Protein AF-0000000082428131 (afdb_homodimer)

Foldseek 3Di:
DDDCPPPPPPPPPPPPDPPPPVPPPPPDDPDDPDDPPPDDPPPDPPDPPDPPPPDPPPPPPPPPPPPPDDADAAALWDDLDVQEIEWADDDPSHLVVVLVQLFQEEEEAAPDDDDPVVVVSCVVSNYYYHYQHQDDDDPPPRDDDLVSLVVVLVLRQPCVRGNYYYYYHGRQQNVLLSSLLVVVLVVDDLVVSLVVSCVRCPPNDDPVSSVSSVPRDCPVPPDPPPPPPPPPPPPPPPDD/DPPPPPVPPPPPPPPPDPPPPVPPPPPDDPDDPDPPPPDDPPPDPPDPPDPDPDDPPPPPPPPPPPDPDDADAAALWDDLDVQEIEWADDDPSHLVVVLVQLFQEEEEAAPDDDDPVVVVSCVVSNYYYHYQHQDDDDPPPRDDDLVSLVVVLVLRQPCVRGNYYYYYHGRQQNVLLSSLLVVVLVVDDLVVSLVVSCVRCPPNDDPVSSVSSVPRDCPPPPDPPPPPPPPPPPPPPPDD

Radius of gyration: 33.45 Å; Cα contacts (8 Å, |Δi|>4): 527; chains: 2; bounding box: 126×112×69 Å

Sequence (480 aa):
MKLEHQKESAHGDYEMCRTIEVDPSPSPATPPPPAFDCRHLTLPEKPISAVPTAEEDGCDSGELVEGEGLFIPPLNFSMVDNGIFRSGFPDSANFSFLQTLGLRSIICLCPEPYPDINMEFLKSNGIRLFQFGIESNKEPFVNIPEDTIREALQVVLDVKNHPVLIHCKRGKHRTGCLVGCIRKLQRWCLSSVFDEYQRFAAAKARVSDQRFMELFDVSSLKHQPMSFSCSKKCNNNQCSMKLEHQKESAHGDYEMCRTIEVDPSPSPATPPPPAFDCRHLTLPEKPISAVPTAEEDGCDSGELVEGEGLFIPPLNFSMVDNGIFRSGFPDSANFSFLQTLGLRSIICLCPEPYPDINMEFLKSNGIRLFQFGIESNKEPFVNIPEDTIREALQVVLDVKNHPVLIHCKRGKHRTGCLVGCIRKLQRWCLSSVFDEYQRFAAAKARVSDQRFMELFDVSSLKHQPMSFSCSKKCNNNQCS

Secondary structure (DSSP, 8-state):
-------------------------------------------------------------------SPPB-PPTT-EEEETTEEEES---GGGHHHHHHHT-SEEEE--SSPPPHHHHHHHHHTTPEEEE-------TT-----HHHHHHHHHHHH-GGG-SEEEE-SSSSSHHHHHHHHHHHHTTB-HHHHHHHHHHHHGGG--HHHHHHHHH---TTS-------TTSGGGGG----/-------------------------------------------------------------------SPPB-PPTT-EEEETTEEEES---GGGHHHHHHHT-SEEEE--SSPPPHHHHHHHHHHTPEEEE-------TT-----HHHHHHHHHHHH-GGG-SEEEE-SSSSSHHHHHHHHHHHHTTB-HHHHHHHHHHHHGGG--HHHHHHHHH---TTS-------TTSGGGGG----

Nearest PDB structures (foldseek):
  7moj-assembly2_B  TM=9.992E-01  e=1.163E-28  Arabidopsis thaliana
  7mod-assembly1_A  TM=9.688E-01  e=3.431E-29  Arabidopsis thaliana
  7mom-assembly1_A  TM=9.693E-01  e=6.118E-29  Arabidopsis thaliana
  2q47-assembly1_B  TM=9.895E-01  e=1.440E-26  Arabidopsis thaliana
  6e3b-assembly20_T  TM=9.611E-01  e=4.020E-20  Saccharomyces cerevisiae

Solvent-accessible surface area (backbone atoms only — not comparable to full-atom values): 29537 Å² total; per-residue (Å²): 139,87,82,80,78,81,78,83,78,79,75,76,74,73,82,67,83,76,73,78,71,79,70,76,71,76,72,78,79,70,73,77,72,78,79,74,76,77,70,75,79,74,68,76,78,74,78,81,69,82,72,77,83,75,75,82,74,74,76,69,74,74,65,80,63,84,64,94,61,66,27,36,71,35,50,66,54,46,47,74,48,93,51,32,33,36,14,12,51,71,51,79,78,18,45,73,35,51,60,70,62,57,43,35,22,36,38,35,36,44,60,66,81,79,52,67,72,57,50,51,51,29,62,75,60,64,33,43,80,44,76,49,58,46,75,86,49,64,81,90,65,54,71,77,57,63,65,59,48,51,54,51,47,55,54,70,68,36,68,86,36,47,24,30,38,37,22,19,76,60,22,28,61,72,35,26,38,53,51,33,44,52,36,48,64,70,31,41,32,66,71,57,39,47,50,57,34,33,47,60,23,49,95,68,56,52,69,63,52,53,50,48,42,71,66,54,79,56,83,85,54,83,68,70,72,77,61,64,71,77,64,68,72,68,66,72,76,70,84,125,135,83,78,77,74,75,78,76,76,76,75,74,76,73,82,67,84,74,72,75,70,76,70,75,72,74,71,76,76,72,72,76,72,77,77,72,75,77,70,74,80,73,71,79,79,76,79,83,72,81,74,78,83,77,76,84,73,76,74,71,75,74,65,79,64,83,63,94,64,67,27,37,71,35,50,64,54,45,50,73,48,93,48,33,33,36,14,12,51,69,52,80,78,19,46,73,33,51,59,71,62,58,44,36,22,35,39,35,36,45,62,67,80,79,53,66,72,56,52,50,52,28,62,75,60,66,34,45,80,43,77,49,56,46,74,86,48,64,82,90,64,52,70,79,56,63,67,57,49,49,53,52,48,54,52,70,68,36,70,88,36,46,25,29,38,36,22,19,77,59,22,28,60,73,35,25,38,52,53,32,45,52,37,49,61,70,31,41,32,64,69,59,38,49,50,56,33,34,47,59,23,49,95,67,56,50,69,62,53,51,50,47,44,70,65,55,80,54,84,86,52,82,67,69,74,77,59,64,75,78,62,70,76,68,68,71,78,71,85,124

Structure (mmCIF, N/CA/C/O backbone):
data_AF-0000000082428131-model_v1
#
loop_
_entity.id
_entity.type
_entity.pdbx_description
1 polymer 'diphosphoinositol-polyphosphate diphosphatase'
#
loop_
_atom_site.group_PDB
_atom_site.id
_atom_site.type_symbol
_atom_site.label_atom_id
_atom_site.label_alt_id
_atom_site.label_comp_id
_atom_site.label_asym_id
_atom_site.label_entity_id
_atom_site.label_seq_id
_atom_site.pdbx_PDB_ins_code
_atom_site.Cartn_x
_atom_site.Cartn_y
_atom_site.Cartn_z
_atom_site.occupancy
_atom_site.B_iso_or_equiv
_atom_site.auth_seq_id
_atom_site.auth_comp_id
_atom_site.auth_asym_id
_atom_site.auth_atom_id
_atom_site.pdbx_PDB_model_num
ATOM 1 N N . MET A 1 1 ? 30.391 57.781 26.766 1 26.09 1 MET A N 1
ATOM 2 C CA . MET A 1 1 ? 29.109 57.469 27.375 1 26.09 1 MET A CA 1
ATOM 3 C C . MET A 1 1 ? 28.188 56.75 26.375 1 26.09 1 MET A C 1
ATOM 5 O O . MET A 1 1 ? 28.078 57.188 25.234 1 26.09 1 MET A O 1
ATOM 9 N N . LYS A 1 2 ? 27.75 55.344 26.766 1 27.31 2 LYS A N 1
ATOM 10 C CA . LYS A 1 2 ? 27.25 54.062 26.266 1 27.31 2 LYS A CA 1
ATOM 11 C C . LYS A 1 2 ? 25.812 54.219 25.781 1 27.31 2 LYS A C 1
ATOM 13 O O . LYS A 1 2 ? 24.906 54.562 26.547 1 27.31 2 LYS A O 1
ATOM 18 N N . LEU A 1 3 ? 25.578 54.531 24.531 1 27.83 3 LEU A N 1
ATOM 19 C CA . LEU A 1 3 ? 24.328 54.781 23.828 1 27.83 3 LEU A CA 1
ATOM 20 C C . LEU A 1 3 ? 23.406 53.562 23.938 1 27.83 3 LEU A C 1
ATOM 22 O O . LEU A 1 3 ? 23.75 52.469 23.5 1 27.83 3 LEU A O 1
ATOM 26 N N . GLU A 1 4 ? 22.453 53.406 24.922 1 23.98 4 GLU A N 1
ATOM 27 C CA . GLU A 1 4 ? 21.5 52.438 25.422 1 23.98 4 GLU A CA 1
ATOM 28 C C . GLU A 1 4 ? 20.453 52.094 24.359 1 23.98 4 GLU A C 1
ATOM 30 O O . GLU A 1 4 ? 19.594 52.938 24.062 1 23.98 4 GLU A O 1
ATOM 35 N N . HIS A 1 5 ? 20.797 51.625 23.203 1 25.48 5 HIS A N 1
ATOM 36 C CA . HIS A 1 5 ? 19.859 51.344 22.125 1 25.48 5 HIS A CA 1
ATOM 37 C C . HIS A 1 5 ? 18.766 50.375 22.562 1 25.48 5 HIS A C 1
ATOM 39 O O . HIS A 1 5 ? 19.047 49.25 22.953 1 25.48 5 HIS A O 1
ATOM 45 N N . GLN A 1 6 ? 17.609 50.781 23.125 1 23.16 6 GLN A N 1
ATOM 46 C CA . GLN A 1 6 ? 16.469 50.062 23.672 1 23.16 6 GLN A CA 1
ATOM 47 C C . GLN A 1 6 ? 15.742 49.281 22.578 1 23.16 6 GLN A C 1
ATOM 49 O O . GLN A 1 6 ? 15.141 49.875 21.688 1 23.16 6 GLN A O 1
ATOM 54 N N . LYS A 1 7 ? 16.281 48.219 21.969 1 24.84 7 LYS A N 1
ATOM 55 C CA . LYS A 1 7 ? 15.664 47.438 20.906 1 24.84 7 LYS A CA 1
ATOM 56 C C . LYS A 1 7 ? 14.359 46.812 21.375 1 24.84 7 LYS A C 1
ATOM 58 O O . LYS A 1 7 ? 14.359 46 22.297 1 24.84 7 LYS A O 1
ATOM 63 N N . GLU A 1 8 ? 13.164 47.438 21.328 1 25.42 8 GLU A N 1
ATOM 64 C CA . GLU A 1 8 ? 11.828 47 21.703 1 25.42 8 GLU A CA 1
ATOM 65 C C . GLU A 1 8 ? 11.398 45.781 20.875 1 25.42 8 GLU A C 1
ATOM 67 O O . GLU A 1 8 ? 11.312 45.875 19.656 1 25.42 8 GLU A O 1
ATOM 72 N N . SER A 1 9 ? 11.898 44.562 21.156 1 24.38 9 SER A N 1
ATOM 73 C CA . SER A 1 9 ? 11.633 43.281 20.516 1 24.38 9 SER A CA 1
ATOM 74 C C . SER A 1 9 ? 10.148 42.938 20.562 1 24.38 9 SER A C 1
ATOM 76 O O . SER A 1 9 ? 9.594 42.719 21.656 1 24.38 9 SER A O 1
ATOM 78 N N . ALA A 1 10 ? 9.258 43.5 19.766 1 25.2 10 ALA A N 1
ATOM 79 C CA . ALA A 1 10 ? 7.82 43.281 19.719 1 25.2 10 ALA A CA 1
ATOM 80 C C . ALA A 1 10 ? 7.508 41.812 19.391 1 25.2 10 ALA A C 1
ATOM 82 O O . ALA A 1 10 ? 7.805 41.344 18.281 1 25.2 10 ALA A O 1
ATOM 83 N N . HIS A 1 11 ? 7.785 40.875 20.266 1 25.38 11 HIS A N 1
ATOM 84 C CA . HIS A 1 11 ? 7.48 39.469 20.188 1 25.38 11 HIS A CA 1
ATOM 85 C C . HIS A 1 11 ? 6.012 39.219 19.859 1 25.38 11 HIS A C 1
ATOM 87 O O . HIS A 1 11 ? 5.133 39.594 20.641 1 25.38 11 HIS A O 1
ATOM 93 N N . GLY A 1 12 ? 5.566 39.406 18.625 1 22.86 12 GLY A N 1
ATOM 94 C CA . GLY A 1 12 ? 4.195 39.188 18.188 1 22.86 12 GLY A CA 1
ATOM 95 C C . GLY A 1 12 ? 3.656 37.844 18.594 1 22.86 12 GLY A C 1
ATOM 96 O O . GLY A 1 12 ? 4.238 36.812 18.25 1 22.86 12 GLY A O 1
ATOM 97 N N . ASP A 1 13 ? 3.172 37.594 19.75 1 25.31 13 ASP A N 1
ATOM 98 C CA . ASP A 1 13 ? 2.502 36.469 20.359 1 25.31 13 ASP A CA 1
ATOM 99 C C . ASP A 1 13 ? 1.444 35.875 19.438 1 25.31 13 ASP A C 1
ATOM 101 O O . ASP A 1 13 ? 0.44 36.531 19.141 1 25.31 13 ASP A O 1
ATOM 105 N N . TYR A 1 14 ? 1.898 35.25 18.344 1 24.27 14 TYR A N 1
ATOM 106 C CA . TYR A 1 14 ? 0.97 34.562 17.453 1 24.27 14 TYR A CA 1
ATOM 107 C C . TYR A 1 14 ? -0.011 33.719 18.25 1 24.27 14 TYR A C 1
ATOM 109 O O . TYR A 1 14 ? 0.397 32.906 19.094 1 24.27 14 TYR A O 1
ATOM 117 N N . GLU A 1 15 ? -1.154 34.219 18.5 1 25 15 GLU A N 1
ATOM 118 C CA . GLU A 1 15 ? -2.32 33.625 19.141 1 25 15 GLU A CA 1
ATOM 119 C C . GLU A 1 15 ? -2.607 32.219 18.578 1 25 15 GLU A C 1
ATOM 121 O O . GLU A 1 15 ? -2.893 32.094 17.391 1 25 15 GLU A O 1
ATOM 126 N N . MET A 1 16 ? -1.839 31.234 19 1 24.92 16 MET A N 1
ATOM 127 C CA . MET A 1 16 ? -1.901 29.797 18.781 1 24.92 16 MET A CA 1
ATOM 128 C C . MET A 1 16 ? -3.348 29.328 18.703 1 24.92 16 MET A C 1
ATOM 130 O O . MET A 1 16 ? -4.27 30.062 19.031 1 24.92 16 MET A O 1
ATOM 134 N N . CYS A 1 17 ? -3.514 28.031 19 1 27.7 17 CYS A N 1
ATOM 135 C CA . CYS A 1 17 ? -4.543 27.016 18.797 1 27.7 17 CYS A CA 1
ATOM 136 C C . CYS A 1 17 ? -5.809 27.359 19.562 1 27.7 17 CYS A C 1
ATOM 138 O O . CYS A 1 17 ? -5.777 27.469 20.797 1 27.7 17 CYS A O 1
ATOM 140 N N . ARG A 1 18 ? -6.617 28.188 19 1 24.61 18 ARG A N 1
ATOM 141 C CA . ARG A 1 18 ? -7.812 28.688 19.672 1 24.61 18 ARG A CA 1
ATOM 142 C C . ARG A 1 18 ? -8.688 27.531 20.156 1 24.61 18 ARG A C 1
ATOM 144 O O . ARG A 1 18 ? -9.102 26.688 19.375 1 24.61 18 ARG A O 1
ATOM 151 N N . THR A 1 19 ? -8.383 27.016 21.297 1 23.55 19 THR A N 1
ATOM 152 C CA . THR A 1 19 ? -9.352 26.156 21.969 1 23.55 19 THR A CA 1
ATOM 153 C C . THR A 1 19 ? -10.672 26.891 22.203 1 23.55 19 THR A C 1
ATOM 155 O O . THR A 1 19 ? -10.688 27.953 22.812 1 23.55 19 THR A O 1
ATOM 158 N N . ILE A 1 20 ? -11.578 27 21.25 1 25.2 20 ILE A N 1
ATOM 159 C CA . ILE A 1 20 ? -12.836 27.734 21.234 1 25.2 20 ILE A CA 1
ATOM 160 C C . ILE A 1 20 ? -13.617 27.469 22.516 1 25.2 20 ILE A C 1
ATOM 162 O O . ILE A 1 20 ? -14.039 26.344 22.766 1 25.2 20 ILE A O 1
ATOM 166 N N . GLU A 1 21 ? -13.18 28.062 23.625 1 22.5 21 GLU A N 1
ATOM 167 C CA . GLU A 1 21 ? -13.977 27.922 24.844 1 22.5 21 GLU A CA 1
ATOM 168 C C . GLU A 1 21 ? -15.344 28.594 24.688 1 22.5 21 GLU A C 1
ATOM 170 O O . GLU A 1 21 ? -15.43 29.781 24.359 1 22.5 21 GLU A O 1
ATOM 175 N N . VAL A 1 22 ? -16.375 27.812 24.234 1 25.03 22 VAL A N 1
ATOM 176 C CA . VAL A 1 22 ? -17.766 28.203 23.984 1 25.03 22 VAL A CA 1
ATOM 177 C C . VAL A 1 22 ? -18.328 28.938 25.188 1 25.03 22 VAL A C 1
ATOM 179 O O . VAL A 1 22 ? -18.328 28.406 26.297 1 25.03 22 VAL A O 1
ATOM 182 N N . ASP A 1 23 ? -17.953 30.141 25.297 1 23.25 23 ASP A N 1
ATOM 183 C CA . ASP A 1 23 ? -18.359 30.922 26.453 1 23.25 23 ASP A CA 1
ATOM 184 C C . ASP A 1 23 ? -19.875 30.953 26.578 1 23.25 23 ASP A C 1
ATOM 186 O O . ASP A 1 23 ? -20.578 31.312 25.625 1 23.25 23 ASP A O 1
ATOM 190 N N . PRO A 1 24 ? -20.438 30.391 27.5 1 27.03 24 PRO A N 1
ATOM 191 C CA . PRO A 1 24 ? -21.859 30.125 27.734 1 27.03 24 PRO A CA 1
ATOM 192 C C . PRO A 1 24 ? -22.688 31.391 27.906 1 27.03 24 PRO A C 1
ATOM 194 O O . PRO A 1 24 ? -23.844 31.328 28.328 1 27.03 24 PRO A O 1
ATOM 197 N N . SER A 1 25 ? -22.125 32.469 27.406 1 24.08 25 SER A N 1
ATOM 198 C CA . SER A 1 25 ? -22.75 33.594 28.094 1 24.08 25 SER A CA 1
ATOM 199 C C . SER A 1 25 ? -24.234 33.688 27.75 1 24.08 25 SER A C 1
ATOM 201 O O . SER A 1 25 ? -24.625 33.5 26.594 1 24.08 25 SER A O 1
ATOM 203 N N . PRO A 1 26 ? -25.016 33.75 28.703 1 26.89 26 PRO A N 1
ATOM 204 C CA . PRO A 1 26 ? -26.469 33.594 28.766 1 26.89 26 PRO A CA 1
ATOM 205 C C . PRO A 1 26 ? -27.234 34.719 28.094 1 26.89 26 PRO A C 1
ATOM 207 O O . PRO A 1 26 ? -27.109 35.875 28.5 1 26.89 26 PRO A O 1
ATOM 210 N N . SER A 1 27 ? -26.984 34.844 26.781 1 26.05 27 SER A N 1
ATOM 211 C CA . SER A 1 27 ? -27.562 36.094 26.25 1 26.05 27 SER A CA 1
ATOM 212 C C . SER A 1 27 ? -29.016 36.25 26.703 1 26.05 27 SER A C 1
ATOM 214 O O . SER A 1 27 ? -29.734 35.25 26.891 1 26.05 27 SER A O 1
ATOM 216 N N . PRO A 1 28 ? -29.328 37.438 26.891 1 25.94 28 PRO A N 1
ATOM 217 C CA . PRO A 1 28 ? -30.516 37.938 27.609 1 25.94 28 PRO A CA 1
ATOM 218 C C . PRO A 1 28 ? -31.812 37.594 26.906 1 25.94 28 PRO A C 1
ATOM 220 O O . PRO A 1 28 ? -31.828 37.406 25.672 1 25.94 28 PRO A O 1
ATOM 223 N N . ALA A 1 29 ? -32.75 37.125 27.625 1 25.47 29 ALA A N 1
ATOM 224 C CA . ALA A 1 29 ? -34.031 36.438 27.453 1 25.47 29 ALA A CA 1
ATOM 225 C C . ALA A 1 29 ? -35.031 37.344 26.719 1 25.47 29 ALA A C 1
ATOM 227 O O . ALA A 1 29 ? -35.375 38.406 27.203 1 25.47 29 ALA A O 1
ATOM 228 N N . THR A 1 30 ? -34.625 37.531 25.359 1 26.77 30 THR A N 1
ATOM 229 C CA . THR A 1 30 ? -35.531 38.469 24.703 1 26.77 30 THR A CA 1
ATOM 230 C C . THR A 1 30 ? -36.969 38.094 25.016 1 26.77 30 THR A C 1
ATOM 232 O O . THR A 1 30 ? -37.344 36.938 25.016 1 26.77 30 THR A O 1
ATOM 235 N N . PRO A 1 31 ? -37.688 39.094 25.312 1 27.98 31 PRO A N 1
ATOM 236 C CA . PRO A 1 31 ? -38.969 39 26 1 27.98 31 PRO A CA 1
ATOM 237 C C . PRO A 1 31 ? -40 38.219 25.172 1 27.98 31 PRO A C 1
ATOM 239 O O . PRO A 1 31 ? -39.906 38.188 23.938 1 27.98 31 PRO A O 1
ATOM 242 N N . PRO A 1 32 ? -40.562 37.25 25.781 1 28.44 32 PRO A N 1
ATOM 243 C CA . PRO A 1 32 ? -41.375 36.188 25.188 1 28.44 32 PRO A CA 1
ATOM 244 C C . PRO A 1 32 ? -42.562 36.719 24.375 1 28.44 32 PRO A C 1
ATOM 246 O O . PRO A 1 32 ? -43.188 37.719 24.781 1 28.44 32 PRO A O 1
ATOM 249 N N . PRO A 1 33 ? -42.312 36.781 23.047 1 27.25 33 PRO A N 1
ATOM 250 C CA . PRO A 1 33 ? -43.344 37.438 22.25 1 27.25 33 PRO A CA 1
ATOM 251 C C . PRO A 1 33 ? -44.75 37.062 22.703 1 27.25 33 PRO A C 1
ATOM 253 O O . PRO A 1 33 ? -44.969 36.031 23.359 1 27.25 33 PRO A O 1
ATOM 256 N N . PRO A 1 34 ? -45.656 37.969 22.359 1 23.72 34 PRO A N 1
ATOM 257 C CA . PRO A 1 34 ? -46.969 38.031 22.953 1 23.72 34 PRO A CA 1
ATOM 258 C C . PRO A 1 34 ? -47.812 36.75 22.719 1 23.72 34 PRO A C 1
ATOM 260 O O . PRO A 1 34 ? -47.531 36 21.797 1 23.72 34 PRO A O 1
ATOM 263 N N . ALA A 1 35 ? -48.531 36.375 23.656 1 22.66 35 ALA A N 1
ATOM 264 C CA . ALA A 1 35 ? -49.344 35.219 24.031 1 22.66 35 ALA A CA 1
ATOM 265 C C . ALA A 1 35 ? -50.469 35 23 1 22.66 35 ALA A C 1
ATOM 267 O O . ALA A 1 35 ? -51.375 35.812 22.875 1 22.66 35 ALA A O 1
ATOM 268 N N . PHE A 1 36 ? -49.969 34.719 21.734 1 21.25 36 PHE A N 1
ATOM 269 C CA . PHE A 1 36 ? -51.094 34.562 20.797 1 21.25 36 PHE A CA 1
ATOM 270 C C . PHE A 1 36 ? -52.156 33.688 21.375 1 21.25 36 PHE A C 1
ATOM 272 O O . PHE A 1 36 ? -51.875 32.688 22.047 1 21.25 36 PHE A O 1
ATOM 279 N N . ASP A 1 37 ? -53.281 34.188 21.531 1 20.3 37 ASP A N 1
ATOM 280 C CA . ASP A 1 37 ? -54.5 33.781 22.172 1 20.3 37 ASP A CA 1
ATOM 281 C C . ASP A 1 37 ? -55.094 32.531 21.5 1 20.3 37 ASP A C 1
ATOM 283 O O . ASP A 1 37 ? -55.5 32.594 20.344 1 20.3 37 ASP A O 1
ATOM 287 N N . CYS A 1 38 ? -54.438 31.422 21.766 1 20.38 38 CYS A N 1
ATOM 288 C CA . CYS A 1 38 ? -54.812 30.109 21.234 1 20.38 38 CYS A CA 1
ATOM 289 C C . CYS A 1 38 ? -56.312 29.844 21.484 1 20.38 38 CYS A C 1
ATOM 291 O O . CYS A 1 38 ? -56.719 29.609 22.625 1 20.38 38 CYS A O 1
ATOM 293 N N . ARG A 1 39 ? -57.094 30.641 20.75 1 20.41 39 ARG A N 1
ATOM 294 C CA . ARG A 1 39 ? -58.531 30.391 20.969 1 20.41 39 ARG A CA 1
ATOM 295 C C . ARG A 1 39 ? -58.844 28.906 21.062 1 20.41 39 ARG A C 1
ATOM 297 O O . ARG A 1 39 ? -58.031 28.078 20.609 1 20.41 39 ARG A O 1
ATOM 304 N N . HIS A 1 40 ? -60.125 28.469 21.281 1 20.41 40 HIS A N 1
ATOM 305 C CA . HIS A 1 40 ? -61 27.609 22.078 1 20.41 40 HIS A CA 1
ATOM 306 C C . HIS A 1 40 ? -61.156 26.234 21.438 1 20.41 40 HIS A C 1
ATOM 308 O O . HIS A 1 40 ? -62 25.453 21.844 1 20.41 40 HIS A O 1
ATOM 314 N N . LEU A 1 41 ? -60.312 25.984 20.344 1 20.47 41 LEU A N 1
ATOM 315 C CA . LEU A 1 41 ? -61.062 24.984 19.594 1 20.47 41 LEU A CA 1
ATOM 316 C C . LEU A 1 41 ? -61.312 23.734 20.453 1 20.47 41 LEU A C 1
ATOM 318 O O . LEU A 1 41 ? -60.375 23.25 21.109 1 20.47 41 LEU A O 1
ATOM 322 N N . THR A 1 42 ? -62.594 23.516 20.781 1 20.31 42 THR A N 1
ATOM 323 C CA . THR A 1 42 ? -63.25 22.578 21.688 1 20.31 42 THR A CA 1
ATOM 324 C C . THR A 1 42 ? -62.938 21.141 21.281 1 20.31 42 THR A C 1
ATOM 326 O O . THR A 1 42 ? -63.438 20.656 20.266 1 20.31 42 THR A O 1
ATOM 329 N N . LEU A 1 43 ? -61.688 20.844 21.188 1 21.56 43 LEU A N 1
ATOM 330 C CA . LEU A 1 43 ? -61.5 19.5 20.625 1 21.56 43 LEU A CA 1
ATOM 331 C C . LEU A 1 43 ? -62.219 18.453 21.484 1 21.56 43 LEU A C 1
ATOM 333 O O . LEU A 1 43 ? -62.094 18.453 22.703 1 21.56 43 LEU A O 1
ATOM 337 N N . PRO A 1 44 ? -63.219 17.922 20.891 1 22.84 44 PRO A N 1
ATOM 338 C CA . PRO A 1 44 ? -64 16.953 21.656 1 22.84 44 PRO A CA 1
ATOM 339 C C . PRO A 1 44 ? -63.156 15.859 22.281 1 22.84 44 PRO A C 1
ATOM 341 O O . PRO A 1 44 ? -62.062 15.555 21.797 1 22.84 44 PRO A O 1
ATOM 344 N N . GLU A 1 45 ? -63.312 15.633 23.578 1 22.36 45 GLU A N 1
ATOM 345 C CA . GLU A 1 45 ? -62.656 14.789 24.562 1 22.36 45 GLU A CA 1
ATOM 346 C C . GLU A 1 45 ? -62.75 13.312 24.172 1 22.36 45 GLU A C 1
ATOM 348 O O . GLU A 1 45 ? -63.656 12.602 24.609 1 22.36 45 GLU A O 1
ATOM 353 N N . LYS A 1 46 ? -62.625 12.992 22.906 1 22.78 46 LYS A N 1
ATOM 354 C CA . LYS A 1 46 ? -63.062 11.594 22.812 1 22.78 46 LYS A CA 1
ATOM 355 C C . LYS A 1 46 ? -62.281 10.727 23.812 1 22.78 46 LYS A C 1
ATOM 357 O O . LYS A 1 46 ? -61.094 10.898 24 1 22.78 46 LYS A O 1
ATOM 362 N N . PRO A 1 47 ? -62.938 9.836 24.562 1 21.75 47 PRO A N 1
ATOM 363 C CA . PRO A 1 47 ? -62.562 9.039 25.719 1 21.75 47 PRO A CA 1
ATOM 364 C C . PRO A 1 47 ? -61.312 8.18 25.469 1 21.75 47 PRO A C 1
ATOM 366 O O . PRO A 1 47 ? -61.031 7.832 24.312 1 21.75 47 PRO A O 1
ATOM 369 N N . ILE A 1 48 ? -60.312 8.141 26.344 1 23.11 48 ILE A N 1
ATOM 370 C CA . ILE A 1 48 ? -59 7.535 26.484 1 23.11 48 ILE A CA 1
ATOM 371 C C . ILE A 1 48 ? -59.125 6.012 26.422 1 23.11 48 ILE A C 1
ATOM 373 O O . ILE A 1 48 ? -59.625 5.387 27.359 1 23.11 48 ILE A O 1
ATOM 377 N N . SER A 1 49 ? -59.719 5.492 25.438 1 20.98 49 SER A N 1
ATOM 378 C CA . SER A 1 49 ? -59.844 4.059 25.672 1 20.98 49 SER A CA 1
ATOM 379 C C . SER A 1 49 ? -58.5 3.432 26 1 20.98 49 SER A C 1
ATOM 381 O O . SER A 1 49 ? -57.469 3.902 25.531 1 20.98 49 SER A O 1
ATOM 383 N N . ALA A 1 50 ? -58.438 2.361 26.969 1 22.44 50 ALA A N 1
ATOM 384 C CA . ALA A 1 50 ? -57.406 1.639 27.688 1 22.44 50 ALA A CA 1
ATOM 385 C C . ALA A 1 50 ? -56.375 1.029 26.734 1 22.44 50 ALA A C 1
ATOM 387 O O . ALA A 1 50 ? -56.719 0.236 25.859 1 22.44 50 ALA A O 1
ATOM 388 N N . VAL A 1 51 ? -55.344 1.809 26.344 1 24.19 51 VAL A N 1
ATOM 389 C CA . VAL A 1 51 ? -54.438 1.204 25.375 1 24.19 51 VAL A CA 1
ATOM 390 C C . VAL A 1 51 ? -53.875 -0.089 25.953 1 24.19 51 VAL A C 1
ATOM 392 O O . VAL A 1 51 ? -53.438 -0.122 27.109 1 24.19 51 VAL A O 1
ATOM 395 N N . PRO A 1 52 ? -54.25 -1.241 25.531 1 25 52 PRO A N 1
ATOM 396 C CA . PRO A 1 52 ? -53.656 -2.484 26.047 1 25 52 PRO A CA 1
ATOM 397 C C . PRO A 1 52 ? -52.125 -2.465 26.062 1 25 52 PRO A C 1
ATOM 399 O O . PRO A 1 52 ? -51.531 -1.776 25.25 1 25 52 PRO A O 1
ATOM 402 N N . THR A 1 53 ? -51.438 -2.689 27.234 1 21.53 53 THR A N 1
ATOM 403 C CA . THR A 1 53 ? -50.031 -2.793 27.594 1 21.53 53 THR A CA 1
ATOM 404 C C . THR A 1 53 ? -49.312 -3.764 26.672 1 21.53 53 THR A C 1
ATOM 406 O O . THR A 1 53 ? -49.531 -4.977 26.734 1 21.53 53 THR A O 1
ATOM 409 N N . ALA A 1 54 ? -49.25 -3.545 25.391 1 22.09 54 ALA A N 1
ATOM 410 C CA . ALA A 1 54 ? -48.531 -4.559 24.594 1 22.09 54 ALA A CA 1
ATOM 411 C C . ALA A 1 54 ? -47.188 -4.906 25.203 1 22.09 54 ALA A C 1
ATOM 413 O O . ALA A 1 54 ? -46.531 -4.043 25.797 1 22.09 54 ALA A O 1
ATOM 414 N N . GLU A 1 55 ? -46.875 -6.18 25.406 1 23.75 55 GLU A N 1
ATOM 415 C CA . GLU A 1 55 ? -45.719 -6.996 25.828 1 23.75 55 GLU A CA 1
ATOM 416 C C . GLU A 1 55 ? -44.438 -6.555 25.141 1 23.75 55 GLU A C 1
ATOM 418 O O . GLU A 1 55 ? -44.469 -6.113 23.984 1 23.75 55 GLU A O 1
ATOM 423 N N . GLU A 1 56 ? -43.406 -6.18 25.891 1 24.62 56 GLU A N 1
ATOM 424 C CA . GLU A 1 56 ? -42.031 -5.758 25.578 1 24.62 56 GLU A CA 1
ATOM 425 C C . GLU A 1 56 ? -41.406 -6.652 24.516 1 24.62 56 GLU A C 1
ATOM 427 O O . GLU A 1 56 ? -41.094 -7.82 24.781 1 24.62 56 GLU A O 1
ATOM 432 N N . ASP A 1 57 ? -41.938 -6.723 23.328 1 26.86 57 ASP A N 1
ATOM 433 C CA . ASP A 1 57 ? -41.156 -7.508 22.359 1 26.86 57 ASP A CA 1
ATOM 434 C C . ASP A 1 57 ? -39.688 -7.109 22.375 1 26.86 57 ASP A C 1
ATOM 436 O O . ASP A 1 57 ? -39.344 -5.922 22.297 1 26.86 57 ASP A O 1
ATOM 440 N N . GLY A 1 58 ? -38.844 -7.832 23.141 1 25.62 58 GLY A N 1
ATOM 441 C CA . GLY A 1 58 ? -37.406 -7.844 23.234 1 25.62 58 GLY A CA 1
ATOM 442 C C . GLY A 1 58 ? -36.719 -7.484 21.922 1 25.62 58 GLY A C 1
ATOM 443 O O . GLY A 1 58 ? -36.938 -8.141 20.906 1 25.62 58 GLY A O 1
ATOM 444 N N . CYS A 1 59 ? -36.562 -6.246 21.688 1 26.77 59 CYS A N 1
ATOM 445 C CA . CYS A 1 59 ? -35.75 -5.75 20.578 1 26.77 59 CYS A CA 1
ATOM 446 C C . CYS A 1 59 ? -34.5 -6.613 20.375 1 26.77 59 CYS A C 1
ATOM 448 O O . CYS A 1 59 ? -33.656 -6.727 21.281 1 26.77 59 CYS A O 1
ATOM 450 N N . ASP A 1 60 ? -34.625 -7.738 19.703 1 28.97 60 ASP A N 1
ATOM 451 C CA . ASP A 1 60 ? -33.531 -8.516 19.125 1 28.97 60 ASP A CA 1
ATOM 452 C C . ASP A 1 60 ? -32.375 -7.609 18.75 1 28.97 60 ASP A C 1
ATOM 454 O O . ASP A 1 60 ? -32.562 -6.602 18.062 1 28.97 60 ASP A O 1
ATOM 458 N N . SER A 1 61 ? -31.453 -7.34 19.672 1 30.91 61 SER A N 1
ATOM 459 C CA . SER A 1 61 ? -30.109 -6.887 19.328 1 30.91 61 SER A CA 1
ATOM 460 C C . SER A 1 61 ? -29.75 -7.238 17.891 1 30.91 61 SER A C 1
ATOM 462 O O . SER A 1 61 ? -29.766 -8.414 17.516 1 30.91 61 SER A O 1
ATOM 464 N N . GLY A 1 62 ? -30.109 -6.43 16.984 1 30.34 62 GLY A N 1
ATOM 465 C CA . GLY A 1 62 ? -29.625 -6.512 15.609 1 30.34 62 GLY A CA 1
ATOM 466 C C . GLY A 1 62 ? -28.188 -7.012 15.516 1 30.34 62 GLY A C 1
ATOM 467 O O . GLY A 1 62 ? -27.266 -6.363 16.016 1 30.34 62 GLY A O 1
ATOM 468 N N . GLU A 1 63 ? -27.875 -8.258 15.773 1 33.22 63 GLU A N 1
ATOM 469 C CA . GLU A 1 63 ? -26.625 -8.883 15.32 1 33.22 63 GLU A CA 1
ATOM 470 C C . GLU A 1 63 ? -26.047 -8.141 14.117 1 33.22 63 GLU A C 1
ATOM 472 O O . GLU A 1 63 ? -26.781 -7.812 13.172 1 33.22 63 GLU A O 1
ATOM 477 N N . LEU A 1 64 ? -25.188 -7.16 14.281 1 34.78 64 LEU A N 1
ATOM 478 C CA . LEU A 1 64 ? -24.328 -6.836 13.141 1 34.78 64 LEU A CA 1
ATOM 479 C C . LEU A 1 64 ? -24.281 -7.996 12.156 1 34.78 64 LEU A C 1
ATOM 481 O O . LEU A 1 64 ? -23.719 -9.055 12.461 1 34.78 64 LEU A O 1
ATOM 485 N N . VAL A 1 65 ? -25.297 -8.344 11.617 1 35.38 65 VAL A N 1
ATOM 486 C CA . VAL A 1 65 ? -25.266 -9.234 10.469 1 35.38 65 VAL A CA 1
ATOM 487 C C . VAL A 1 65 ? -23.953 -9.047 9.703 1 35.38 65 VAL A C 1
ATOM 489 O O . VAL A 1 65 ? -23.641 -7.941 9.266 1 35.38 65 VAL A O 1
ATOM 492 N N . GLU A 1 66 ? -22.688 -9.477 10.008 1 43.44 66 GLU A N 1
ATOM 493 C CA . GLU A 1 66 ? -21.625 -9.711 9.031 1 43.44 66 GLU A CA 1
ATOM 494 C C . GLU A 1 66 ? -22.156 -9.648 7.605 1 43.44 66 GLU A C 1
ATOM 496 O O . GLU A 1 66 ? -22.766 -10.602 7.121 1 43.44 66 GLU A O 1
ATOM 501 N N . GLY A 1 67 ? -22.906 -8.68 7.184 1 45.22 67 GLY A N 1
ATOM 502 C CA . GLY A 1 67 ? -23.578 -8.43 5.918 1 45.22 67 GLY A CA 1
ATOM 503 C C . GLY A 1 67 ? -22.812 -8.969 4.723 1 45.22 67 GLY A C 1
ATOM 504 O O . GLY A 1 67 ? -21.578 -9.008 4.734 1 45.22 67 GLY A O 1
ATOM 505 N N . GLU A 1 68 ? -23.266 -10 4.004 1 63.06 68 GLU A N 1
ATOM 506 C CA . GLU A 1 68 ? -23 -10.742 2.779 1 63.06 68 GLU A CA 1
ATOM 507 C C . GLU A 1 68 ? -22.516 -9.812 1.668 1 63.06 68 GLU A C 1
ATOM 509 O O . GLU A 1 68 ? -22.359 -10.234 0.521 1 63.06 68 GLU A O 1
ATOM 514 N N . GLY A 1 69 ? -22.266 -8.477 2.064 1 84.62 69 GLY A N 1
ATOM 515 C CA . GLY A 1 69 ? -22.047 -7.613 0.913 1 84.62 69 GLY A CA 1
ATOM 516 C C . GLY A 1 69 ? -20.578 -7.336 0.646 1 84.62 69 GLY A C 1
ATOM 517 O O . GLY A 1 69 ? -19.719 -7.781 1.397 1 84.62 69 GLY A O 1
ATOM 518 N N . LEU A 1 70 ? -20.312 -6.758 -0.436 1 93.88 70 LEU A N 1
ATOM 519 C CA . LEU A 1 70 ? -18.984 -6.352 -0.893 1 93.88 70 LEU A CA 1
ATOM 520 C C . LEU A 1 70 ? -18.562 -5.047 -0.23 1 93.88 70 LEU A C 1
ATOM 522 O O . LEU A 1 70 ? -19.406 -4.215 0.115 1 93.88 70 LEU A O 1
ATOM 526 N N . PHE A 1 71 ? -17.312 -4.934 0.084 1 97.12 71 PHE A N 1
ATOM 527 C CA . PHE A 1 71 ? -16.734 -3.73 0.676 1 97.12 71 PHE A CA 1
ATOM 528 C C . PHE A 1 71 ? -16.281 -2.76 -0.406 1 97.12 71 PHE A C 1
ATOM 530 O O . PHE A 1 71 ? -15.789 -3.18 -1.457 1 97.12 71 PHE A O 1
ATOM 537 N N . ILE A 1 72 ? -16.422 -1.461 -0.104 1 98.19 72 ILE A N 1
ATOM 538 C CA . ILE A 1 72 ? -15.961 -0.396 -0.99 1 98.19 72 ILE A CA 1
ATOM 539 C C . ILE A 1 72 ? -14.93 0.464 -0.268 1 98.19 72 ILE A C 1
ATOM 541 O O . ILE A 1 72 ? -15.281 1.38 0.477 1 98.19 72 ILE A O 1
ATOM 545 N N . PRO A 1 73 ? -13.656 0.189 -0.488 1 98.56 73 PRO A N 1
ATOM 546 C CA . PRO A 1 73 ? -12.656 1.102 0.08 1 98.56 73 PRO A CA 1
ATOM 547 C C . PRO A 1 73 ? -12.789 2.525 -0.453 1 98.56 73 PRO A C 1
ATOM 549 O O . PRO A 1 73 ? -13.312 2.732 -1.554 1 98.56 73 PRO A O 1
ATOM 552 N N . PRO A 1 74 ? -12.383 3.477 0.378 1 98.75 74 PRO A N 1
ATOM 553 C CA . PRO A 1 74 ? -12.375 4.836 -0.163 1 98.75 74 PRO A CA 1
ATOM 554 C C . PRO A 1 74 ? -11.398 5 -1.328 1 98.75 74 PRO A C 1
ATOM 556 O O . PRO A 1 74 ? -10.492 4.184 -1.501 1 98.75 74 PRO A O 1
ATOM 559 N N . LEU A 1 75 ? -11.578 6.043 -2.064 1 98.06 75 LEU A N 1
ATOM 560 C CA . LEU A 1 75 ? -10.742 6.348 -3.221 1 98.06 75 LEU A CA 1
ATOM 561 C C . LEU A 1 75 ? -9.266 6.367 -2.834 1 98.06 75 LEU A C 1
ATOM 563 O O . LEU A 1 75 ? -8.898 6.945 -1.812 1 98.06 75 LEU A O 1
ATOM 567 N N . ASN A 1 76 ? -8.398 5.688 -3.646 1 98.31 76 ASN A N 1
ATOM 568 C CA . ASN A 1 76 ? -6.953 5.695 -3.465 1 98.31 76 ASN A CA 1
ATOM 569 C C . ASN A 1 76 ? -6.555 5.117 -2.109 1 98.31 76 ASN A C 1
ATOM 571 O O . ASN A 1 76 ? -5.598 5.586 -1.487 1 98.31 76 ASN A O 1
ATOM 575 N N . PHE A 1 77 ? -7.332 4.148 -1.685 1 98.81 77 PHE A N 1
ATOM 576 C CA . PHE A 1 77 ? -7.004 3.467 -0.439 1 98.81 77 PHE A CA 1
ATOM 577 C C . PHE A 1 77 ? -5.75 2.611 -0.607 1 98.81 77 PHE A C 1
ATOM 579 O O . PHE A 1 77 ? -5.582 1.945 -1.631 1 98.81 77 PHE A O 1
ATOM 586 N N . SER A 1 78 ? -4.93 2.625 0.429 1 98.69 78 SER A N 1
ATOM 587 C CA . SER A 1 78 ? -3.762 1.753 0.464 1 98.69 78 SER A CA 1
ATOM 588 C C . SER A 1 78 ? -3.178 1.667 1.87 1 98.69 78 SER A C 1
ATOM 590 O O . SER A 1 78 ? -3.408 2.551 2.699 1 98.69 78 SER A O 1
ATOM 592 N N . MET A 1 79 ? -2.498 0.606 2.072 1 98.25 79 MET A N 1
ATOM 593 C CA . MET A 1 79 ? -1.695 0.496 3.287 1 98.25 79 MET A CA 1
ATOM 594 C C . MET A 1 79 ? -0.338 1.167 3.104 1 98.25 79 MET A C 1
ATOM 596 O O . MET A 1 79 ? 0.343 0.936 2.104 1 98.25 79 MET A O 1
ATOM 600 N N . VAL A 1 80 ? -0.052 2.002 4.051 1 98.38 80 VAL A N 1
ATOM 601 C CA . VAL A 1 80 ? 1.223 2.711 4.012 1 98.38 80 VAL A CA 1
ATOM 602 C C . VAL A 1 80 ? 2.27 1.942 4.816 1 98.38 80 VAL A C 1
ATOM 604 O O . VAL A 1 80 ? 3.404 1.771 4.363 1 98.38 80 VAL A O 1
ATOM 607 N N . ASP A 1 81 ? 1.92 1.557 5.918 1 96.88 81 ASP A N 1
ATOM 608 C CA . ASP A 1 81 ? 2.713 0.792 6.875 1 96.88 81 ASP A CA 1
ATOM 609 C C . ASP A 1 81 ? 1.816 0.046 7.859 1 96.88 81 ASP A C 1
ATOM 611 O O . ASP A 1 81 ? 0.594 0.203 7.836 1 96.88 81 ASP A O 1
ATOM 615 N N . ASN A 1 82 ? 2.434 -0.815 8.672 1 94.25 82 ASN A N 1
ATOM 616 C CA . ASN A 1 82 ? 1.624 -1.507 9.672 1 94.25 82 ASN A CA 1
ATOM 617 C C . ASN A 1 82 ? 0.825 -0.524 10.523 1 94.25 82 ASN A C 1
ATOM 619 O O . ASN A 1 82 ? 1.402 0.337 11.188 1 94.25 82 ASN A O 1
ATOM 623 N N .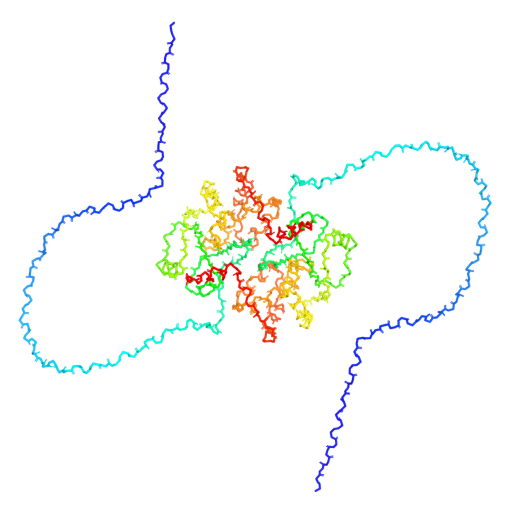 GLY A 1 83 ? -0.462 -0.569 10.328 1 95.62 83 GLY A N 1
ATOM 624 C CA . GLY A 1 83 ? -1.346 0.26 11.133 1 95.62 83 GLY A CA 1
ATOM 625 C C . GLY A 1 83 ? -1.556 1.646 10.555 1 95.62 83 GLY A C 1
ATOM 626 O O . GLY A 1 83 ? -2.234 2.48 11.156 1 95.62 83 GLY A O 1
ATOM 627 N N . ILE A 1 84 ? -0.978 1.929 9.453 1 98.44 84 ILE A N 1
ATOM 628 C CA . ILE A 1 84 ? -1.126 3.23 8.812 1 98.44 84 ILE A CA 1
ATOM 629 C C . ILE A 1 84 ? -1.741 3.059 7.426 1 98.44 84 ILE A C 1
ATOM 631 O O . ILE A 1 84 ? -1.209 2.324 6.59 1 98.44 84 ILE A O 1
ATOM 635 N N . PHE A 1 85 ? -2.869 3.762 7.207 1 98.81 85 PHE A N 1
ATOM 636 C CA . PHE A 1 85 ? -3.58 3.693 5.938 1 98.81 85 PHE A CA 1
ATOM 637 C C . PHE A 1 85 ? -3.713 5.078 5.316 1 98.81 85 PHE A C 1
ATOM 639 O O . PHE A 1 85 ? -3.611 6.09 6.012 1 98.81 85 PHE A O 1
ATOM 646 N N . ARG A 1 86 ? -3.926 5.094 4.004 1 98.94 86 ARG A N 1
ATOM 647 C CA . ARG A 1 86 ? -4.184 6.336 3.283 1 98.94 86 ARG A CA 1
ATOM 648 C C . ARG A 1 86 ? -5.398 6.203 2.375 1 98.94 86 ARG A C 1
ATOM 650 O O . ARG A 1 86 ? -5.727 5.102 1.926 1 98.94 86 ARG A O 1
ATOM 657 N N . SER A 1 87 ? -6.031 7.34 2.066 1 98.88 87 SER A N 1
ATOM 658 C CA . SER A 1 87 ? -7.121 7.32 1.097 1 98.88 87 SER A CA 1
ATOM 659 C C . SER A 1 87 ? -7.574 8.734 0.747 1 98.88 87 SER A C 1
ATOM 661 O O . SER A 1 87 ? -6.992 9.711 1.217 1 98.88 87 SER A O 1
ATOM 663 N N . GLY A 1 88 ? -8.602 8.789 -0.139 1 98.62 88 GLY A N 1
ATOM 664 C CA . GLY A 1 88 ? -9.422 9.977 -0.275 1 98.62 88 GLY A CA 1
ATOM 665 C C . GLY A 1 88 ? -10.484 10.094 0.804 1 98.62 88 GLY A C 1
ATOM 666 O O . GLY A 1 88 ? -10.531 9.273 1.727 1 98.62 88 GLY A O 1
ATOM 667 N N . PHE A 1 89 ? -11.273 11.062 0.663 1 98.81 89 PHE A N 1
ATOM 668 C CA . PHE A 1 89 ? -12.297 11.367 1.652 1 98.81 89 PHE A CA 1
ATOM 669 C C . PHE A 1 89 ? -13.359 10.273 1.691 1 98.81 89 PHE A C 1
ATOM 671 O O . PHE A 1 89 ? -14.023 10.016 0.688 1 98.81 89 PHE A O 1
ATOM 678 N N . PRO A 1 90 ? -13.547 9.633 2.848 1 98.62 90 PRO A N 1
ATOM 679 C CA . PRO A 1 90 ? -14.547 8.57 2.916 1 98.62 90 PRO A CA 1
ATOM 680 C C . PRO A 1 90 ? -15.977 9.109 2.893 1 98.62 90 PRO A C 1
ATOM 682 O O . PRO A 1 90 ? -16.25 10.164 3.463 1 98.62 90 PRO A O 1
ATOM 685 N N . ASP A 1 91 ? -16.797 8.422 2.262 1 97.06 91 ASP A N 1
ATOM 686 C CA . ASP A 1 91 ? -18.219 8.68 2.336 1 97.06 91 ASP A CA 1
ATOM 687 C C . ASP A 1 91 ? -18.969 7.488 2.934 1 97.06 91 ASP A C 1
ATOM 689 O O . ASP A 1 91 ? -18.344 6.504 3.342 1 97.06 91 ASP A O 1
ATOM 693 N N . SER A 1 92 ? -20.281 7.535 3.025 1 97.81 92 SER A N 1
ATOM 694 C CA . SER A 1 92 ? -21.078 6.539 3.744 1 97.81 92 SER A CA 1
ATOM 695 C C . SER A 1 92 ? -20.938 5.16 3.109 1 97.81 92 SER A C 1
ATOM 697 O O . SER A 1 92 ? -20.984 4.145 3.805 1 97.81 92 SER A O 1
ATOM 699 N N . ALA A 1 93 ? -20.734 5.113 1.805 1 97.56 93 ALA A N 1
ATOM 700 C CA . ALA A 1 93 ? -20.578 3.846 1.103 1 97.56 93 ALA A CA 1
ATOM 701 C C . ALA A 1 93 ? -19.297 3.133 1.556 1 97.56 93 ALA A C 1
ATOM 703 O O . ALA A 1 93 ? -19.156 1.925 1.356 1 97.56 93 ALA A O 1
ATOM 704 N N . ASN A 1 94 ? -18.391 3.889 2.188 1 98.56 94 ASN A N 1
ATOM 705 C CA . ASN A 1 94 ? -17.109 3.336 2.582 1 98.56 94 ASN A CA 1
ATOM 706 C C . ASN A 1 94 ? -17.125 2.854 4.031 1 98.56 94 ASN A C 1
ATOM 708 O O . ASN A 1 94 ? -16.156 2.246 4.496 1 98.56 94 ASN A O 1
ATOM 712 N N . PHE A 1 95 ? -18.125 3.102 4.785 1 98.38 95 PHE A N 1
ATOM 713 C CA . PHE A 1 95 ? -18.109 2.951 6.234 1 98.38 95 PHE A CA 1
ATOM 714 C C . PHE A 1 95 ? -17.969 1.485 6.625 1 98.38 95 PHE A C 1
ATOM 716 O O . PHE A 1 95 ? -17.25 1.15 7.566 1 98.38 95 PHE A O 1
ATOM 723 N N . SER A 1 96 ? -18.703 0.621 5.895 1 97.25 96 SER A N 1
ATOM 724 C CA . SER A 1 96 ? -18.594 -0.8 6.215 1 97.25 96 SER A CA 1
ATOM 725 C C . SER A 1 96 ? -17.172 -1.308 6.043 1 97.25 96 SER A C 1
ATOM 727 O O . SER A 1 96 ? -16.703 -2.133 6.832 1 97.25 96 SER A O 1
ATOM 729 N N . PHE A 1 97 ? -16.516 -0.818 5.039 1 98 97 PHE A N 1
ATOM 730 C CA . PHE A 1 97 ? -15.117 -1.156 4.832 1 98 97 PHE A CA 1
ATOM 731 C C . PHE A 1 97 ? -14.258 -0.603 5.961 1 98 97 PHE A C 1
ATOM 733 O O . PHE A 1 97 ? -13.422 -1.315 6.52 1 98 97 PHE A O 1
ATOM 740 N N . LEU A 1 98 ? -14.492 0.637 6.359 1 98.5 98 LEU A N 1
ATOM 741 C CA . LEU A 1 98 ? -13.688 1.282 7.391 1 98.5 98 LEU A CA 1
ATOM 742 C C . LEU A 1 98 ? -13.82 0.549 8.719 1 98.5 98 LEU A C 1
ATOM 744 O O . LEU A 1 98 ? -12.867 0.487 9.5 1 98.5 98 LEU A O 1
ATOM 748 N N . GLN A 1 99 ? -14.945 0.015 8.961 1 97.62 99 GLN A N 1
ATOM 749 C CA . GLN A 1 99 ? -15.156 -0.727 10.195 1 97.62 99 GLN A CA 1
ATOM 750 C C . GLN A 1 99 ? -14.242 -1.944 10.273 1 97.62 99 GLN A C 1
ATOM 752 O O . GLN A 1 99 ? -13.781 -2.311 11.359 1 97.62 99 GLN A O 1
ATOM 757 N N . THR A 1 100 ? -13.977 -2.518 9.117 1 95.94 100 THR A N 1
ATOM 758 C CA . THR A 1 100 ? -13.148 -3.719 9.109 1 95.94 100 THR A CA 1
ATOM 759 C C . THR A 1 100 ? -11.711 -3.391 9.516 1 95.94 100 THR A C 1
ATOM 761 O O . THR A 1 100 ? -10.953 -4.277 9.906 1 95.94 100 THR A O 1
ATOM 764 N N . LEU A 1 101 ? -11.305 -2.154 9.445 1 96.94 101 LEU A N 1
ATOM 765 C CA . LEU A 1 101 ? -9.93 -1.761 9.719 1 96.94 101 LEU A CA 1
ATOM 766 C C . LEU A 1 101 ? -9.688 -1.603 11.211 1 96.94 101 LEU A C 1
ATOM 768 O O . LEU A 1 101 ? -8.539 -1.568 11.664 1 96.94 101 LEU A O 1
ATOM 772 N N . GLY A 1 102 ? -10.781 -1.392 11.953 1 97.62 102 GLY A N 1
ATOM 773 C CA . GLY A 1 102 ? -10.625 -1.188 13.391 1 97.62 102 GLY A CA 1
ATOM 774 C C . GLY A 1 102 ? -9.836 0.058 13.734 1 97.62 102 GLY A C 1
ATOM 775 O O . GLY A 1 102 ? -8.992 0.035 14.641 1 97.62 102 GLY A O 1
ATOM 776 N N . LEU A 1 103 ? -10.133 1.132 13.109 1 98.5 103 LEU A N 1
ATOM 777 C CA . LEU A 1 103 ? -9.375 2.369 13.258 1 98.5 103 LEU A CA 1
ATOM 778 C C . LEU A 1 103 ? -9.5 2.916 14.672 1 98.5 103 LEU A C 1
ATOM 780 O O . LEU A 1 103 ? -10.594 2.922 15.25 1 98.5 103 LEU A O 1
ATOM 784 N N . ARG A 1 104 ? -8.367 3.354 15.117 1 98.69 104 ARG A N 1
ATOM 785 C CA . ARG A 1 104 ? -8.367 4.121 16.359 1 98.69 104 ARG A CA 1
ATOM 786 C C . ARG A 1 104 ? -8.469 5.617 16.078 1 98.69 104 ARG A C 1
ATOM 788 O O . ARG A 1 104 ? -9.07 6.355 16.859 1 98.69 104 ARG A O 1
ATOM 795 N N . SER A 1 105 ? -7.918 6.016 15 1 98.88 105 SER A N 1
ATOM 796 C CA . SER A 1 105 ? -7.918 7.445 14.695 1 98.88 105 SER A CA 1
ATOM 797 C C . SER A 1 105 ? -7.977 7.688 13.195 1 98.88 105 SER A C 1
ATOM 799 O O . SER A 1 105 ? -7.754 6.77 12.398 1 98.88 105 SER A O 1
ATOM 801 N N . ILE A 1 106 ? -8.352 8.914 12.852 1 98.88 106 ILE A N 1
ATOM 802 C CA . ILE A 1 106 ? -8.336 9.422 11.484 1 98.88 106 ILE A CA 1
ATOM 803 C C . ILE A 1 106 ? -7.648 10.781 11.445 1 98.88 106 ILE A C 1
ATOM 805 O O . ILE A 1 106 ? -7.887 11.625 12.305 1 98.88 106 ILE A O 1
ATOM 809 N N . ILE A 1 107 ? -6.758 10.961 10.531 1 98.88 107 ILE A N 1
ATOM 810 C CA . ILE A 1 107 ? -6.16 12.258 10.219 1 98.88 107 ILE A CA 1
ATOM 811 C C . ILE A 1 107 ? -6.777 12.82 8.938 1 98.88 107 ILE A C 1
ATOM 813 O O . ILE A 1 107 ? -6.66 12.219 7.871 1 98.88 107 ILE A O 1
ATOM 817 N N . CYS A 1 108 ? -7.426 13.938 9.062 1 98.81 108 CYS A N 1
ATOM 818 C CA . CYS A 1 108 ? -8.008 14.625 7.918 1 98.81 108 CYS A CA 1
ATOM 819 C C . CYS A 1 108 ? -7.191 15.859 7.547 1 98.81 108 CYS A C 1
ATOM 821 O O . CYS A 1 108 ? -6.953 16.734 8.391 1 98.81 108 CYS A O 1
ATOM 823 N N . LEU A 1 109 ? -6.852 16.016 6.273 1 97.81 109 LEU A N 1
ATOM 824 C CA . LEU A 1 109 ? -5.996 17.109 5.836 1 97.81 109 LEU A CA 1
ATOM 825 C C . LEU A 1 109 ? -6.801 18.156 5.082 1 97.81 109 LEU A C 1
ATOM 827 O O . LEU A 1 109 ? -6.23 19.078 4.504 1 97.81 109 LEU A O 1
ATOM 831 N N . CYS A 1 110 ? -8.078 17.969 5.066 1 96.5 110 CYS A N 1
ATOM 832 C CA . CYS A 1 110 ? -8.969 18.953 4.453 1 96.5 110 CYS A CA 1
ATOM 833 C C . CYS A 1 110 ? -9.32 20.062 5.441 1 96.5 110 CYS A C 1
ATOM 835 O O . CYS A 1 110 ? -9.539 19.797 6.625 1 96.5 110 CYS A O 1
ATOM 837 N N . PRO A 1 111 ? -9.438 21.266 4.918 1 94.88 111 PRO A N 1
ATOM 838 C CA . PRO A 1 111 ? -9.75 22.391 5.816 1 94.88 111 PRO A CA 1
ATOM 839 C C . PRO A 1 111 ? -11.234 22.469 6.164 1 94.88 111 PRO A C 1
ATOM 841 O O . PRO A 1 111 ? -11.602 23.078 7.172 1 94.88 111 PRO A O 1
ATOM 844 N N . GLU A 1 112 ? -12.117 21.875 5.359 1 95 112 GLU A N 1
ATOM 845 C CA . GLU A 1 112 ? -13.555 21.953 5.57 1 95 112 GLU A CA 1
ATOM 846 C C . GLU A 1 112 ? -13.984 21.156 6.801 1 95 112 GLU A C 1
ATOM 848 O O . GLU A 1 112 ? -13.383 20.141 7.129 1 95 112 GLU A O 1
ATOM 853 N N . PRO A 1 113 ? -15.039 21.594 7.438 1 96.38 113 PRO A N 1
ATOM 854 C CA . PRO A 1 113 ? -15.555 20.812 8.562 1 96.38 113 PRO A CA 1
ATOM 855 C C . PRO A 1 113 ? -15.945 19.391 8.164 1 96.38 113 PRO A C 1
ATOM 857 O O . PRO A 1 113 ? -16.469 19.188 7.07 1 96.38 113 PRO A O 1
ATOM 860 N N . TYR A 1 114 ? -15.719 18.516 9.078 1 96.94 114 TYR A N 1
ATOM 861 C CA . TYR A 1 114 ? -16.062 17.125 8.836 1 96.94 114 TYR A CA 1
ATOM 862 C C . TYR A 1 114 ? -17.578 16.938 8.789 1 96.94 114 TYR A C 1
ATOM 864 O O . TYR A 1 114 ? -18.297 17.391 9.68 1 96.94 114 TYR A O 1
ATOM 872 N N . PRO A 1 115 ? -18.109 16.328 7.75 1 97.75 115 PRO A N 1
ATOM 873 C CA . PRO A 1 115 ? -19.562 16.188 7.625 1 97.75 115 PRO A CA 1
ATOM 874 C C . PRO A 1 115 ? -20.203 15.461 8.812 1 97.75 115 PRO A C 1
ATOM 876 O O . PRO A 1 115 ? -19.562 14.586 9.414 1 97.75 115 PRO A O 1
ATOM 879 N N . ASP A 1 116 ? -21.453 15.711 9.094 1 98 116 ASP A N 1
ATOM 880 C CA . ASP A 1 116 ? -22.172 15.156 10.242 1 98 116 ASP A CA 1
ATOM 881 C C . ASP A 1 116 ? -22.203 13.633 10.18 1 98 116 ASP A C 1
ATOM 883 O O . ASP A 1 116 ? -21.984 12.961 11.195 1 98 116 ASP A O 1
ATOM 887 N N . ILE A 1 117 ? -22.469 13.148 9.031 1 98.25 117 ILE A N 1
ATOM 888 C CA . ILE A 1 117 ? -22.609 11.703 8.883 1 98.25 117 ILE A CA 1
ATOM 889 C C . ILE A 1 117 ? -21.281 11.023 9.219 1 98.25 117 ILE A C 1
ATOM 891 O O . ILE A 1 117 ? -21.266 9.938 9.805 1 98.25 117 ILE A O 1
ATOM 895 N N . ASN A 1 118 ? -20.188 11.656 8.828 1 98.62 118 ASN A N 1
ATOM 896 C CA . ASN A 1 118 ? -18.875 11.117 9.148 1 98.62 118 ASN A CA 1
ATOM 897 C C . ASN A 1 118 ? -18.562 11.227 10.641 1 98.62 118 ASN A C 1
ATOM 899 O O . ASN A 1 118 ? -18.016 10.297 11.227 1 98.62 118 ASN A O 1
ATOM 903 N N . MET A 1 119 ? -18.953 12.32 11.234 1 98.56 119 MET A N 1
ATOM 904 C CA . MET A 1 119 ? -18.75 12.492 12.664 1 98.56 119 MET A CA 1
ATOM 905 C C . MET A 1 119 ? -19.531 11.445 13.461 1 98.56 119 MET A C 1
ATOM 907 O O . MET A 1 119 ? -19.016 10.914 14.445 1 98.56 119 MET A O 1
ATOM 911 N N . GLU A 1 120 ? -20.719 11.172 13.031 1 98.44 120 GLU A N 1
ATOM 912 C CA . GLU A 1 120 ? -21.516 10.141 13.688 1 98.44 120 GLU A CA 1
ATOM 913 C C . GLU A 1 120 ? -20.844 8.773 13.578 1 98.44 120 GLU A C 1
ATOM 915 O O . GLU A 1 120 ? -20.812 8.016 14.547 1 98.44 120 GLU A O 1
ATOM 920 N N . PHE A 1 121 ? -20.375 8.516 12.414 1 98.56 121 PHE A N 1
ATOM 921 C CA . PHE A 1 121 ? -19.641 7.273 12.203 1 98.56 121 PHE A CA 1
ATOM 922 C C . PHE A 1 121 ? -18.469 7.164 13.172 1 98.56 121 PHE A C 1
ATOM 924 O O . PHE A 1 121 ? -18.266 6.121 13.797 1 98.56 121 PHE A O 1
ATOM 931 N N . LEU A 1 122 ? -17.641 8.234 13.281 1 98.75 122 LEU A N 1
ATOM 932 C CA . LEU A 1 122 ? -16.484 8.242 14.172 1 98.75 122 LEU A CA 1
ATOM 933 C C . LEU A 1 122 ? -16.922 7.996 15.617 1 98.75 122 LEU A C 1
ATOM 935 O O . LEU A 1 122 ? -16.312 7.18 16.312 1 98.75 122 LEU A O 1
ATOM 939 N N . LYS A 1 123 ? -17.922 8.664 16.062 1 98.31 123 LYS A N 1
ATOM 940 C CA . LYS A 1 123 ? -18.406 8.539 17.438 1 98.31 123 LYS A CA 1
ATOM 941 C C . LYS A 1 123 ? -18.891 7.117 17.719 1 98.31 123 LYS A C 1
ATOM 943 O O . LYS A 1 123 ? -18.531 6.527 18.734 1 98.31 123 LYS A O 1
ATOM 948 N N . SER A 1 124 ? -19.594 6.582 16.766 1 98.25 124 SER A N 1
ATOM 949 C CA . SER A 1 124 ? -20.188 5.262 16.938 1 98.25 124 SER A CA 1
ATOM 950 C C . SER A 1 124 ? -19.109 4.176 16.969 1 98.25 124 SER A C 1
ATOM 952 O O . SER A 1 124 ? -19.344 3.078 17.484 1 98.25 124 SER A O 1
ATOM 954 N N . ASN A 1 125 ? -17.969 4.465 16.469 1 98.19 125 ASN A N 1
ATOM 955 C CA . ASN A 1 125 ? -16.922 3.451 16.375 1 98.19 125 ASN A CA 1
ATOM 956 C C . ASN A 1 125 ? -15.727 3.805 17.25 1 98.19 125 ASN A C 1
ATOM 958 O O . ASN A 1 125 ? -14.688 3.145 17.188 1 98.19 125 ASN A O 1
ATOM 962 N N . GLY A 1 126 ? -15.828 4.848 18.031 1 98.44 126 GLY A N 1
ATOM 963 C CA . GLY A 1 126 ? -14.781 5.23 18.969 1 98.44 126 GLY A CA 1
ATOM 964 C C . GLY A 1 126 ? -13.508 5.688 18.281 1 98.44 126 GLY A C 1
ATOM 965 O O . GLY A 1 126 ? -12.406 5.402 18.75 1 98.44 126 GLY A O 1
ATOM 966 N N . ILE A 1 127 ? -13.656 6.379 17.156 1 98.81 127 ILE A N 1
ATOM 967 C CA . ILE A 1 127 ? -12.508 6.812 16.375 1 98.81 127 ILE A CA 1
ATOM 968 C C . ILE A 1 127 ? -12.195 8.273 16.688 1 98.81 127 ILE A C 1
ATOM 970 O O . ILE A 1 127 ? -13.078 9.125 16.656 1 98.81 127 ILE A O 1
ATOM 974 N N . ARG A 1 128 ? -10.945 8.594 16.953 1 98.81 128 ARG A N 1
ATOM 975 C CA . ARG A 1 128 ? -10.5 9.961 17.219 1 98.81 128 ARG A CA 1
ATOM 976 C C . ARG A 1 128 ? -10.133 10.672 15.922 1 98.81 128 ARG A C 1
ATOM 978 O O . ARG A 1 128 ? -9.414 10.125 15.086 1 98.81 128 ARG A O 1
ATOM 985 N N . LEU A 1 129 ? -10.633 11.914 15.812 1 98.81 129 LEU A N 1
ATOM 986 C CA . LEU A 1 129 ? -10.328 12.711 14.633 1 98.81 129 LEU A CA 1
ATOM 987 C C . LEU A 1 129 ? -9.234 13.727 14.93 1 98.81 129 LEU A C 1
ATOM 989 O O . LEU A 1 129 ? -9.312 14.469 15.914 1 98.81 129 LEU A O 1
ATOM 993 N N . PHE A 1 130 ? -8.195 13.75 14.109 1 98.75 130 PHE A N 1
ATOM 994 C CA . PHE A 1 130 ? -7.207 14.82 14.039 1 98.75 130 PHE A CA 1
ATOM 995 C C . PHE A 1 130 ? -7.328 15.586 12.727 1 98.75 130 PHE A C 1
ATOM 997 O O . PHE A 1 130 ? -7.047 15.047 11.656 1 98.75 130 PHE A O 1
ATOM 1004 N N . GLN A 1 131 ? -7.742 16.812 12.812 1 97.94 131 GLN A N 1
ATOM 1005 C CA . GLN A 1 131 ? -7.902 17.578 11.578 1 97.94 131 GLN A CA 1
ATOM 1006 C C . GLN A 1 131 ? -6.801 18.625 11.438 1 97.94 131 GLN A C 1
ATOM 1008 O O . GLN A 1 131 ? -6.625 19.469 12.312 1 97.94 131 GLN A O 1
ATOM 1013 N N . PHE A 1 132 ? -6.055 18.531 10.375 1 96.56 132 PHE A N 1
ATOM 1014 C CA . PHE A 1 132 ? -5.02 19.469 9.969 1 96.56 132 PHE A CA 1
ATOM 1015 C C . PHE A 1 132 ? -5.348 20.094 8.625 1 96.56 132 PHE A C 1
ATOM 1017 O O . PHE A 1 132 ? -4.852 19.641 7.586 1 96.56 132 PHE A O 1
ATOM 1024 N N . GLY A 1 133 ? -6.102 21.125 8.672 1 93.75 133 GLY A N 1
ATOM 1025 C CA . GLY A 1 133 ? -6.602 21.719 7.445 1 93.75 133 GLY A CA 1
ATOM 1026 C C . GLY A 1 133 ? -5.512 22.391 6.625 1 93.75 133 GLY A C 1
ATOM 1027 O O . GLY A 1 133 ? -4.816 23.281 7.113 1 93.75 133 GLY A O 1
ATOM 1028 N N . ILE A 1 134 ? -5.363 21.844 5.398 1 92.5 134 ILE A N 1
ATOM 1029 C CA . ILE A 1 134 ? -4.461 22.453 4.426 1 92.5 134 ILE A CA 1
ATOM 1030 C C . ILE A 1 134 ? -5.258 22.938 3.215 1 92.5 134 ILE A C 1
ATOM 1032 O O . ILE A 1 134 ? -5.988 22.156 2.596 1 92.5 134 ILE A O 1
ATOM 1036 N N . GLU A 1 135 ? -5.137 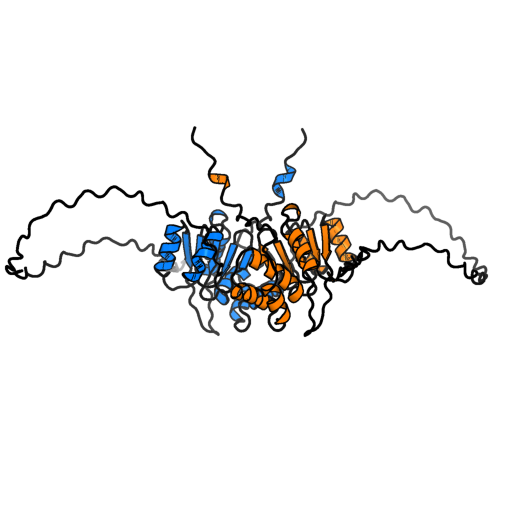24.203 2.916 1 87.94 135 GLU A N 1
ATOM 1037 C CA . GLU A 1 135 ? -5.887 24.766 1.798 1 87.94 135 GLU A CA 1
ATOM 1038 C C . GLU A 1 135 ? -5.375 24.234 0.464 1 87.94 135 GLU A C 1
ATOM 1040 O O . GLU A 1 135 ? -4.176 23.984 0.301 1 87.94 135 GLU A O 1
ATOM 1045 N N . SER A 1 136 ? -6.363 23.875 -0.388 1 77.19 136 SER A N 1
ATOM 1046 C CA . SER A 1 136 ? -6.012 23.406 -1.722 1 77.19 136 SER A CA 1
ATOM 1047 C C . SER A 1 136 ? -5.531 24.547 -2.611 1 77.19 136 SER A C 1
ATOM 1049 O O . SER A 1 136 ? -6.207 25.562 -2.736 1 77.19 136 SER A O 1
ATOM 1051 N N . ASN A 1 137 ? -4.297 24.859 -2.617 1 65.12 137 ASN A N 1
ATOM 1052 C CA . ASN A 1 137 ? -3.871 25.922 -3.521 1 65.12 137 ASN A CA 1
ATOM 1053 C C . ASN A 1 137 ? -3.535 25.391 -4.906 1 65.12 137 ASN A C 1
ATOM 1055 O O . ASN A 1 137 ? -3.109 24.234 -5.043 1 65.12 137 ASN A O 1
ATOM 1059 N N . LYS A 1 138 ? -4.184 26.062 -5.887 1 61.38 138 LYS A N 1
ATOM 1060 C CA . LYS A 1 138 ? -3.861 25.703 -7.27 1 61.38 138 LYS A CA 1
ATOM 1061 C C . LYS A 1 138 ? -2.43 26.109 -7.613 1 61.38 138 LYS A C 1
ATOM 1063 O O . LYS A 1 138 ? -1.897 27.078 -7.059 1 61.38 138 LYS A O 1
ATOM 1068 N N . GLU A 1 139 ? -1.63 25.203 -8.32 1 60.81 139 GLU A N 1
ATOM 1069 C CA . GLU A 1 139 ? -0.336 25.609 -8.852 1 60.81 139 GLU A CA 1
ATOM 1070 C C . GLU A 1 139 ? -0.423 26.984 -9.508 1 60.81 139 GLU A C 1
ATOM 1072 O O . GLU A 1 139 ? -1.462 27.344 -10.062 1 60.81 139 GLU A O 1
ATOM 1077 N N . PRO A 1 140 ? 0.624 27.75 -9.391 1 57.16 140 PRO A N 1
ATOM 1078 C CA . PRO A 1 140 ? 2.002 27.484 -8.977 1 57.16 140 PRO A CA 1
ATOM 1079 C C . PRO A 1 140 ? 2.229 27.719 -7.48 1 57.16 140 PRO A C 1
ATOM 1081 O O . PRO A 1 140 ? 3.318 27.453 -6.969 1 57.16 140 PRO A O 1
ATOM 1084 N N . PHE A 1 141 ? 1.24 28.25 -6.777 1 52.28 141 PHE A N 1
ATOM 1085 C CA . PHE A 1 141 ? 1.447 28.734 -5.422 1 52.28 141 PHE A CA 1
ATOM 1086 C C . PHE A 1 141 ? 1.028 27.688 -4.395 1 52.28 141 PHE A C 1
ATOM 1088 O O . PHE A 1 141 ? 0.296 28 -3.451 1 52.28 141 PHE A O 1
ATOM 1095 N N . VAL A 1 142 ? 1.363 26.422 -4.586 1 60.66 142 VAL A N 1
ATOM 1096 C CA . VAL A 1 142 ? 0.959 25.406 -3.615 1 60.66 142 VAL A CA 1
ATOM 1097 C C . VAL A 1 142 ? 1.859 25.484 -2.385 1 60.66 142 VAL A C 1
ATOM 1099 O O . VAL A 1 142 ? 3.084 25.406 -2.496 1 60.66 142 VAL A O 1
ATOM 1102 N N . ASN A 1 143 ? 1.397 26.281 -1.317 1 70.56 143 ASN A N 1
ATOM 1103 C CA . ASN A 1 143 ? 2.152 26.312 -0.069 1 70.56 143 ASN A CA 1
ATOM 1104 C C . ASN A 1 143 ? 1.643 25.281 0.929 1 70.56 143 ASN A C 1
ATOM 1106 O O . ASN A 1 143 ? 0.581 25.453 1.526 1 70.56 143 ASN A O 1
ATOM 1110 N N . ILE A 1 144 ? 2.242 24.078 0.777 1 77.62 144 ILE A N 1
ATOM 1111 C CA . ILE A 1 144 ? 1.974 23.125 1.838 1 77.62 144 ILE A CA 1
ATOM 1112 C C . ILE A 1 144 ? 2.67 23.562 3.123 1 77.62 144 ILE A C 1
ATOM 1114 O O . ILE A 1 144 ? 3.895 23.688 3.162 1 77.62 144 ILE A O 1
ATOM 1118 N N . PRO A 1 145 ? 1.911 23.922 4.113 1 89.06 145 PRO A N 1
ATOM 1119 C CA . PRO A 1 145 ? 2.543 24.375 5.355 1 89.06 145 PRO A CA 1
ATOM 1120 C C . PRO A 1 145 ? 3.373 23.281 6.027 1 89.06 145 PRO A C 1
ATOM 1122 O O . PRO A 1 145 ? 2.822 22.281 6.5 1 89.06 145 PRO A O 1
ATOM 1125 N N . GLU A 1 146 ? 4.605 23.531 6.137 1 90.88 146 GLU A N 1
ATOM 1126 C CA . GLU A 1 146 ? 5.535 22.547 6.691 1 90.88 146 GLU A CA 1
ATOM 1127 C C . GLU A 1 146 ? 5.18 22.219 8.133 1 90.88 146 GLU A C 1
ATOM 1129 O O . GLU A 1 146 ? 5.242 21.047 8.539 1 90.88 146 GLU A O 1
ATOM 1134 N N . ASP A 1 147 ? 4.773 23.219 8.875 1 92.31 147 ASP A N 1
ATOM 1135 C CA . ASP A 1 147 ? 4.469 23 10.289 1 92.31 147 ASP A CA 1
ATOM 1136 C C . ASP A 1 147 ? 3.246 22.109 10.453 1 92.31 147 ASP A C 1
ATOM 1138 O O . ASP A 1 147 ? 3.215 21.25 11.344 1 92.31 147 ASP A O 1
ATOM 1142 N N . THR A 1 148 ? 2.281 22.328 9.617 1 94.44 148 THR A N 1
ATOM 1143 C CA . THR A 1 148 ? 1.075 21.516 9.672 1 94.44 148 THR A CA 1
ATOM 1144 C C . THR A 1 148 ? 1.396 20.047 9.367 1 94.44 148 THR A C 1
ATOM 1146 O O . THR A 1 148 ? 0.924 19.141 10.062 1 94.44 148 THR A O 1
ATOM 1149 N N . ILE A 1 149 ? 2.207 19.828 8.406 1 95.5 149 ILE A N 1
ATOM 1150 C CA . ILE A 1 149 ? 2.609 18.469 8.023 1 95.5 149 ILE A CA 1
ATOM 1151 C C . ILE A 1 149 ? 3.438 17.844 9.148 1 95.5 149 ILE A C 1
ATOM 1153 O O . ILE A 1 149 ? 3.291 16.656 9.445 1 95.5 149 ILE A O 1
ATOM 1157 N N . ARG A 1 150 ? 4.234 18.641 9.758 1 94.75 150 ARG A N 1
ATOM 1158 C CA . ARG A 1 150 ? 5.051 18.156 10.859 1 94.75 150 ARG A CA 1
ATOM 1159 C C . ARG A 1 150 ? 4.176 17.688 12.023 1 94.75 150 ARG A C 1
ATOM 1161 O O . ARG A 1 150 ? 4.418 16.641 12.609 1 94.75 150 ARG A O 1
ATOM 1168 N N . GLU A 1 151 ? 3.211 18.438 12.305 1 95.56 151 GLU A N 1
ATOM 1169 C CA . GLU A 1 151 ? 2.285 18.078 13.375 1 95.56 151 GLU A CA 1
ATOM 1170 C C . GLU A 1 151 ? 1.522 16.797 13.023 1 95.56 151 GLU A C 1
ATOM 1172 O O . GLU A 1 151 ? 1.362 15.914 13.867 1 95.56 151 GLU A O 1
ATOM 1177 N N . ALA A 1 152 ? 1.059 16.719 11.828 1 97.62 152 ALA A N 1
ATOM 1178 C CA . ALA A 1 152 ? 0.358 15.516 11.383 1 97.62 152 ALA A CA 1
ATOM 1179 C C . ALA A 1 152 ? 1.264 14.289 11.461 1 97.62 152 ALA A C 1
ATOM 1181 O O . ALA A 1 152 ? 0.828 13.211 11.867 1 97.62 152 ALA A O 1
ATOM 1182 N N . LEU A 1 153 ? 2.48 14.516 11.07 1 96.88 153 LEU A N 1
ATOM 1183 C CA . LEU A 1 153 ? 3.459 13.43 11.094 1 96.88 153 LEU A CA 1
ATOM 1184 C C . LEU A 1 153 ? 3.672 12.922 12.523 1 96.88 153 LEU A C 1
ATOM 1186 O O . LEU A 1 153 ? 3.779 11.719 12.742 1 96.88 153 LEU A O 1
ATOM 1190 N N . GLN A 1 154 ? 3.688 13.789 13.461 1 95.62 154 GLN A N 1
ATOM 1191 C CA . GLN A 1 154 ? 3.844 13.391 14.859 1 95.62 154 GLN A CA 1
ATOM 1192 C C . GLN A 1 154 ? 2.678 12.523 15.32 1 95.62 154 GLN A C 1
ATOM 1194 O O . GLN A 1 154 ? 2.873 11.555 16.062 1 95.62 154 GLN A O 1
ATOM 1199 N N . VAL A 1 155 ? 1.523 12.844 14.883 1 97.31 155 VAL A N 1
ATOM 1200 C CA . VAL A 1 155 ? 0.344 12.055 15.234 1 97.31 155 VAL A CA 1
ATOM 1201 C C . VAL A 1 155 ? 0.433 10.672 14.594 1 97.31 155 VAL A C 1
ATOM 1203 O O . VAL A 1 155 ? 0.156 9.664 15.242 1 97.31 155 VAL A O 1
ATOM 1206 N N . VAL A 1 156 ? 0.85 10.586 13.336 1 97.5 156 VAL A N 1
ATOM 1207 C CA . VAL A 1 156 ? 0.938 9.336 12.594 1 97.5 156 VAL A CA 1
ATOM 1208 C C . VAL A 1 156 ? 1.97 8.414 13.242 1 97.5 156 VAL A C 1
ATOM 1210 O O . VAL A 1 156 ? 1.776 7.203 13.312 1 97.5 156 VAL A O 1
ATOM 1213 N N . LEU A 1 157 ? 2.998 9.016 13.742 1 94.69 157 LEU A N 1
ATOM 1214 C CA . LEU A 1 157 ? 4.129 8.227 14.227 1 94.69 157 LEU A CA 1
ATOM 1215 C C . LEU A 1 157 ? 3.867 7.715 15.641 1 94.69 157 LEU A C 1
ATOM 1217 O O . LEU A 1 157 ? 4.566 6.82 16.109 1 94.69 157 LEU A O 1
ATOM 1221 N N . ASP A 1 158 ? 2.938 8.289 16.328 1 96 158 ASP A N 1
ATOM 1222 C CA . ASP A 1 158 ? 2.564 7.824 17.672 1 96 158 ASP A CA 1
ATOM 1223 C C . ASP A 1 158 ? 1.707 6.562 17.578 1 96 158 ASP A C 1
ATOM 1225 O O . ASP A 1 158 ? 0.532 6.629 17.219 1 96 158 ASP A O 1
ATOM 1229 N N . VAL A 1 159 ? 2.223 5.449 18.016 1 95.31 159 VAL A N 1
ATOM 1230 C CA . VAL A 1 159 ? 1.601 4.141 17.859 1 95.31 159 VAL A CA 1
ATOM 1231 C C . VAL A 1 159 ? 0.302 4.086 18.656 1 95.31 159 VAL A C 1
ATOM 1233 O O . VAL A 1 159 ? -0.567 3.254 18.391 1 95.31 159 VAL A O 1
ATOM 1236 N N . LYS A 1 160 ? 0.131 4.934 19.562 1 96.75 160 LYS A N 1
ATOM 1237 C CA . LYS A 1 160 ? -1.097 4.988 20.344 1 96.75 160 LYS A CA 1
ATOM 1238 C C . LYS A 1 160 ? -2.291 5.371 19.484 1 96.75 160 LYS A C 1
ATOM 1240 O O . LYS A 1 160 ? -3.441 5.137 19.859 1 96.75 160 LYS A O 1
ATOM 1245 N N . ASN A 1 161 ? -1.974 5.902 18.344 1 98.19 161 ASN A N 1
ATOM 1246 C CA . ASN A 1 161 ? -3.035 6.34 17.438 1 98.19 161 ASN A CA 1
ATOM 1247 C C . ASN A 1 161 ? -3.348 5.277 16.391 1 98.19 161 ASN A C 1
ATOM 1249 O O . ASN A 1 161 ? -4.254 5.457 15.57 1 98.19 161 ASN A O 1
ATOM 1253 N N . HIS A 1 162 ? -2.623 4.195 16.422 1 97.75 162 HIS A N 1
ATOM 1254 C CA . HIS A 1 162 ? -2.801 3.154 15.414 1 97.75 162 HIS A CA 1
ATOM 1255 C C . HIS A 1 162 ? -3.893 2.172 15.82 1 97.75 162 HIS A C 1
ATOM 1257 O O . HIS A 1 162 ? -4.074 1.895 17 1 97.75 162 HIS A O 1
ATOM 1263 N N . PRO A 1 163 ? -4.586 1.709 14.844 1 98.31 163 PRO A N 1
ATOM 1264 C CA . PRO A 1 163 ? -4.52 1.977 13.406 1 98.31 163 PRO A CA 1
ATOM 1265 C C . PRO A 1 163 ? -5.051 3.359 13.039 1 98.31 163 PRO A C 1
ATOM 1267 O O . PRO A 1 163 ? -6.016 3.834 13.641 1 98.31 163 PRO A O 1
ATOM 1270 N N . VAL A 1 164 ? -4.395 4.008 12.07 1 98.81 164 VAL A N 1
ATOM 1271 C CA . VAL A 1 164 ? -4.734 5.379 11.703 1 98.81 164 VAL A CA 1
ATOM 1272 C C . VAL A 1 164 ? -4.938 5.477 10.195 1 98.81 164 VAL A C 1
ATOM 1274 O O . VAL A 1 164 ? -4.188 4.879 9.422 1 98.81 164 VAL A O 1
ATOM 1277 N N . LEU A 1 165 ? -5.977 6.199 9.75 1 98.94 165 LEU A N 1
ATOM 1278 C CA . LEU A 1 165 ? -6.223 6.52 8.352 1 98.94 165 LEU A CA 1
ATOM 1279 C C . LEU A 1 165 ? -5.91 7.984 8.062 1 98.94 165 LEU A C 1
ATOM 1281 O O . LEU A 1 165 ? -6.441 8.875 8.727 1 98.94 165 LEU A O 1
ATOM 1285 N N . ILE A 1 166 ? -5.023 8.188 7.133 1 98.94 166 ILE A N 1
ATOM 1286 C CA . ILE A 1 166 ? -4.73 9.523 6.617 1 98.94 166 ILE A CA 1
ATOM 1287 C C . ILE A 1 166 ? -5.566 9.789 5.367 1 98.94 166 ILE A C 1
ATOM 1289 O O . ILE A 1 166 ? -5.582 8.977 4.441 1 98.94 166 ILE A O 1
ATOM 1293 N N . HIS A 1 167 ? -6.301 10.953 5.375 1 98.81 167 HIS A N 1
ATOM 1294 C CA . HIS A 1 167 ? -7.008 11.195 4.121 1 98.81 167 HIS A CA 1
ATOM 1295 C C . HIS A 1 167 ? -7.113 12.688 3.832 1 98.81 167 HIS A C 1
ATOM 1297 O O . HIS A 1 167 ? -6.941 13.516 4.73 1 98.81 167 HIS A O 1
ATOM 1303 N N . CYS A 1 168 ? -7.273 13.062 2.596 1 98 168 CYS A N 1
ATOM 1304 C CA . CYS A 1 168 ? -7.699 14.375 2.119 1 98 168 CYS A CA 1
ATOM 1305 C C . CYS A 1 168 ? -8.875 14.25 1.16 1 98 168 CYS A C 1
ATOM 1307 O O . CYS A 1 168 ? -9.766 13.43 1.366 1 98 168 CYS A O 1
ATOM 1309 N N . LYS A 1 169 ? -8.922 15.086 0.155 1 96.94 169 LYS A N 1
ATOM 1310 C CA . LYS A 1 169 ? -10.094 15.047 -0.72 1 96.94 169 LYS A CA 1
ATOM 1311 C C . LYS A 1 169 ? -10.055 13.82 -1.63 1 96.94 169 LYS A C 1
ATOM 1313 O O . LYS A 1 169 ? -11.016 13.047 -1.681 1 96.94 169 LYS A O 1
ATOM 1318 N N . ARG A 1 170 ? -8.938 13.602 -2.24 1 97.5 170 ARG A N 1
ATOM 1319 C CA . ARG A 1 170 ? -8.844 12.508 -3.209 1 97.5 170 ARG A CA 1
ATOM 1320 C C . ARG A 1 170 ? -7.715 11.555 -2.848 1 97.5 170 ARG A C 1
ATOM 1322 O O . ARG A 1 170 ? -7.508 10.547 -3.529 1 97.5 170 ARG A O 1
ATOM 1329 N N . GLY A 1 171 ? -6.926 11.859 -1.85 1 97.94 171 GLY A N 1
ATOM 1330 C CA . GLY A 1 171 ? -5.805 11.016 -1.465 1 97.94 171 GLY A CA 1
ATOM 1331 C C . GLY A 1 171 ? -4.613 11.148 -2.395 1 97.94 171 GLY A C 1
ATOM 1332 O O . GLY A 1 171 ? -3.785 10.234 -2.48 1 97.94 171 GLY A O 1
ATOM 1333 N N . LYS A 1 172 ? -4.48 12.297 -3.086 1 97.31 172 LYS A N 1
ATOM 1334 C CA . LYS A 1 172 ? -3.453 12.43 -4.117 1 97.31 172 LYS A CA 1
ATOM 1335 C C . LYS A 1 172 ? -2.334 13.359 -3.662 1 97.31 172 LYS A C 1
ATOM 1337 O O . LYS A 1 172 ? -1.168 12.961 -3.619 1 97.31 172 LYS A O 1
ATOM 1342 N N . HIS A 1 173 ? -2.67 14.594 -3.242 1 95.31 173 HIS A N 1
ATOM 1343 C CA . HIS A 1 173 ? -1.66 15.633 -3.072 1 95.31 173 HIS A CA 1
ATOM 1344 C C . HIS A 1 173 ? -1.265 15.781 -1.607 1 95.31 173 HIS A C 1
ATOM 1346 O O . HIS A 1 173 ? -0.174 15.367 -1.209 1 95.31 173 HIS A O 1
ATOM 1352 N N . ARG A 1 174 ? -2.266 16.281 -0.766 1 96.62 174 ARG A N 1
ATOM 1353 C CA . ARG A 1 174 ? -1.947 16.484 0.643 1 96.62 174 ARG A CA 1
ATOM 1354 C C . ARG A 1 174 ? -1.562 15.18 1.319 1 96.62 174 ARG A C 1
ATOM 1356 O O . ARG A 1 174 ? -0.549 15.109 2.016 1 96.62 174 ARG A O 1
ATOM 1363 N N . THR A 1 175 ? -2.406 14.133 1.041 1 97.81 175 THR A N 1
ATOM 1364 C CA . THR A 1 175 ? -2.098 12.812 1.564 1 97.81 175 THR A CA 1
ATOM 1365 C C . THR A 1 175 ? -0.756 12.312 1.03 1 97.81 175 THR A C 1
ATOM 1367 O O . THR A 1 175 ? 0.062 11.789 1.786 1 97.81 175 THR A O 1
ATOM 1370 N N . GLY A 1 176 ? -0.524 12.523 -0.265 1 97.88 176 GLY A N 1
ATOM 1371 C CA . GLY A 1 176 ? 0.73 12.117 -0.883 1 97.88 176 GLY A CA 1
ATOM 1372 C C . GLY A 1 176 ? 1.942 12.781 -0.257 1 97.88 176 GLY A C 1
ATOM 1373 O O . GLY A 1 176 ? 2.979 12.141 -0.067 1 97.88 176 GLY A O 1
ATOM 1374 N N . CYS A 1 177 ? 1.807 14.016 0.087 1 96.88 177 CYS A N 1
ATOM 1375 C CA . CYS A 1 177 ? 2.91 14.75 0.698 1 96.88 177 CYS A CA 1
ATOM 1376 C C . CYS A 1 177 ? 3.227 14.203 2.084 1 96.88 177 CYS A C 1
ATOM 1378 O O . CYS A 1 177 ? 4.395 13.992 2.422 1 96.88 177 CYS A O 1
ATOM 1380 N N . LEU A 1 178 ? 2.195 13.977 2.877 1 98 178 LEU A N 1
ATOM 1381 C CA . LEU A 1 178 ? 2.422 13.438 4.215 1 98 178 LEU A CA 1
ATOM 1382 C C . LEU A 1 178 ? 3.053 12.047 4.141 1 98 178 LEU A C 1
ATOM 1384 O O . LEU A 1 178 ? 4.016 11.766 4.855 1 98 178 LEU A O 1
ATOM 1388 N N . VAL A 1 179 ? 2.559 11.188 3.268 1 98.56 179 VAL A N 1
ATOM 1389 C CA . VAL A 1 179 ? 3.1 9.844 3.086 1 98.56 179 VAL A CA 1
ATOM 1390 C C . VAL A 1 179 ? 4.531 9.93 2.564 1 98.56 179 VAL A C 1
ATOM 1392 O O . VAL A 1 179 ? 5.398 9.156 2.979 1 98.56 179 VAL A O 1
ATOM 1395 N N . GLY A 1 180 ? 4.758 10.867 1.618 1 98.31 180 GLY A N 1
ATOM 1396 C CA . GLY A 1 180 ? 6.117 11.078 1.145 1 98.31 180 GLY A CA 1
ATOM 1397 C C . GLY A 1 180 ? 7.09 11.43 2.256 1 98.31 180 GLY A C 1
ATOM 1398 O O . GLY A 1 180 ? 8.227 10.953 2.26 1 98.31 180 GLY A O 1
ATOM 1399 N N . CYS A 1 181 ? 6.66 12.195 3.203 1 97.25 181 CYS A N 1
ATOM 1400 C CA . CYS A 1 181 ? 7.5 12.547 4.344 1 97.25 181 CYS A CA 1
ATOM 1401 C C . CYS A 1 181 ? 7.75 11.336 5.234 1 97.25 181 CYS A C 1
ATOM 1403 O O . CYS A 1 181 ? 8.828 11.195 5.812 1 97.25 181 CYS A O 1
ATOM 1405 N N . ILE A 1 182 ? 6.77 10.461 5.363 1 97.62 182 ILE A N 1
ATOM 1406 C CA . ILE A 1 182 ? 6.961 9.211 6.086 1 97.62 182 ILE A CA 1
ATOM 1407 C C . ILE A 1 182 ? 8.055 8.391 5.41 1 97.62 182 ILE A C 1
ATOM 1409 O O . ILE A 1 182 ? 8.945 7.859 6.082 1 97.62 182 ILE A O 1
ATOM 1413 N N . ARG A 1 183 ? 8.031 8.328 4.051 1 98 183 ARG A N 1
ATOM 1414 C CA . ARG A 1 183 ? 9.023 7.559 3.307 1 98 183 ARG A CA 1
ATOM 1415 C C . ARG A 1 183 ? 10.422 8.148 3.486 1 98 183 ARG A C 1
ATOM 1417 O O . ARG A 1 183 ? 11.406 7.41 3.588 1 98 183 ARG A O 1
ATOM 1424 N N . LYS A 1 184 ? 10.469 9.477 3.52 1 95.75 184 LYS A N 1
ATOM 1425 C CA . LYS A 1 184 ? 11.75 10.117 3.783 1 95.75 184 LYS A CA 1
ATOM 1426 C C . LYS A 1 184 ? 12.289 9.727 5.156 1 95.75 184 LYS A C 1
ATOM 1428 O O . LYS A 1 184 ? 13.484 9.445 5.301 1 95.75 184 LYS A O 1
ATOM 1433 N N . LEU A 1 185 ? 11.453 9.766 6.066 1 94.75 185 LEU A N 1
ATOM 1434 C CA . LEU A 1 185 ? 11.844 9.352 7.41 1 94.75 185 LEU A CA 1
ATOM 1435 C C . LEU A 1 185 ? 12.336 7.91 7.418 1 94.75 185 LEU A C 1
ATOM 1437 O O . LEU A 1 185 ? 13.227 7.559 8.195 1 94.75 185 LEU A O 1
ATOM 1441 N N . GLN A 1 186 ? 11.773 7.098 6.555 1 94.94 186 GLN A N 1
ATOM 1442 C CA . GLN A 1 186 ? 12.141 5.691 6.422 1 94.94 186 GLN A CA 1
ATOM 1443 C C . GLN A 1 186 ? 13.383 5.527 5.551 1 94.94 186 GLN A C 1
ATOM 1445 O O . GLN A 1 186 ? 13.758 4.406 5.203 1 94.94 186 GLN A O 1
ATOM 1450 N N . ARG A 1 187 ? 13.906 6.621 5.008 1 95.69 187 ARG A N 1
ATOM 1451 C CA . ARG A 1 187 ? 15.172 6.711 4.285 1 95.69 187 ARG A CA 1
ATOM 1452 C C . ARG A 1 187 ? 15.047 6.117 2.885 1 95.69 187 ARG A C 1
ATOM 1454 O O . ARG A 1 187 ? 16 5.523 2.371 1 95.69 187 ARG A O 1
ATOM 1461 N N . TRP A 1 188 ? 13.859 6.223 2.293 1 97.19 188 TRP A N 1
ATOM 1462 C CA . TRP A 1 188 ? 13.742 5.914 0.872 1 97.19 188 TRP A CA 1
ATOM 1463 C C . TRP A 1 188 ? 14.516 6.926 0.031 1 97.19 188 TRP A C 1
ATOM 1465 O O . TRP A 1 188 ? 14.578 8.109 0.373 1 97.19 188 TRP A O 1
ATOM 1475 N N . CYS A 1 189 ? 15.055 6.488 -1.013 1 96.62 189 CYS A N 1
ATOM 1476 C CA . CYS A 1 189 ? 15.617 7.469 -1.938 1 96.62 189 CYS A CA 1
ATOM 1477 C C . CYS A 1 189 ? 14.516 8.32 -2.561 1 96.62 189 CYS A C 1
ATOM 1479 O O . CYS A 1 189 ? 13.375 7.871 -2.686 1 96.62 189 CYS A O 1
ATOM 1481 N N . LEU A 1 190 ? 14.844 9.516 -2.998 1 97.5 190 LEU A N 1
ATOM 1482 C CA . LEU A 1 190 ? 13.852 10.492 -3.447 1 97.5 190 LEU A CA 1
ATOM 1483 C C . LEU A 1 190 ? 13.117 9.992 -4.688 1 97.5 190 LEU A C 1
ATOM 1485 O O . LEU A 1 190 ? 11.914 10.211 -4.832 1 97.5 190 LEU A O 1
ATOM 1489 N N . SER A 1 191 ? 13.828 9.344 -5.574 1 97.94 191 SER A N 1
ATOM 1490 C CA . SER A 1 191 ? 13.18 8.852 -6.785 1 97.94 191 SER A CA 1
ATOM 1491 C C . SER A 1 191 ? 12.062 7.871 -6.457 1 97.94 191 SER A C 1
ATOM 1493 O O . SER A 1 191 ? 11.008 7.891 -7.098 1 97.94 191 SER A O 1
ATOM 1495 N N . SER A 1 192 ? 12.273 7.008 -5.426 1 98.19 192 SER A N 1
ATOM 1496 C CA . SER A 1 192 ? 11.25 6.055 -5.008 1 98.19 192 SER A CA 1
ATOM 1497 C C . SER A 1 192 ? 10.102 6.758 -4.301 1 98.19 192 SER A C 1
ATOM 1499 O O . SER A 1 192 ? 8.938 6.371 -4.457 1 98.19 192 SER A O 1
ATOM 1501 N N . VAL A 1 193 ? 10.406 7.785 -3.543 1 98.38 193 VAL A N 1
ATOM 1502 C CA . VAL A 1 193 ? 9.375 8.578 -2.883 1 98.38 193 VAL A CA 1
ATOM 1503 C C . VAL A 1 193 ? 8.461 9.211 -3.93 1 98.38 193 VAL A C 1
ATOM 1505 O O . VAL A 1 193 ? 7.234 9.125 -3.824 1 98.38 193 VAL A O 1
ATOM 1508 N N . PHE A 1 194 ? 9.062 9.742 -4.934 1 98.5 194 PHE A N 1
ATOM 1509 C CA . PHE A 1 194 ? 8.312 10.406 -5.996 1 98.5 194 PHE A CA 1
ATOM 1510 C C . PHE A 1 194 ? 7.5 9.398 -6.797 1 98.5 194 PHE A C 1
ATOM 1512 O O . PHE A 1 194 ? 6.371 9.68 -7.203 1 98.5 194 PHE A O 1
ATOM 1519 N N . ASP A 1 195 ? 8.094 8.273 -6.977 1 98.06 195 ASP A N 1
ATOM 1520 C CA . ASP A 1 195 ? 7.398 7.234 -7.73 1 98.06 195 ASP A CA 1
ATOM 1521 C C . ASP A 1 195 ? 6.113 6.812 -7.023 1 98.06 195 ASP A C 1
ATOM 1523 O O . ASP A 1 195 ? 5.066 6.676 -7.664 1 98.06 195 ASP A O 1
ATOM 1527 N N . GLU A 1 196 ? 6.199 6.602 -5.773 1 98.5 196 GLU A N 1
ATOM 1528 C CA . GLU A 1 196 ? 4.996 6.246 -5.023 1 98.5 196 GLU A CA 1
ATOM 1529 C C . GLU A 1 196 ? 3.967 7.375 -5.066 1 98.5 196 GLU A C 1
ATOM 1531 O O . GLU A 1 196 ? 2.775 7.125 -5.266 1 98.5 196 GLU A O 1
ATOM 1536 N N . TYR A 1 197 ? 4.41 8.609 -4.883 1 98.38 197 TYR A N 1
ATOM 1537 C CA . TYR A 1 197 ? 3.516 9.758 -4.973 1 98.38 197 TYR A CA 1
ATOM 1538 C C . TYR A 1 197 ? 2.793 9.789 -6.312 1 98.38 197 TYR A C 1
ATOM 1540 O O . TYR A 1 197 ? 1.572 9.953 -6.367 1 98.38 197 TYR A O 1
ATOM 1548 N N . GLN A 1 198 ? 3.523 9.562 -7.332 1 98.06 198 GLN A N 1
ATOM 1549 C CA . GLN A 1 198 ? 2.988 9.656 -8.688 1 98.06 198 GLN A CA 1
ATOM 1550 C C . GLN A 1 198 ? 2.012 8.516 -8.969 1 98.06 198 GLN A C 1
ATOM 1552 O O . GLN A 1 198 ? 1.07 8.68 -9.75 1 98.06 198 GLN A O 1
ATOM 1557 N N . ARG A 1 199 ? 2.184 7.402 -8.305 1 97.62 199 ARG A N 1
ATOM 1558 C CA . ARG A 1 199 ? 1.262 6.285 -8.484 1 97.62 199 ARG A CA 1
ATOM 1559 C C . ARG A 1 199 ? -0.149 6.664 -8.047 1 97.62 199 ARG A C 1
ATOM 1561 O O . ARG A 1 199 ? -1.131 6.238 -8.656 1 97.62 199 ARG A O 1
ATOM 1568 N N . PHE A 1 200 ? -0.246 7.508 -7.109 1 98.19 200 PHE A N 1
ATOM 1569 C CA . PHE A 1 200 ? -1.556 7.906 -6.609 1 98.19 200 PHE A CA 1
ATOM 1570 C C . PHE A 1 200 ? -2.033 9.18 -7.297 1 98.19 200 PHE A C 1
ATOM 1572 O O . PHE A 1 200 ? -3.217 9.305 -7.621 1 98.19 200 PHE A O 1
ATOM 1579 N N . ALA A 1 201 ? -1.093 10.102 -7.488 1 96.81 201 ALA A N 1
ATOM 1580 C CA . ALA A 1 201 ? -1.459 11.375 -8.109 1 96.81 201 ALA A CA 1
ATOM 1581 C C . ALA A 1 201 ? -1.68 11.203 -9.609 1 96.81 201 ALA A C 1
ATOM 1583 O O . ALA A 1 201 ? -2.479 11.93 -10.211 1 96.81 201 ALA A O 1
ATOM 1584 N N . ALA A 1 202 ? -0.922 10.25 -10.211 1 94.94 202 ALA A N 1
ATOM 1585 C CA . ALA A 1 202 ? -1.022 9.922 -11.633 1 94.94 202 ALA A CA 1
ATOM 1586 C C . ALA A 1 202 ? -0.909 11.18 -12.492 1 94.94 202 ALA A C 1
ATOM 1588 O O . ALA A 1 202 ? 0.074 11.922 -12.398 1 94.94 202 ALA A O 1
ATOM 1589 N N . ALA A 1 203 ? -1.937 11.5 -13.305 1 92.12 203 ALA A N 1
ATOM 1590 C CA . ALA A 1 203 ? -1.897 12.602 -14.258 1 92.12 203 ALA A CA 1
ATOM 1591 C C . ALA A 1 203 ? -1.948 13.953 -13.547 1 92.12 203 ALA A C 1
ATOM 1593 O O . ALA A 1 203 ? -1.668 14.992 -14.141 1 92.12 203 ALA A O 1
ATOM 1594 N N . LYS A 1 204 ? -2.18 13.992 -12.273 1 92.75 204 LYS A N 1
ATOM 1595 C CA . LYS A 1 204 ? -2.33 15.242 -11.531 1 92.75 204 LYS A CA 1
ATOM 1596 C C . LYS A 1 204 ? -1.117 15.5 -10.648 1 92.75 204 LYS A C 1
ATOM 1598 O O . LYS A 1 204 ? -1.171 16.344 -9.742 1 92.75 204 LYS A O 1
ATOM 1603 N N . ALA A 1 205 ? -0.075 14.805 -10.859 1 94.94 205 ALA A N 1
ATOM 1604 C CA . ALA A 1 205 ? 1.144 14.992 -10.078 1 94.94 205 ALA A CA 1
ATOM 1605 C C . ALA A 1 205 ? 1.658 16.422 -10.211 1 94.94 205 ALA A C 1
ATOM 1607 O O . ALA A 1 205 ? 1.641 17 -11.297 1 94.94 205 ALA A O 1
ATOM 1608 N N . ARG A 1 206 ? 2.117 16.953 -9.086 1 93.88 206 ARG A N 1
ATOM 1609 C CA . ARG A 1 206 ? 2.594 18.328 -9.047 1 93.88 206 ARG A CA 1
ATOM 1610 C C . ARG A 1 206 ? 4.078 18.391 -8.703 1 93.88 206 ARG A C 1
ATOM 1612 O O . ARG A 1 206 ? 4.527 17.734 -7.758 1 93.88 206 ARG A O 1
ATOM 1619 N N . VAL A 1 207 ? 4.785 19.219 -9.406 1 93.56 207 VAL A N 1
ATOM 1620 C CA . VAL A 1 207 ? 6.203 19.422 -9.141 1 93.56 207 VAL A CA 1
ATOM 1621 C C . VAL A 1 207 ? 6.375 20.062 -7.762 1 93.56 207 VAL A C 1
ATOM 1623 O O . VAL A 1 207 ? 7.32 19.75 -7.035 1 93.56 207 VAL A O 1
ATOM 1626 N N . SER A 1 208 ? 5.445 20.938 -7.402 1 93.25 208 SER A N 1
ATOM 1627 C CA . SER A 1 208 ? 5.52 21.641 -6.125 1 93.25 208 SER A CA 1
ATOM 1628 C C . SER A 1 208 ? 5.422 20.656 -4.957 1 93.25 208 SER A C 1
ATOM 1630 O O . SER A 1 208 ? 6.105 20.828 -3.945 1 93.25 208 SER A O 1
ATOM 1632 N N . ASP A 1 209 ? 4.57 19.641 -5.031 1 94.69 209 ASP A N 1
ATOM 1633 C CA . ASP A 1 209 ? 4.477 18.625 -3.996 1 94.69 209 ASP A CA 1
ATOM 1634 C C . ASP A 1 209 ? 5.793 17.859 -3.855 1 94.69 209 ASP A C 1
ATOM 1636 O O . ASP A 1 209 ? 6.25 17.594 -2.74 1 94.69 209 ASP A O 1
ATOM 1640 N N . GLN A 1 210 ? 6.371 17.516 -4.984 1 95.69 210 GLN A N 1
ATOM 1641 C CA . GLN A 1 210 ? 7.629 16.766 -4.984 1 95.69 210 GLN A CA 1
ATOM 1642 C C . GLN A 1 210 ? 8.758 17.609 -4.391 1 95.69 210 GLN A C 1
ATOM 1644 O O . GLN A 1 210 ? 9.562 17.094 -3.6 1 95.69 210 GLN A O 1
ATOM 1649 N N . ARG A 1 211 ? 8.766 18.859 -4.727 1 94.56 211 ARG A N 1
ATOM 1650 C CA . ARG A 1 211 ? 9.75 19.766 -4.141 1 94.56 211 ARG A CA 1
ATOM 1651 C C . ARG A 1 211 ? 9.562 19.891 -2.633 1 94.56 211 ARG A C 1
ATOM 1653 O O . ARG A 1 211 ? 10.539 19.938 -1.882 1 94.56 211 ARG A O 1
ATOM 1660 N N . PHE A 1 212 ? 8.32 19.969 -2.209 1 94.62 212 PHE A N 1
ATOM 1661 C CA . PHE A 1 212 ? 8.031 20.031 -0.781 1 94.62 212 PHE A CA 1
ATOM 1662 C C . PHE A 1 212 ? 8.609 18.828 -0.056 1 94.62 212 PHE A C 1
ATOM 1664 O O . PHE A 1 212 ? 9.305 18.969 0.952 1 94.62 212 PHE A O 1
ATOM 1671 N N . MET A 1 213 ? 8.352 17.625 -0.57 1 96.19 213 MET A N 1
ATOM 1672 C CA . MET A 1 213 ? 8.859 16.406 0.046 1 96.19 213 MET A CA 1
ATOM 1673 C C . MET A 1 213 ? 10.383 16.391 0.071 1 96.19 213 MET A C 1
ATOM 1675 O O . MET A 1 213 ? 10.992 16 1.069 1 96.19 213 MET A O 1
ATOM 1679 N N . GLU A 1 214 ? 10.938 16.828 -0.998 1 96.12 214 GLU A N 1
ATOM 1680 C CA . GLU A 1 214 ? 12.398 16.875 -1.115 1 96.12 214 GLU A CA 1
ATOM 1681 C C . GLU A 1 214 ? 13.008 17.766 -0.031 1 96.12 214 GLU A C 1
ATOM 1683 O O . GLU A 1 214 ? 14.008 17.391 0.589 1 96.12 214 GLU A O 1
ATOM 1688 N N . LEU A 1 215 ? 12.352 18.844 0.263 1 94.44 215 LEU A N 1
ATOM 1689 C CA . LEU A 1 215 ? 12.945 19.859 1.116 1 94.44 215 LEU A CA 1
ATOM 1690 C C . LEU A 1 215 ? 12.547 19.656 2.572 1 94.44 215 LEU A C 1
ATOM 1692 O O . LEU A 1 215 ? 13.148 20.25 3.477 1 94.44 215 LEU A O 1
ATOM 1696 N N . PHE A 1 216 ? 11.523 18.891 2.805 1 94.62 216 PHE A N 1
ATOM 1697 C CA . PHE A 1 216 ? 11.039 18.688 4.164 1 94.62 216 PHE A CA 1
ATOM 1698 C C . PHE A 1 216 ? 12.148 18.109 5.043 1 94.62 216 PHE A C 1
ATOM 1700 O O . PHE A 1 216 ? 12.734 17.078 4.723 1 94.62 216 PHE A O 1
ATOM 1707 N N . ASP A 1 217 ? 12.375 18.734 6.137 1 91.94 217 ASP A N 1
ATOM 1708 C CA . ASP A 1 217 ? 13.453 18.328 7.035 1 91.94 217 ASP A CA 1
ATOM 1709 C C . ASP A 1 217 ? 12.961 17.297 8.055 1 91.94 217 ASP A C 1
ATOM 1711 O O . ASP A 1 217 ? 12.156 17.625 8.93 1 91.94 217 ASP A O 1
ATOM 1715 N N . VAL A 1 218 ? 13.516 16.125 7.953 1 90.06 218 VAL A N 1
ATOM 1716 C CA . VAL A 1 218 ? 13.07 15.055 8.844 1 90.06 218 VAL A CA 1
ATOM 1717 C C . VAL A 1 218 ? 14.086 14.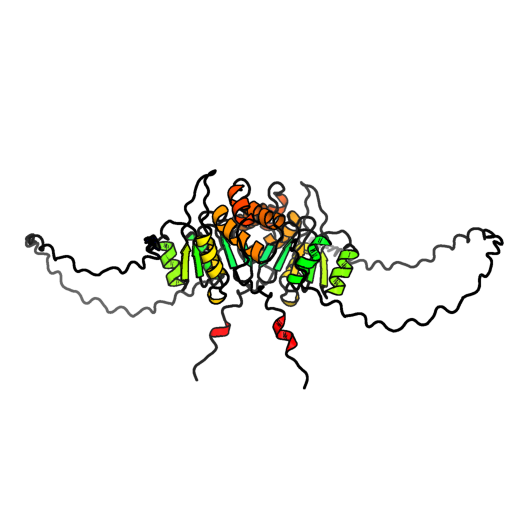867 9.969 1 90.06 218 VAL A C 1
ATOM 1719 O O . VAL A 1 218 ? 13.945 13.961 10.797 1 90.06 218 VAL A O 1
ATOM 1722 N N . SER A 1 219 ? 15.102 15.602 10.094 1 85.5 219 SER A N 1
ATOM 1723 C CA . SER A 1 219 ? 16.203 15.398 11.031 1 85.5 219 SER A CA 1
ATOM 1724 C C . SER A 1 219 ? 15.742 15.539 12.477 1 85.5 219 SER A C 1
ATOM 1726 O O . SER A 1 219 ? 16.312 14.914 13.375 1 85.5 219 SER A O 1
ATOM 1728 N N . SER A 1 220 ? 14.758 16.312 12.719 1 80.56 220 SER A N 1
ATOM 1729 C CA . SER A 1 220 ? 14.297 16.562 14.078 1 80.56 220 SER A CA 1
ATOM 1730 C C . SER A 1 220 ? 13.297 15.5 14.523 1 80.56 220 SER A C 1
ATOM 1732 O O . SER A 1 220 ? 12.898 15.469 15.695 1 80.56 220 SER A O 1
ATOM 1734 N N . LEU A 1 221 ? 12.906 14.656 13.672 1 80.44 221 LEU A N 1
ATOM 1735 C CA . LEU A 1 221 ? 11.883 13.664 13.984 1 80.44 221 LEU A CA 1
ATOM 1736 C C . LEU A 1 221 ? 12.523 12.32 14.328 1 80.44 221 LEU A C 1
ATOM 1738 O O . LEU A 1 221 ? 13.523 11.93 13.727 1 80.44 221 LEU A O 1
ATOM 1742 N N . LYS A 1 222 ? 12.43 11.867 15.57 1 63.09 222 LYS A N 1
ATOM 1743 C CA . LYS A 1 222 ? 12.961 10.578 16 1 63.09 222 LYS A CA 1
ATOM 1744 C C . LYS A 1 222 ? 12.258 9.43 15.281 1 63.09 222 LYS A C 1
ATOM 1746 O O . LYS A 1 222 ? 11.023 9.383 15.234 1 63.09 222 LYS A O 1
ATOM 1751 N N . HIS A 1 223 ? 12.883 9.016 14.219 1 56.44 223 HIS A N 1
ATOM 1752 C CA . HIS A 1 223 ? 12.281 7.855 13.578 1 56.44 223 HIS A CA 1
ATOM 1753 C C . HIS A 1 223 ? 12.508 6.59 14.398 1 56.44 223 HIS A C 1
ATOM 1755 O O . HIS A 1 223 ? 13.633 6.312 14.812 1 56.44 223 HIS A O 1
ATOM 1761 N N . GLN A 1 224 ? 11.68 6.164 15.266 1 48.44 224 GLN A N 1
ATOM 1762 C CA . GLN A 1 224 ? 11.828 4.762 15.641 1 48.44 224 GLN A CA 1
ATOM 1763 C C . GLN A 1 224 ? 11.484 3.844 14.469 1 48.44 224 GLN A C 1
ATOM 1765 O O . GLN A 1 224 ? 10.391 3.924 13.906 1 48.44 224 GLN A O 1
ATOM 1770 N N . PRO A 1 225 ? 12.5 3.385 13.766 1 45.69 225 PRO A N 1
ATOM 1771 C CA . PRO A 1 225 ? 12.18 2.441 12.695 1 45.69 225 PRO A CA 1
ATOM 1772 C C . PRO A 1 225 ? 11.031 1.5 13.062 1 45.69 225 PRO A C 1
ATOM 1774 O O . PRO A 1 225 ? 10.953 1.038 14.203 1 45.69 225 PRO A O 1
ATOM 1777 N N . MET A 1 226 ? 9.961 1.709 12.695 1 42.12 226 MET A N 1
ATOM 1778 C CA . MET A 1 226 ? 8.922 0.712 12.938 1 42.12 226 MET A CA 1
ATOM 1779 C C . MET A 1 226 ? 9.445 -0.696 12.68 1 42.12 226 MET A C 1
ATOM 1781 O O . MET A 1 226 ? 9.875 -1.011 11.57 1 42.12 226 MET A O 1
ATOM 1785 N N . SER A 1 227 ? 10.352 -1.148 13.547 1 41.44 227 SER A N 1
ATOM 1786 C CA . SER A 1 227 ? 10.719 -2.557 13.43 1 41.44 227 SER A CA 1
ATOM 1787 C C . SER A 1 227 ? 9.508 -3.41 13.062 1 41.44 227 SER A C 1
ATOM 1789 O O . SER A 1 227 ? 8.391 -3.145 13.516 1 41.44 227 SER A O 1
ATOM 1791 N N . PHE A 1 228 ? 9.461 -3.807 11.914 1 40.16 228 PHE A N 1
ATOM 1792 C CA . PHE A 1 228 ? 8.492 -4.883 11.742 1 40.16 228 PHE A CA 1
ATOM 1793 C C . PHE A 1 228 ? 8.477 -5.801 12.961 1 40.16 228 PHE A C 1
ATOM 1795 O O . PHE A 1 228 ? 9.516 -6.344 13.344 1 40.16 228 PHE A O 1
ATOM 1802 N N . SER A 1 229 ? 7.875 -5.434 13.945 1 37.22 229 SER A N 1
ATOM 1803 C CA . SER A 1 229 ? 7.734 -6.078 15.25 1 37.22 229 SER A CA 1
ATOM 1804 C C . SER A 1 229 ? 7.766 -7.598 15.117 1 37.22 229 SER A C 1
ATOM 1806 O O . SER A 1 229 ? 7.598 -8.312 16.109 1 37.22 229 SER A O 1
ATOM 1808 N N . CYS A 1 230 ? 7.891 -8.25 13.984 1 35.09 230 CYS A N 1
ATOM 1809 C CA . CYS A 1 230 ? 7.902 -9.688 14.211 1 35.09 230 CYS A CA 1
ATOM 1810 C C . CYS A 1 230 ? 9.195 -10.117 14.891 1 35.09 230 CYS A C 1
ATOM 1812 O O . CYS A 1 230 ? 9.336 -11.273 15.289 1 35.09 230 CYS A O 1
ATOM 1814 N N . SER A 1 231 ? 10.328 -9.422 14.789 1 30.53 231 SER A N 1
ATOM 1815 C CA . SER A 1 231 ? 11.586 -10.07 15.141 1 30.53 231 SER A CA 1
ATOM 1816 C C . SER A 1 231 ? 11.781 -10.117 16.656 1 30.53 231 SER A C 1
ATOM 1818 O O . SER A 1 231 ? 12.695 -10.773 17.141 1 30.53 231 SER A O 1
ATOM 1820 N N . LYS A 1 232 ? 11.359 -9.203 17.391 1 35 232 LYS A N 1
ATOM 1821 C CA . LYS A 1 232 ? 12.031 -9.18 18.688 1 35 232 LYS A CA 1
ATOM 1822 C C . LYS A 1 232 ? 11.609 -10.367 19.531 1 35 232 LYS A C 1
ATOM 1824 O O . LYS A 1 232 ? 12.141 -10.578 20.625 1 35 232 LYS A O 1
ATOM 1829 N N . LYS A 1 233 ? 10.453 -10.844 19.312 1 32.22 233 LYS A N 1
ATOM 1830 C CA . LYS A 1 233 ? 10.148 -11.656 20.484 1 32.22 233 LYS A CA 1
ATOM 1831 C C . LYS A 1 233 ? 11.016 -12.906 20.531 1 32.22 233 LYS A C 1
ATOM 1833 O O . LYS A 1 233 ? 10.914 -13.711 21.469 1 32.22 233 LYS A O 1
ATOM 1838 N N . CYS A 1 234 ? 11.68 -13.305 19.438 1 30.64 234 CYS A N 1
ATOM 1839 C CA . CYS A 1 234 ? 12.164 -14.664 19.672 1 30.64 234 CYS A CA 1
ATOM 1840 C C . CYS A 1 234 ? 13.422 -14.656 20.516 1 30.64 234 CYS A C 1
ATOM 1842 O O . CYS A 1 234 ? 13.953 -15.711 20.859 1 30.64 234 CYS A O 1
ATOM 1844 N N . ASN A 1 235 ? 14.148 -13.609 20.719 1 29.31 235 ASN A N 1
ATOM 1845 C CA . ASN A 1 235 ? 15.453 -13.953 21.281 1 29.31 235 ASN A CA 1
ATOM 1846 C C . ASN A 1 235 ? 15.375 -14.172 22.781 1 29.31 235 ASN A C 1
ATOM 1848 O O . ASN A 1 235 ? 16.406 -14.273 23.453 1 29.31 235 ASN A O 1
ATOM 1852 N N . ASN A 1 236 ? 14.305 -13.859 23.469 1 29.89 236 ASN A N 1
ATOM 1853 C CA . ASN A 1 236 ? 14.594 -13.953 24.891 1 29.89 236 ASN A CA 1
ATOM 1854 C C . ASN A 1 236 ? 14.766 -15.406 25.344 1 29.89 236 ASN A C 1
ATOM 1856 O O . ASN A 1 236 ? 14.711 -15.703 26.531 1 29.89 236 ASN A O 1
ATOM 1860 N N . ASN A 1 237 ? 14.625 -16.5 24.578 1 28.95 237 ASN A N 1
ATOM 1861 C CA . ASN A 1 237 ? 14.852 -17.75 25.312 1 28.95 237 ASN A CA 1
ATOM 1862 C C . ASN A 1 237 ? 16.328 -17.922 25.688 1 28.95 237 ASN A C 1
ATOM 1864 O O . ASN A 1 237 ? 17.156 -18.25 24.828 1 28.95 237 ASN A O 1
ATOM 1868 N N . GLN A 1 238 ? 17.047 -17.031 26.406 1 25.02 238 GLN A N 1
ATOM 1869 C CA . GLN A 1 238 ? 18.25 -17.391 27.156 1 25.02 238 GLN A CA 1
ATOM 1870 C C . GLN A 1 238 ? 18.016 -18.672 27.984 1 25.02 238 GLN A C 1
ATOM 1872 O O . GLN A 1 238 ? 17.141 -18.703 28.844 1 25.02 238 GLN A O 1
ATOM 1877 N N . CYS A 1 239 ? 18.406 -19.859 27.516 1 26.02 239 CYS A N 1
ATOM 1878 C CA . CYS A 1 239 ? 18.75 -21.125 28.156 1 26.02 239 CYS A CA 1
ATOM 1879 C C . CYS A 1 239 ? 19.625 -20.891 29.375 1 26.02 239 CYS A C 1
ATOM 1881 O O . CYS A 1 239 ? 20.719 -20.344 29.266 1 26.02 239 CYS A O 1
ATOM 1883 N N . SER A 1 240 ? 19.047 -20.516 30.516 1 22.89 240 SER A N 1
ATOM 1884 C CA . SER A 1 240 ? 19.672 -20.922 31.766 1 22.89 240 SER A CA 1
ATOM 1885 C C . SER A 1 240 ? 19.766 -22.438 31.875 1 22.89 240 SER A C 1
ATOM 1887 O O . SER A 1 240 ? 18.844 -23.141 31.453 1 22.89 240 SER A O 1
ATOM 1889 N N . MET B 1 1 ? -36.531 -54.031 -27.578 1 20.97 1 MET B N 1
ATOM 1890 C CA . MET B 1 1 ? -35.156 -54.312 -27.922 1 20.97 1 MET B CA 1
ATOM 1891 C C . MET B 1 1 ? -34.188 -53.281 -27.344 1 20.97 1 MET B C 1
ATOM 1893 O O . MET B 1 1 ? -34.156 -52.156 -27.812 1 20.97 1 MET B O 1
ATOM 1897 N N . LYS B 1 2 ? -34.062 -53.312 -25.953 1 25.14 2 LYS B N 1
ATOM 1898 C CA . LYS B 1 2 ? -33.531 -52.5 -24.875 1 25.14 2 LYS B CA 1
ATOM 1899 C C . LYS B 1 2 ? -32.031 -52.281 -25.062 1 25.14 2 LYS B C 1
ATOM 1901 O O . LYS B 1 2 ? -31.234 -53.219 -25 1 25.14 2 LYS B O 1
ATOM 1906 N N . LEU B 1 3 ? -31.656 -51.25 -25.984 1 22.05 3 LEU B N 1
ATOM 1907 C CA . LEU B 1 3 ? -30.344 -50.969 -26.547 1 22.05 3 LEU B CA 1
ATOM 1908 C C . LEU B 1 3 ? -29.328 -50.656 -25.453 1 22.05 3 LEU B C 1
ATOM 1910 O O . LEU B 1 3 ? -29.531 -49.75 -24.656 1 22.05 3 LEU B O 1
ATOM 1914 N N . GLU B 1 4 ? -28.609 -51.625 -24.938 1 24.84 4 GLU B N 1
ATOM 1915 C CA . GLU B 1 4 ? -27.594 -51.75 -23.906 1 24.84 4 GLU B CA 1
ATOM 1916 C C . GLU B 1 4 ? -26.406 -50.844 -24.188 1 24.84 4 GLU B C 1
ATOM 1918 O O . GLU B 1 4 ? -25.609 -51.125 -25.109 1 24.84 4 GLU B O 1
ATOM 1923 N N . HIS B 1 5 ? -26.656 -49.531 -24.406 1 23.55 5 HIS B N 1
ATOM 1924 C CA . HIS B 1 5 ? -25.594 -48.656 -24.828 1 23.55 5 HIS B CA 1
ATOM 1925 C C . HIS B 1 5 ? -24.406 -48.688 -23.859 1 23.55 5 HIS B C 1
ATOM 1927 O O . HIS B 1 5 ? -24.562 -48.438 -22.672 1 23.55 5 HIS B O 1
ATOM 1933 N N . GLN B 1 6 ? -23.5 -49.562 -24.031 1 20.84 6 GLN B N 1
ATOM 1934 C CA . GLN B 1 6 ? -22.281 -49.875 -23.297 1 20.84 6 GLN B CA 1
ATOM 1935 C C . GLN B 1 6 ? -21.375 -48.656 -23.234 1 20.84 6 GLN B C 1
ATOM 1937 O O . GLN B 1 6 ? -20.828 -48.219 -24.25 1 20.84 6 GLN B O 1
ATOM 1942 N N . LYS B 1 7 ? -21.812 -47.531 -22.609 1 24.91 7 LYS B N 1
ATOM 1943 C CA . LYS B 1 7 ? -21.062 -46.281 -22.594 1 24.91 7 LYS B CA 1
ATOM 1944 C C . LYS B 1 7 ? -19.656 -46.469 -22.078 1 24.91 7 LYS B C 1
ATOM 1946 O O . LYS B 1 7 ? -19.453 -46.906 -20.922 1 24.91 7 LYS B O 1
ATOM 1951 N N . GLU B 1 8 ? -18.641 -46.938 -22.891 1 23.17 8 GLU B N 1
ATOM 1952 C CA . GLU B 1 8 ? -17.234 -47.219 -22.641 1 23.17 8 GLU B CA 1
ATOM 1953 C C . GLU B 1 8 ? -16.516 -46 -22.078 1 23.17 8 GLU B C 1
ATOM 1955 O O . GLU B 1 8 ? -16.484 -44.938 -22.703 1 23.17 8 GLU B O 1
ATOM 1960 N N . SER B 1 9 ? -16.703 -45.688 -20.781 1 24.94 9 SER B N 1
ATOM 1961 C CA . SER B 1 9 ? -16.188 -44.562 -20 1 24.94 9 SER B CA 1
ATOM 1962 C C . SER B 1 9 ? -14.656 -44.531 -20.047 1 24.94 9 SER B C 1
ATOM 1964 O O . SER B 1 9 ? -14 -45.438 -19.531 1 24.94 9 SER B O 1
ATOM 1966 N N . ALA B 1 10 ? -14.117 -44.156 -21.172 1 26.61 10 ALA B N 1
ATOM 1967 C CA . ALA B 1 10 ? -12.672 -44.125 -21.391 1 26.61 10 ALA B CA 1
ATOM 1968 C C . ALA B 1 10 ? -11.992 -43.188 -20.406 1 26.61 10 ALA B C 1
ATOM 1970 O O . ALA B 1 10 ? -12.234 -41.969 -20.422 1 26.61 10 ALA B O 1
ATOM 1971 N N . HIS B 1 11 ? -11.891 -43.562 -19.156 1 25.59 11 HIS B N 1
ATOM 1972 C CA . HIS B 1 11 ? -11.211 -42.906 -18.062 1 25.59 11 HIS B CA 1
ATOM 1973 C C . HIS B 1 11 ? -9.773 -42.562 -18.438 1 25.59 11 HIS B C 1
ATOM 1975 O O . HIS B 1 11 ? -8.93 -43.438 -18.547 1 25.59 11 HIS B O 1
ATOM 1981 N N . GLY B 1 12 ? -9.562 -41.656 -19.391 1 22.31 12 GLY B N 1
ATOM 1982 C CA . GLY B 1 12 ? -8.25 -41.281 -19.891 1 22.31 12 GLY B CA 1
ATOM 1983 C C . GLY B 1 12 ? -7.281 -40.906 -18.781 1 22.31 12 GLY B C 1
ATOM 1984 O O . GLY B 1 12 ? -7.582 -40.031 -17.953 1 22.31 12 GLY B O 1
ATOM 1985 N N . ASP B 1 13 ? -6.605 -41.781 -18.156 1 24.48 13 ASP B N 1
ATOM 1986 C CA . ASP B 1 13 ? -5.543 -41.75 -17.156 1 24.48 13 ASP B CA 1
ATOM 1987 C C . ASP B 1 13 ? -4.5 -40.688 -17.5 1 24.48 13 ASP B C 1
ATOM 1989 O O . ASP B 1 13 ? -3.805 -40.812 -18.516 1 24.48 13 ASP B O 1
ATOM 1993 N N . TYR B 1 14 ? -4.906 -39.438 -17.438 1 23.23 14 TYR B N 1
ATOM 1994 C CA . TYR B 1 14 ? -4 -38.344 -17.703 1 23.23 14 TYR B CA 1
ATOM 1995 C C . TYR B 1 14 ? -2.666 -38.531 -17 1 23.23 14 TYR B C 1
ATOM 1997 O O . TYR B 1 14 ? -2.625 -38.75 -15.781 1 23.23 14 TYR B O 1
ATOM 2005 N N . GLU B 1 15 ? -1.743 -39.094 -17.641 1 23.83 15 GLU B N 1
ATOM 2006 C CA . GLU B 1 15 ? -0.345 -39.344 -17.297 1 23.83 15 GLU B CA 1
ATOM 2007 C C . GLU B 1 15 ? 0.291 -38.094 -16.641 1 23.83 15 GLU B C 1
ATOM 2009 O O . GLU B 1 15 ? 0.338 -37.031 -17.234 1 23.83 15 GLU B O 1
ATOM 2014 N N . MET B 1 16 ? 0.097 -37.969 -15.32 1 22.62 16 MET B N 1
ATOM 2015 C CA . MET B 1 16 ? 0.62 -37.031 -14.305 1 22.62 16 MET B CA 1
ATOM 2016 C C . MET B 1 16 ? 2.064 -36.656 -14.617 1 22.62 16 MET B C 1
ATOM 2018 O O . MET B 1 16 ? 2.719 -37.312 -15.438 1 22.62 16 MET B O 1
ATOM 2022 N N . CYS B 1 17 ? 2.715 -36.062 -13.578 1 24.73 17 CYS B N 1
ATOM 2023 C CA . CYS B 1 17 ? 3.918 -35.281 -13.344 1 24.73 17 CYS B CA 1
ATOM 2024 C C . CYS B 1 17 ? 5.168 -36.062 -13.703 1 24.73 17 CYS B C 1
ATOM 2026 O O . CYS B 1 17 ? 5.449 -37.094 -13.094 1 24.73 17 CYS B O 1
ATOM 2028 N N . ARG B 1 18 ? 5.414 -36.125 -14.961 1 22.7 18 ARG B N 1
ATOM 2029 C CA . ARG B 1 18 ? 6.477 -36.969 -15.492 1 22.7 18 ARG B CA 1
ATOM 2030 C C . ARG B 1 18 ? 7.805 -36.688 -14.797 1 22.7 18 ARG B C 1
ATOM 2032 O O . ARG B 1 18 ? 8.25 -35.531 -14.766 1 22.7 18 ARG B O 1
ATOM 2039 N N . THR B 1 19 ? 8.016 -37.344 -13.664 1 21.66 19 THR B N 1
ATOM 2040 C CA . THR B 1 19 ? 9.336 -37.375 -13.047 1 21.66 19 THR B CA 1
ATOM 2041 C C . THR B 1 19 ? 10.398 -37.781 -14.055 1 21.66 19 THR B C 1
ATOM 2043 O O . THR B 1 19 ? 10.297 -38.844 -14.664 1 21.66 19 THR B O 1
ATOM 2046 N N . ILE B 1 20 ? 10.906 -36.812 -14.797 1 23.27 20 ILE B N 1
ATOM 2047 C CA . ILE B 1 20 ? 11.82 -36.969 -15.922 1 23.27 20 ILE B CA 1
ATOM 2048 C C . ILE B 1 20 ? 12.984 -37.875 -15.531 1 23.27 20 ILE B C 1
ATOM 2050 O O . ILE B 1 20 ? 13.773 -37.531 -14.648 1 23.27 20 ILE B O 1
ATOM 2054 N N . GLU B 1 21 ? 12.648 -39.188 -15.336 1 21.58 21 GLU B N 1
ATOM 2055 C CA . GLU B 1 21 ? 13.766 -40.062 -15.031 1 21.58 21 GLU B CA 1
ATOM 2056 C C . GLU B 1 21 ? 14.828 -40.031 -16.125 1 21.58 21 GLU B C 1
ATOM 2058 O O . GLU B 1 21 ? 14.539 -40.312 -17.281 1 21.58 21 GLU B O 1
ATOM 2063 N N . VAL B 1 22 ? 15.711 -39 -15.984 1 24.55 22 VAL B N 1
ATOM 2064 C CA . VAL B 1 22 ? 16.812 -38.719 -16.891 1 24.55 22 VAL B CA 1
ATOM 2065 C C . VAL B 1 22 ? 17.594 -40 -17.188 1 24.55 22 VAL B C 1
ATOM 2067 O O . VAL B 1 22 ? 18.078 -40.656 -16.266 1 24.55 22 VAL B O 1
ATOM 2070 N N . ASP B 1 23 ? 16.953 -40.75 -17.984 1 22.98 23 ASP B N 1
ATOM 2071 C CA . ASP B 1 23 ? 17.547 -42.062 -18.281 1 22.98 23 ASP B CA 1
ATOM 2072 C C . ASP B 1 23 ? 19 -41.906 -18.703 1 22.98 23 ASP B C 1
ATOM 2074 O O . ASP B 1 23 ? 19.328 -41.125 -19.609 1 22.98 23 ASP B O 1
ATOM 2078 N N . PRO B 1 24 ? 19.859 -42.375 -18.016 1 26.95 24 PRO B N 1
ATOM 2079 C CA . PRO B 1 24 ? 21.328 -42.219 -18.031 1 26.95 24 PRO B CA 1
ATOM 2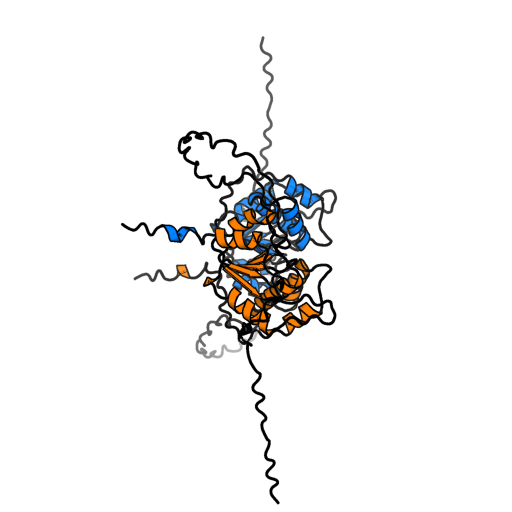080 C C . PRO B 1 24 ? 21.953 -42.75 -19.312 1 26.95 24 PRO B C 1
ATOM 2082 O O . PRO B 1 24 ? 23.188 -42.875 -19.375 1 26.95 24 PRO B O 1
ATOM 2085 N N . SER B 1 25 ? 21.047 -42.906 -20.328 1 23.89 25 SER B N 1
ATOM 2086 C CA . SER B 1 25 ? 21.672 -43.906 -21.188 1 23.89 25 SER B CA 1
ATOM 2087 C C . SER B 1 25 ? 23.016 -43.438 -21.703 1 23.89 25 SER B C 1
ATOM 2089 O O . SER B 1 25 ? 23.203 -42.25 -22 1 23.89 25 SER B O 1
ATOM 2091 N N . PRO B 1 26 ? 23.922 -44.25 -21.703 1 26.67 26 PRO B N 1
ATOM 2092 C CA . PRO B 1 26 ? 25.375 -44.156 -21.734 1 26.67 26 PRO B CA 1
ATOM 2093 C C . PRO B 1 26 ? 25.922 -43.719 -23.094 1 26.67 26 PRO B C 1
ATOM 2095 O O . PRO B 1 26 ? 25.781 -44.469 -24.078 1 26.67 26 PRO B O 1
ATOM 2098 N N . SER B 1 27 ? 25.234 -42.656 -23.688 1 25.72 27 SER B N 1
ATOM 2099 C CA . SER B 1 27 ? 25.609 -42.656 -25.109 1 25.72 27 SER B CA 1
ATOM 2100 C C . SER B 1 27 ? 27.109 -42.781 -25.281 1 25.72 27 SER B C 1
ATOM 2102 O O . SER B 1 27 ? 27.891 -42.312 -24.438 1 25.72 27 SER B O 1
ATOM 2104 N N . PRO B 1 28 ? 27.438 -43.375 -26.344 1 25.45 28 PRO B N 1
ATOM 2105 C CA . PRO B 1 28 ? 28.719 -44 -26.672 1 25.45 28 PRO B CA 1
ATOM 2106 C C . PRO B 1 28 ? 29.844 -42.969 -26.781 1 25.45 28 PRO B C 1
ATOM 2108 O O . PRO B 1 28 ? 29.609 -41.812 -27.078 1 25.45 28 PRO B O 1
ATOM 2111 N N . ALA B 1 29 ? 30.875 -43.25 -26.156 1 25.05 29 ALA B N 1
ATOM 2112 C CA . ALA B 1 29 ? 32.125 -42.625 -25.75 1 25.05 29 ALA B CA 1
ATOM 2113 C C . ALA B 1 29 ? 32.906 -42.125 -26.953 1 25.05 29 ALA B C 1
ATOM 2115 O O . ALA B 1 29 ? 33.344 -42.906 -27.812 1 25.05 29 ALA B O 1
ATOM 2116 N N . THR B 1 30 ? 32.156 -41.031 -27.625 1 26.17 30 THR B N 1
ATOM 2117 C CA . THR B 1 30 ? 32.906 -40.688 -28.828 1 26.17 30 THR B CA 1
ATOM 2118 C C . THR B 1 30 ? 34.375 -40.562 -28.516 1 26.17 30 THR B C 1
ATOM 2120 O O . THR B 1 30 ? 34.781 -40 -27.5 1 26.17 30 THR B O 1
ATOM 2123 N N . PRO B 1 31 ? 35.125 -41.188 -29.312 1 27.17 31 PRO B N 1
ATOM 2124 C CA . PRO B 1 31 ? 36.5 -41.531 -29.047 1 27.17 31 PRO B CA 1
ATOM 2125 C C . PRO B 1 31 ? 37.375 -40.312 -28.781 1 27.17 31 PRO B C 1
ATOM 2127 O O . PRO B 1 31 ? 37.094 -39.219 -29.25 1 27.17 31 PRO B O 1
ATOM 2130 N N . PRO B 1 32 ? 38.062 -40.344 -27.734 1 27.89 32 PRO B N 1
ATOM 2131 C CA . PRO B 1 32 ? 38.812 -39.281 -27.062 1 27.89 32 PRO B CA 1
ATOM 2132 C C . PRO B 1 32 ? 39.781 -38.594 -28 1 27.89 32 PRO B C 1
ATOM 2134 O O . PRO B 1 32 ? 40.438 -39.219 -28.828 1 27.89 32 PRO B O 1
ATOM 2137 N N . PRO B 1 33 ? 39.281 -37.438 -28.484 1 26.08 33 PRO B N 1
ATOM 2138 C CA . PRO B 1 33 ? 40.125 -36.812 -29.516 1 26.08 33 PRO B CA 1
ATOM 2139 C C . PRO B 1 33 ? 41.594 -36.906 -29.172 1 26.08 33 PRO B C 1
ATOM 2141 O O . PRO B 1 33 ? 41.969 -37.062 -28 1 26.08 33 PRO B O 1
ATOM 2144 N N . PRO B 1 34 ? 42.312 -36.812 -30.188 1 23.23 34 PRO B N 1
ATOM 2145 C CA . PRO B 1 34 ? 43.719 -37.219 -30.188 1 23.23 34 PRO B CA 1
ATOM 2146 C C . PRO B 1 34 ? 44.594 -36.406 -29.219 1 23.23 34 PRO B C 1
ATOM 2148 O O . PRO B 1 34 ? 44.219 -35.312 -28.859 1 23.23 34 PRO B O 1
ATOM 2151 N N . ALA B 1 35 ? 45.312 -37 -28.516 1 22.67 35 ALA B N 1
ATOM 2152 C CA . ALA B 1 35 ? 46.25 -36.75 -27.406 1 22.67 35 ALA B CA 1
ATOM 2153 C C . ALA B 1 35 ? 47.25 -35.656 -27.766 1 22.67 35 ALA B C 1
ATOM 2155 O O . ALA B 1 35 ? 48.125 -35.875 -28.594 1 22.67 35 ALA B O 1
ATOM 2156 N N . PHE B 1 36 ? 46.531 -34.438 -28.047 1 20.67 36 PHE B N 1
ATOM 2157 C CA . PHE B 1 36 ? 47.531 -33.5 -28.562 1 20.67 36 PHE B CA 1
ATOM 2158 C C . PHE B 1 36 ? 48.75 -33.438 -27.625 1 20.67 36 PHE B C 1
ATOM 2160 O O . PHE B 1 36 ? 48.562 -33.469 -26.406 1 20.67 36 PHE B O 1
ATOM 2167 N N . ASP B 1 37 ? 49.781 -33.844 -28.094 1 20.44 37 ASP B N 1
ATOM 2168 C CA . ASP B 1 37 ? 51.094 -34.094 -27.531 1 20.44 37 ASP B CA 1
ATOM 2169 C C . ASP B 1 37 ? 51.719 -32.812 -26.953 1 20.44 37 ASP B C 1
ATOM 2171 O O . ASP B 1 37 ? 52.156 -31.938 -27.703 1 20.44 37 ASP B O 1
ATOM 2175 N N . CYS B 1 38 ? 50.875 -32.281 -25.984 1 19.27 38 CYS B N 1
ATOM 2176 C CA . CYS B 1 38 ? 51.344 -31 -25.438 1 19.27 38 CYS B CA 1
ATOM 2177 C C . CYS B 1 38 ? 52.812 -31.078 -25.031 1 19.27 38 CYS B C 1
ATOM 2179 O O . CYS B 1 38 ? 53.156 -31.844 -24.141 1 19.27 38 CYS B O 1
ATOM 2181 N N . ARG B 1 39 ? 53.531 -30.766 -26 1 19.91 39 ARG B N 1
ATOM 2182 C CA . ARG B 1 39 ? 55 -30.734 -25.891 1 19.91 39 ARG B CA 1
ATOM 2183 C C . ARG B 1 39 ? 55.406 -30.016 -24.609 1 19.91 39 ARG B C 1
ATOM 2185 O O . ARG B 1 39 ? 54.656 -29.266 -24.031 1 19.91 39 ARG B O 1
ATOM 2192 N N . HIS B 1 40 ? 56.688 -29.828 -24.359 1 19.86 40 HIS B N 1
ATOM 2193 C CA . HIS B 1 40 ? 57.781 -30 -23.406 1 19.86 40 HIS B CA 1
ATOM 2194 C C . HIS B 1 40 ? 57.969 -28.766 -22.547 1 19.86 40 HIS B C 1
ATOM 2196 O O . HIS B 1 40 ? 59 -28.641 -21.844 1 19.86 40 HIS B O 1
ATOM 2202 N N . LEU B 1 41 ? 56.906 -27.781 -22.641 1 19.98 41 LEU B N 1
ATOM 2203 C CA . LEU B 1 41 ? 57.656 -26.562 -22.312 1 19.98 41 LEU B CA 1
ATOM 2204 C C . LEU B 1 41 ? 58.125 -26.594 -20.859 1 19.98 41 LEU B C 1
ATOM 2206 O O . LEU B 1 41 ? 57.344 -26.875 -19.953 1 19.98 41 LEU B O 1
ATOM 2210 N N . THR B 1 42 ? 59.438 -26.703 -20.703 1 19.88 42 THR B N 1
ATOM 2211 C CA . THR B 1 42 ? 60.281 -26.953 -19.547 1 19.88 42 THR B CA 1
ATOM 2212 C C . THR B 1 42 ? 60.188 -25.797 -18.562 1 19.88 42 THR B C 1
ATOM 2214 O O . THR B 1 42 ? 60.75 -24.719 -18.781 1 19.88 42 THR B O 1
ATOM 2217 N N . LEU B 1 43 ? 58.938 -25.406 -18.234 1 20.89 43 LEU B N 1
ATOM 2218 C CA . LEU B 1 43 ? 59.031 -24.156 -17.484 1 20.89 43 LEU B CA 1
ATOM 2219 C C . LEU B 1 43 ? 59.875 -24.344 -16.234 1 20.89 43 LEU B C 1
ATOM 2221 O O . LEU B 1 43 ? 59.781 -25.359 -15.555 1 20.89 43 LEU B O 1
ATOM 2225 N N . PRO B 1 44 ? 60.875 -23.516 -16.125 1 21.81 44 PRO B N 1
ATOM 2226 C CA . PRO B 1 44 ? 61.875 -23.594 -15.062 1 21.81 44 PRO B CA 1
ATOM 2227 C C . PRO B 1 44 ? 61.281 -23.438 -13.664 1 21.81 44 PRO B C 1
ATOM 2229 O O . PRO B 1 44 ? 60.219 -22.844 -13.508 1 21.81 44 PRO B O 1
ATOM 2232 N N . GLU B 1 45 ? 61.656 -24.312 -12.703 1 21.44 45 GLU B N 1
ATOM 2233 C CA . GLU B 1 45 ? 61.281 -24.656 -11.328 1 21.44 45 GLU B CA 1
ATOM 2234 C C . GLU B 1 45 ? 61.562 -23.484 -10.391 1 21.44 45 GLU B C 1
ATOM 2236 O O . GLU B 1 45 ? 62.562 -23.438 -9.703 1 21.44 45 GLU B O 1
ATOM 2241 N N . LYS B 1 46 ? 61.219 -22.25 -10.742 1 22.95 46 LYS B N 1
ATOM 2242 C CA . LYS B 1 46 ? 61.812 -21.344 -9.766 1 22.95 46 LYS B CA 1
ATOM 2243 C C . LYS B 1 46 ? 61.375 -21.672 -8.352 1 22.95 46 LYS B C 1
ATOM 2245 O O . LYS B 1 46 ? 60.188 -21.906 -8.117 1 22.95 46 LYS B O 1
ATOM 2250 N N . PRO B 1 47 ? 62.25 -21.75 -7.324 1 21.19 47 PRO B N 1
ATOM 2251 C CA . PRO B 1 47 ? 62.188 -22.266 -5.953 1 21.19 47 PRO B CA 1
ATOM 2252 C C . PRO B 1 47 ? 61.188 -21.516 -5.094 1 21.19 47 PRO B C 1
ATOM 2254 O O . PRO B 1 47 ? 60.875 -20.344 -5.367 1 21.19 47 PRO B O 1
ATOM 2257 N N . ILE B 1 48 ? 60.312 -22.188 -4.273 1 23 48 ILE B N 1
ATOM 2258 C CA . ILE B 1 48 ? 59.156 -21.969 -3.377 1 23 48 ILE B CA 1
ATOM 2259 C C . ILE B 1 48 ? 59.625 -21.109 -2.193 1 23 48 ILE B C 1
ATOM 2261 O O . ILE B 1 48 ? 60.375 -21.578 -1.329 1 23 48 ILE B O 1
ATOM 2265 N N . SER B 1 49 ? 60.188 -19.969 -2.469 1 20.83 49 SER B N 1
ATOM 2266 C CA . SER B 1 49 ? 60.688 -19.375 -1.231 1 20.83 49 SER B CA 1
ATOM 2267 C C . SER B 1 49 ? 59.562 -19.25 -0.193 1 20.83 49 SER B C 1
ATOM 2269 O O . SER B 1 49 ? 58.406 -19.109 -0.544 1 20.83 49 SER B O 1
ATOM 2271 N N . ALA B 1 50 ? 59.906 -19.484 1.19 1 21.98 50 ALA B N 1
ATOM 2272 C CA . ALA B 1 50 ? 59.219 -19.703 2.467 1 21.98 50 ALA B CA 1
ATOM 2273 C C . ALA B 1 50 ? 58.312 -18.531 2.828 1 21.98 50 ALA B C 1
ATOM 2275 O O . ALA B 1 50 ? 58.812 -17.422 3.043 1 21.98 50 ALA B O 1
ATOM 2276 N N . VAL B 1 51 ? 57.188 -18.359 2.078 1 23.88 51 VAL B N 1
ATOM 2277 C CA . VAL B 1 51 ? 56.5 -17.125 2.43 1 23.88 51 VAL B CA 1
ATOM 2278 C C . VAL B 1 51 ? 56.188 -17.109 3.926 1 23.88 51 VAL B C 1
ATOM 2280 O O . VAL B 1 51 ? 55.812 -18.141 4.496 1 23.88 51 VAL B O 1
ATOM 2283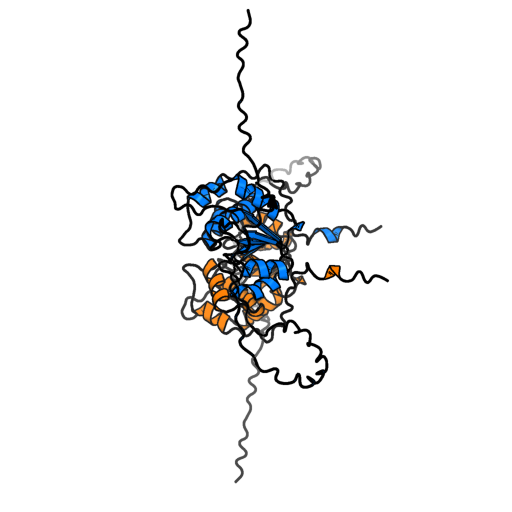 N N . PRO B 1 52 ? 56.719 -16.219 4.703 1 24.78 52 PRO B N 1
ATOM 2284 C CA . PRO B 1 52 ? 56.562 -16.047 6.145 1 24.78 52 PRO B CA 1
ATOM 2285 C C . PRO B 1 52 ? 55.094 -16.031 6.566 1 24.78 52 PRO B C 1
ATOM 2287 O O . PRO B 1 52 ? 54.219 -15.672 5.766 1 24.78 52 PRO B O 1
ATOM 2290 N N . THR B 1 53 ? 54.688 -16.844 7.633 1 21.17 53 THR B N 1
ATOM 2291 C CA . THR B 1 53 ? 53.438 -17.156 8.336 1 21.17 53 THR B CA 1
ATOM 2292 C C . THR B 1 53 ? 52.781 -15.883 8.852 1 21.17 53 THR B C 1
ATOM 2294 O O . THR B 1 53 ? 53.25 -15.266 9.805 1 21.17 53 THR B O 1
ATOM 2297 N N . ALA B 1 54 ? 52.5 -14.906 8.039 1 22.11 54 ALA B N 1
ATOM 2298 C CA . ALA B 1 54 ? 51.938 -13.695 8.641 1 22.11 54 ALA B CA 1
ATOM 2299 C C . ALA B 1 54 ? 50.812 -14.039 9.602 1 22.11 54 ALA B C 1
ATOM 2301 O O . ALA B 1 54 ? 50.062 -15.016 9.391 1 22.11 54 ALA B O 1
ATOM 2302 N N . GLU B 1 55 ? 50.75 -13.43 10.812 1 23.22 55 GLU B N 1
ATOM 2303 C CA . GLU B 1 55 ? 49.969 -13.32 12.039 1 23.22 55 GLU B CA 1
ATOM 2304 C C . GLU B 1 55 ? 48.5 -13.078 11.734 1 23.22 55 GLU B C 1
ATOM 2306 O O . GLU B 1 55 ? 48.156 -12.5 10.695 1 23.22 55 GLU B O 1
ATOM 2311 N N . GLU B 1 56 ? 47.531 -13.797 12.406 1 24.5 56 GLU B N 1
ATOM 2312 C CA . GLU B 1 56 ? 46.094 -13.93 12.445 1 24.5 56 GLU B CA 1
ATOM 2313 C C . GLU B 1 56 ? 45.406 -12.57 12.57 1 24.5 56 GLU B C 1
ATOM 2315 O O . GLU B 1 56 ? 45.406 -11.969 13.648 1 24.5 56 GLU B O 1
ATOM 2320 N N . ASP B 1 57 ? 45.719 -11.57 11.766 1 26.83 57 ASP B N 1
ATOM 2321 C CA . ASP B 1 57 ? 44.969 -10.344 12.008 1 26.83 57 ASP B CA 1
ATOM 2322 C C . ASP B 1 57 ? 43.469 -10.617 12.094 1 26.83 57 ASP B C 1
ATOM 2324 O O . ASP B 1 57 ? 42.906 -11.305 11.234 1 26.83 57 ASP B O 1
ATOM 2328 N N . GLY B 1 58 ? 42.906 -10.719 13.344 1 25.83 58 GLY B N 1
ATOM 2329 C CA . GLY B 1 58 ? 41.531 -10.812 13.82 1 25.83 58 GLY B CA 1
ATOM 2330 C C . GLY B 1 58 ? 40.562 -10.039 12.953 1 25.83 58 GLY B C 1
ATOM 2331 O O . GLY B 1 58 ? 40.656 -8.82 12.82 1 25.83 58 GLY B O 1
ATOM 2332 N N . CYS B 1 59 ? 40.156 -10.586 11.914 1 26.5 59 CYS B N 1
ATOM 2333 C CA . CYS B 1 59 ? 39.094 -10.047 11.047 1 26.5 59 CYS B CA 1
ATOM 2334 C C . CYS B 1 59 ? 37.938 -9.484 11.867 1 26.5 59 CYS B C 1
ATOM 2336 O O . CYS B 1 59 ? 37.312 -10.211 12.641 1 26.5 59 CYS B O 1
ATOM 2338 N N . ASP B 1 60 ? 38.062 -8.242 12.352 1 29.42 60 ASP B N 1
ATOM 2339 C CA . ASP B 1 60 ? 37 -7.391 12.852 1 29.42 60 ASP B CA 1
ATOM 2340 C C . ASP B 1 60 ? 35.656 -7.723 12.172 1 29.42 60 ASP B C 1
ATOM 2342 O O . ASP B 1 60 ? 35.594 -7.84 10.945 1 29.42 60 ASP B O 1
ATOM 2346 N N . SER B 1 61 ? 34.875 -8.586 12.758 1 30.86 61 SER B N 1
ATOM 2347 C CA . SER B 1 61 ? 33.438 -8.734 12.492 1 30.86 61 SER B CA 1
ATOM 2348 C C . SER B 1 61 ? 32.844 -7.461 11.898 1 30.86 61 SER B C 1
ATOM 2350 O O . SER B 1 61 ? 32.938 -6.391 12.5 1 30.86 61 SER B O 1
ATOM 2352 N N . GLY B 1 62 ? 32.906 -7.305 10.641 1 30.59 62 GLY B N 1
ATOM 2353 C CA . GLY B 1 62 ? 32.188 -6.285 9.898 1 30.59 62 GLY B CA 1
ATOM 2354 C C . GLY B 1 62 ? 30.828 -5.961 10.484 1 30.59 62 GLY B C 1
ATOM 2355 O O . GLY B 1 62 ? 29.922 -6.809 10.492 1 30.59 62 GLY B O 1
ATOM 2356 N N . GLU B 1 63 ? 30.688 -5.363 11.656 1 33.56 63 GLU B N 1
ATOM 2357 C CA . GLU B 1 63 ? 29.469 -4.684 12.094 1 33.56 63 GLU B CA 1
ATOM 2358 C C . GLU B 1 63 ? 28.609 -4.266 10.898 1 33.56 63 GLU B C 1
ATOM 2360 O O . GLU B 1 63 ? 29.125 -3.715 9.922 1 33.56 63 GLU B O 1
ATOM 2365 N N . LEU B 1 64 ? 27.656 -5.047 10.445 1 34.94 64 LEU B N 1
ATOM 2366 C CA . LEU B 1 64 ? 26.578 -4.453 9.656 1 34.94 64 LEU B CA 1
ATOM 2367 C C . LEU B 1 64 ? 26.5 -2.951 9.906 1 34.94 64 LEU B C 1
ATOM 2369 O O . LEU B 1 64 ? 26.109 -2.523 11 1 34.94 64 LEU B O 1
ATOM 2373 N N . VAL B 1 65 ? 27.438 -2.258 9.617 1 35.53 65 VAL B N 1
ATOM 2374 C CA . VAL B 1 65 ? 27.312 -0.805 9.57 1 35.53 65 VAL B CA 1
ATOM 2375 C C . VAL B 1 65 ? 25.875 -0.429 9.195 1 35.53 65 VAL B C 1
ATOM 2377 O O . VAL B 1 65 ? 25.375 -0.822 8.141 1 35.53 65 VAL B O 1
ATOM 2380 N N . GLU B 1 66 ? 24.719 -0.493 9.938 1 43.47 66 GLU B N 1
ATOM 2381 C CA . GLU B 1 66 ? 23.547 0.335 9.695 1 43.47 66 GLU B CA 1
ATOM 2382 C C . GLU B 1 66 ? 23.844 1.444 8.695 1 43.47 66 GLU B C 1
ATOM 2384 O O . GLU B 1 66 ? 24.438 2.465 9.047 1 43.47 66 GLU B O 1
ATOM 2389 N N . GLY B 1 67 ? 24.422 1.217 7.562 1 45.19 67 GLY B N 1
ATOM 2390 C CA . GLY B 1 67 ? 24.875 2.084 6.488 1 45.19 67 GLY B CA 1
ATOM 2391 C C . GLY B 1 67 ? 24 3.299 6.285 1 45.19 67 GLY B C 1
ATOM 2392 O O . GLY B 1 67 ? 22.781 3.236 6.512 1 45.19 67 GLY B O 1
ATOM 2393 N N . GLU B 1 68 ? 24.422 4.523 6.566 1 63.19 68 GLU B N 1
ATOM 2394 C CA . GLU B 1 68 ? 24.031 5.922 6.414 1 63.19 68 GLU B CA 1
ATOM 2395 C C . GLU B 1 68 ? 23.328 6.156 5.082 1 63.19 68 GLU B C 1
ATOM 2397 O O . GLU B 1 68 ? 23.016 7.297 4.734 1 63.19 68 GLU B O 1
ATOM 2402 N N . GLY B 1 69 ? 23.047 4.977 4.332 1 84.75 69 GLY B N 1
ATOM 2403 C CA . GLY B 1 69 ? 22.594 5.293 2.984 1 84.75 69 GLY B CA 1
ATOM 2404 C C . GLY B 1 69 ? 21.094 5.219 2.824 1 84.75 69 GLY B C 1
ATOM 2405 O O . GLY B 1 69 ? 20.375 4.844 3.758 1 84.75 69 GLY B O 1
ATOM 2406 N N . LEU B 1 70 ? 20.609 5.66 1.765 1 94 70 LEU B N 1
ATOM 2407 C CA . LEU B 1 70 ? 19.219 5.66 1.365 1 94 70 LEU B CA 1
ATOM 2408 C C . LEU B 1 70 ? 18.797 4.293 0.836 1 94 70 LEU B C 1
ATOM 2410 O O . LEU B 1 70 ? 19.625 3.557 0.289 1 94 70 LEU B O 1
ATOM 2414 N N . PHE B 1 71 ? 17.609 3.893 1.127 1 97.19 71 PHE B N 1
ATOM 2415 C CA . PHE B 1 71 ? 17.047 2.635 0.654 1 97.19 71 PHE B CA 1
ATOM 2416 C C . PHE B 1 71 ? 16.359 2.82 -0.698 1 97.19 71 PHE B C 1
ATOM 2418 O O . PHE B 1 71 ? 15.75 3.861 -0.954 1 97.19 71 PHE B O 1
ATOM 2425 N N . ILE B 1 72 ? 16.453 1.777 -1.53 1 98.19 72 ILE B N 1
ATOM 2426 C CA . ILE B 1 72 ? 15.805 1.752 -2.832 1 98.19 72 ILE B CA 1
ATOM 2427 C C . ILE B 1 72 ? 14.828 0.577 -2.895 1 98.19 72 ILE B C 1
ATOM 2429 O O . ILE B 1 72 ? 15.227 -0.551 -3.195 1 98.19 72 ILE B O 1
ATOM 2433 N N . PRO B 1 73 ? 13.562 0.831 -2.633 1 98.56 73 PRO B N 1
ATOM 2434 C CA . PRO B 1 73 ? 12.602 -0.257 -2.834 1 98.56 73 PRO B CA 1
ATOM 2435 C C . PRO B 1 73 ? 12.555 -0.742 -4.281 1 98.56 73 PRO B C 1
ATOM 2437 O O . PRO B 1 73 ? 12.891 0.009 -5.199 1 98.56 73 PRO B O 1
ATOM 2440 N N . PRO B 1 74 ? 12.211 -2.016 -4.43 1 98.75 74 PRO B N 1
ATOM 2441 C CA . PRO B 1 74 ? 12.031 -2.463 -5.812 1 98.75 74 PRO B CA 1
ATOM 2442 C C . PRO B 1 74 ? 10.883 -1.739 -6.52 1 98.75 74 PRO B C 1
ATOM 2444 O O . PRO B 1 74 ? 10.023 -1.151 -5.863 1 98.75 74 PRO B O 1
ATOM 2447 N N . LEU B 1 75 ? 10.883 -1.82 -7.809 1 98.06 75 LEU B N 1
ATOM 2448 C CA . LEU B 1 75 ? 9.867 -1.18 -8.633 1 98.06 75 LEU B CA 1
ATOM 2449 C C . LEU B 1 75 ? 8.469 -1.594 -8.195 1 98.06 75 LEU B C 1
ATOM 2451 O O . LEU B 1 75 ? 8.211 -2.777 -7.965 1 98.06 75 LEU B O 1
ATOM 2455 N N . ASN B 1 76 ? 7.535 -0.587 -8.047 1 98.31 76 ASN B N 1
ATOM 2456 C CA . ASN B 1 76 ? 6.133 -0.832 -7.73 1 98.31 76 ASN B CA 1
ATOM 2457 C C . ASN B 1 76 ? 5.977 -1.541 -6.391 1 98.31 76 ASN B C 1
ATOM 2459 O O . ASN B 1 76 ? 5.094 -2.387 -6.23 1 98.31 76 ASN B O 1
ATOM 2463 N N . PHE B 1 77 ? 6.871 -1.205 -5.488 1 98.81 77 PHE B N 1
ATOM 2464 C CA . PHE B 1 77 ? 6.773 -1.754 -4.141 1 98.81 77 PHE B CA 1
ATOM 2465 C C . PHE B 1 77 ? 5.574 -1.168 -3.404 1 98.81 77 PHE B C 1
ATOM 2467 O O . PHE B 1 77 ? 5.305 0.03 -3.502 1 98.81 77 PHE B O 1
ATOM 2474 N N . SER B 1 78 ? 4.914 -2.035 -2.656 1 98.69 78 SER B N 1
ATOM 2475 C CA . SER B 1 78 ? 3.822 -1.592 -1.793 1 98.69 78 SER B CA 1
ATOM 2476 C C . SER B 1 78 ? 3.457 -2.66 -0.769 1 98.69 78 SER B C 1
ATOM 2478 O O . SER B 1 78 ? 3.746 -3.842 -0.967 1 98.69 78 SER B O 1
ATOM 2480 N N . MET B 1 79 ? 2.904 -2.182 0.276 1 98.25 79 MET B N 1
ATOM 2481 C CA . MET B 1 79 ? 2.293 -3.104 1.229 1 98.25 79 MET B CA 1
ATOM 2482 C C . MET B 1 79 ? 0.881 -3.482 0.793 1 98.25 79 MET B C 1
ATOM 2484 O O . MET B 1 79 ? 0.083 -2.613 0.438 1 98.25 79 MET B O 1
ATOM 2488 N N . VAL B 1 80 ? 0.674 -4.766 0.784 1 98.38 80 VAL B N 1
ATOM 2489 C CA . VAL B 1 80 ? -0.638 -5.273 0.395 1 98.38 80 VAL B CA 1
ATOM 2490 C C . VAL B 1 80 ? -1.502 -5.477 1.637 1 98.38 80 VAL B C 1
ATOM 2492 O O . VAL B 1 80 ? -2.676 -5.102 1.653 1 98.38 80 VAL B O 1
ATOM 2495 N N . ASP B 1 81 ? -0.967 -6.066 2.568 1 96.81 81 ASP B N 1
ATOM 2496 C CA . ASP B 1 81 ? -1.559 -6.375 3.867 1 96.81 81 ASP B CA 1
ATOM 2497 C C . ASP B 1 81 ? -0.479 -6.602 4.922 1 96.81 81 ASP B C 1
ATOM 2499 O O . ASP B 1 81 ? 0.713 -6.602 4.609 1 96.81 81 ASP B O 1
ATOM 2503 N N . ASN B 1 82 ? -0.918 -6.703 6.184 1 94.31 82 ASN B N 1
ATOM 2504 C CA . ASN B 1 82 ? 0.072 -6.98 7.219 1 94.31 82 ASN B CA 1
ATOM 2505 C C . ASN B 1 82 ? 0.917 -8.203 6.875 1 94.31 82 ASN B C 1
ATOM 2507 O O . ASN B 1 82 ? 0.387 -9.305 6.707 1 94.31 82 ASN B O 1
ATOM 2511 N N . GLY B 1 83 ? 2.168 -7.949 6.59 1 95.69 83 GLY B N 1
ATOM 2512 C CA . GLY B 1 83 ? 3.1 -9.031 6.32 1 95.69 83 GLY B CA 1
ATOM 2513 C C . GLY B 1 83 ? 3.127 -9.445 4.859 1 95.69 83 GLY B C 1
ATOM 2514 O O . GLY B 1 83 ? 3.832 -10.383 4.488 1 95.69 83 GLY B O 1
ATOM 2515 N N . ILE B 1 84 ? 2.383 -8.812 4.051 1 98.44 84 ILE B N 1
ATOM 2516 C CA . ILE B 1 84 ? 2.348 -9.133 2.627 1 98.44 84 ILE B CA 1
ATOM 2517 C C . ILE B 1 84 ? 2.764 -7.914 1.812 1 98.44 84 ILE B C 1
ATOM 2519 O O . ILE B 1 84 ? 2.164 -6.844 1.938 1 98.44 84 ILE B O 1
ATOM 2523 N N . PHE B 1 85 ? 3.795 -8.117 0.967 1 98.81 85 PHE B N 1
ATOM 2524 C CA . PHE B 1 85 ? 4.316 -7.043 0.128 1 98.81 85 PHE B CA 1
ATOM 2525 C C . PHE B 1 85 ? 4.262 -7.434 -1.345 1 98.81 85 PHE B C 1
ATOM 2527 O O . PHE B 1 85 ? 4.191 -8.617 -1.677 1 98.81 85 PHE B O 1
ATOM 2534 N N . ARG B 1 86 ? 4.277 -6.418 -2.201 1 98.94 86 ARG B N 1
ATOM 2535 C CA . ARG B 1 86 ? 4.344 -6.633 -3.645 1 98.94 86 ARG B CA 1
ATOM 2536 C C . ARG B 1 86 ? 5.422 -5.762 -4.277 1 98.94 86 ARG B C 1
ATOM 2538 O O . ARG B 1 86 ? 5.754 -4.699 -3.756 1 98.94 86 ARG B O 1
ATOM 2545 N N . SER B 1 87 ? 5.934 -6.211 -5.438 1 98.88 87 SER B N 1
ATOM 2546 C CA . SER B 1 87 ? 6.871 -5.371 -6.184 1 98.88 87 SER B CA 1
ATOM 2547 C C . SER B 1 87 ? 7.168 -5.965 -7.555 1 98.88 87 SER B C 1
ATOM 2549 O O . SER B 1 87 ? 6.598 -6.988 -7.934 1 98.88 87 SER B O 1
ATOM 2551 N N . GLY B 1 88 ? 8.031 -5.242 -8.297 1 98.62 88 GLY B N 1
ATOM 2552 C CA . GLY B 1 88 ? 8.75 -5.832 -9.414 1 98.62 88 GLY B CA 1
ATOM 2553 C C . GLY B 1 88 ? 9.945 -6.664 -8.992 1 98.62 88 GLY B C 1
ATOM 2554 O O . GLY B 1 88 ? 10.172 -6.863 -7.793 1 98.62 88 GLY B O 1
ATOM 2555 N N . PHE B 1 89 ? 10.633 -7.113 -9.938 1 98.81 89 PHE B N 1
ATOM 2556 C CA . PHE B 1 89 ? 11.773 -8 -9.703 1 98.81 89 PHE B CA 1
ATOM 2557 C C . PHE B 1 89 ? 12.898 -7.262 -8.992 1 98.81 89 PHE B C 1
ATOM 2559 O O . PHE B 1 89 ? 13.438 -6.281 -9.516 1 98.81 89 PHE B O 1
ATOM 2566 N N . PRO B 1 90 ? 13.281 -7.727 -7.805 1 98.62 90 PRO B N 1
ATOM 2567 C CA . PRO B 1 90 ? 14.359 -7.035 -7.094 1 98.62 90 PRO B CA 1
ATOM 2568 C C . PRO B 1 90 ? 15.734 -7.262 -7.73 1 98.62 90 PRO B C 1
ATOM 2570 O O . PRO B 1 90 ? 16.016 -8.359 -8.227 1 98.62 90 PRO B O 1
ATOM 2573 N N . ASP B 1 91 ? 16.484 -6.277 -7.727 1 97.12 91 ASP B N 1
ATOM 2574 C CA . ASP B 1 91 ? 17.891 -6.402 -8.086 1 97.12 91 ASP B CA 1
ATOM 2575 C C . ASP B 1 91 ? 18.797 -6.059 -6.91 1 97.12 91 ASP B C 1
ATOM 2577 O O . ASP B 1 91 ? 18.328 -5.797 -5.805 1 97.12 91 ASP B O 1
ATOM 2581 N N . SER B 1 92 ? 20.125 -6.074 -7.082 1 97.81 92 SER B N 1
ATOM 2582 C CA . SER B 1 92 ? 21.078 -5.945 -5.984 1 97.81 92 SER B CA 1
ATOM 2583 C C . SER B 1 92 ? 20.938 -4.59 -5.293 1 97.81 92 SER B C 1
ATOM 2585 O O . SER B 1 92 ? 21.156 -4.48 -4.086 1 97.81 92 SER B O 1
ATOM 2587 N N . ALA B 1 93 ? 20.547 -3.566 -6.035 1 97.56 93 ALA B N 1
ATOM 2588 C CA . ALA B 1 93 ? 20.375 -2.234 -5.469 1 97.56 93 ALA B CA 1
ATOM 2589 C C . ALA B 1 93 ? 19.234 -2.221 -4.453 1 97.56 93 ALA B C 1
ATOM 2591 O O . ALA B 1 93 ? 19.141 -1.311 -3.625 1 97.56 93 ALA B O 1
ATOM 2592 N N . ASN B 1 94 ? 18.375 -3.248 -4.508 1 98.56 94 ASN B N 1
ATOM 2593 C CA . ASN B 1 94 ? 17.203 -3.293 -3.652 1 98.56 94 ASN B CA 1
ATOM 2594 C C . ASN B 1 94 ? 17.453 -4.102 -2.385 1 98.56 94 ASN B C 1
ATOM 2596 O O . ASN B 1 94 ? 16.609 -4.145 -1.487 1 98.56 94 ASN B O 1
ATOM 2600 N N . PHE B 1 95 ? 18.547 -4.773 -2.256 1 98.44 95 PHE B N 1
ATOM 2601 C CA . PHE B 1 95 ? 18.75 -5.797 -1.236 1 98.44 95 PHE B CA 1
ATOM 2602 C C . PHE B 1 95 ? 18.781 -5.176 0.155 1 98.44 95 PHE B C 1
ATOM 2604 O O . PHE B 1 95 ? 18.219 -5.738 1.103 1 98.44 95 PHE B O 1
ATOM 2611 N N . SER B 1 96 ? 19.438 -4.012 0.259 1 97.31 96 SER B N 1
ATOM 2612 C CA . SER B 1 96 ? 19.5 -3.365 1.565 1 97.31 96 SER B CA 1
ATOM 2613 C C . SER B 1 96 ? 18.094 -3.008 2.059 1 97.31 96 SER B C 1
ATOM 2615 O O . SER B 1 96 ? 17.797 -3.125 3.25 1 97.31 96 SER B O 1
ATOM 2617 N N . PHE B 1 97 ? 17.25 -2.59 1.152 1 98 97 PHE B N 1
ATOM 2618 C CA . PHE B 1 97 ? 15.867 -2.314 1.491 1 98 97 PHE B CA 1
ATOM 2619 C C . PHE B 1 97 ? 15.141 -3.594 1.893 1 98 97 PHE B C 1
ATOM 2621 O O . PHE B 1 97 ? 14.445 -3.627 2.91 1 98 97 PHE B O 1
ATOM 2628 N N . LEU B 1 98 ? 15.352 -4.684 1.154 1 98.5 98 LEU B N 1
ATOM 2629 C CA . LEU B 1 98 ? 14.672 -5.945 1.419 1 98.5 98 LEU B CA 1
ATOM 2630 C C . LEU B 1 98 ? 15.047 -6.488 2.793 1 98.5 98 LEU B C 1
ATOM 2632 O O . LEU B 1 98 ? 14.227 -7.113 3.465 1 98.5 98 LEU B O 1
ATOM 2636 N N . GLN B 1 99 ? 16.219 -6.25 3.189 1 97.69 99 GLN B N 1
ATOM 2637 C CA . GLN B 1 99 ? 16.672 -6.715 4.496 1 97.69 99 GLN B CA 1
ATOM 2638 C C . GLN B 1 99 ? 15.859 -6.062 5.617 1 97.69 99 GLN B C 1
ATOM 2640 O O . GLN B 1 99 ? 15.594 -6.695 6.645 1 97.69 99 GLN B O 1
ATOM 2645 N N . THR B 1 100 ? 15.461 -4.828 5.375 1 96.06 100 THR B N 1
ATOM 2646 C CA . THR B 1 100 ? 14.727 -4.117 6.414 1 96.06 100 THR B CA 1
ATOM 2647 C C . THR B 1 100 ? 13.344 -4.738 6.621 1 96.06 100 THR B C 1
ATOM 2649 O O . THR B 1 100 ? 12.711 -4.523 7.656 1 96.06 100 THR B O 1
ATOM 2652 N N . LEU B 1 101 ? 12.852 -5.496 5.691 1 96.94 101 LEU B N 1
ATOM 2653 C CA . LEU B 1 101 ? 11.508 -6.047 5.754 1 96.94 101 LEU B CA 1
ATOM 2654 C C . LEU B 1 101 ? 11.477 -7.316 6.598 1 96.94 101 LEU B C 1
ATOM 2656 O O . LEU B 1 101 ? 10.406 -7.766 7.016 1 96.94 101 LEU B O 1
ATOM 2660 N N . GLY B 1 102 ? 12.633 -7.945 6.73 1 97.62 102 GLY B N 1
ATOM 2661 C CA . GLY B 1 102 ? 12.68 -9.188 7.484 1 97.62 102 GLY B CA 1
ATOM 2662 C C . GLY B 1 102 ? 11.859 -10.297 6.855 1 97.62 102 GLY B C 1
ATOM 2663 O O . GLY B 1 102 ? 11.172 -11.039 7.559 1 97.62 102 GLY B O 1
ATOM 2664 N N . LEU B 1 103 ? 12 -10.477 5.609 1 98.56 103 LEU B N 1
ATOM 2665 C CA . LEU B 1 103 ? 11.188 -11.43 4.859 1 98.56 103 LEU B CA 1
ATOM 2666 C C . LEU B 1 103 ? 11.484 -12.859 5.301 1 98.56 103 LEU B C 1
ATOM 2668 O O . LEU B 1 103 ? 12.641 -13.227 5.488 1 98.56 103 LEU B O 1
ATOM 2672 N N . ARG B 1 104 ? 10.391 -13.562 5.395 1 98.75 104 ARG B N 1
ATOM 2673 C CA . ARG B 1 104 ? 10.523 -15.008 5.574 1 98.75 104 ARG B CA 1
ATOM 2674 C C . ARG B 1 104 ? 10.484 -15.727 4.234 1 98.75 104 ARG B C 1
ATOM 2676 O O . ARG B 1 104 ? 11.141 -16.766 4.059 1 98.75 104 ARG B O 1
ATOM 2683 N N . SER B 1 105 ? 9.75 -15.195 3.344 1 98.88 105 SER B N 1
ATOM 2684 C CA . SER B 1 105 ? 9.609 -15.867 2.055 1 98.88 105 SER B CA 1
ATOM 2685 C C . SER B 1 105 ? 9.43 -14.859 0.926 1 98.88 105 SER B C 1
ATOM 2687 O O . SER B 1 105 ? 9.148 -13.688 1.174 1 98.88 105 SER B O 1
ATOM 2689 N N . ILE B 1 106 ? 9.664 -15.344 -0.276 1 98.88 106 ILE B N 1
ATOM 2690 C CA . ILE B 1 106 ? 9.422 -14.617 -1.516 1 98.88 106 ILE B CA 1
ATOM 2691 C C . ILE B 1 106 ? 8.641 -15.5 -2.488 1 98.88 106 ILE B C 1
ATOM 2693 O O . ILE B 1 106 ? 8.945 -16.688 -2.637 1 98.88 106 ILE B O 1
ATOM 2697 N N . ILE B 1 107 ? 7.629 -14.969 -3.068 1 98.88 107 ILE B N 1
ATOM 2698 C CA . ILE B 1 107 ? 6.902 -15.594 -4.172 1 98.88 107 ILE B CA 1
ATOM 2699 C C . ILE B 1 107 ? 7.285 -14.922 -5.488 1 98.88 107 ILE B C 1
ATOM 2701 O O . ILE B 1 107 ? 7.051 -13.719 -5.672 1 98.88 107 ILE B O 1
ATOM 2705 N N . CYS B 1 108 ? 7.863 -15.68 -6.371 1 98.81 108 CYS B N 1
ATOM 2706 C CA . CYS B 1 108 ? 8.227 -15.195 -7.699 1 98.81 108 CYS B CA 1
ATOM 2707 C C . CYS B 1 108 ? 7.277 -15.75 -8.758 1 98.81 108 CYS B C 1
ATOM 2709 O O . CYS B 1 108 ? 7.102 -16.969 -8.867 1 98.81 108 CYS B O 1
ATOM 2711 N N . LEU B 1 109 ? 6.738 -14.891 -9.609 1 97.81 109 LEU B N 1
ATOM 2712 C CA . LEU B 1 109 ? 5.75 -15.305 -10.602 1 97.81 109 LEU B CA 1
ATOM 2713 C C . LEU B 1 109 ? 6.363 -15.328 -12 1 97.81 109 LEU B C 1
ATOM 2715 O O . LEU B 1 109 ? 5.648 -15.5 -12.992 1 97.81 109 LEU B O 1
ATOM 2719 N N . CYS B 1 110 ? 7.645 -15.125 -12.055 1 96.5 110 CYS B N 1
ATOM 2720 C CA . CYS B 1 110 ? 8.359 -15.211 -13.328 1 96.5 110 CYS B CA 1
ATOM 2721 C C . CYS B 1 110 ? 8.781 -16.641 -13.609 1 96.5 110 CYS B C 1
ATOM 2723 O O . CYS B 1 110 ? 9.195 -17.375 -12.703 1 96.5 110 CYS B O 1
ATOM 2725 N N . PRO B 1 111 ? 8.734 -17 -14.883 1 94.81 111 PRO B N 1
ATOM 2726 C CA . PRO B 1 111 ? 9.094 -18.391 -15.227 1 94.81 111 PRO B CA 1
ATOM 2727 C C . PRO B 1 111 ? 10.602 -18.594 -15.289 1 94.81 111 PRO B C 1
ATOM 2729 O O . PRO B 1 111 ? 11.078 -19.734 -15.18 1 94.81 111 PRO B O 1
ATOM 2732 N N . GLU B 1 112 ? 11.398 -17.531 -15.469 1 95 112 GLU B N 1
ATOM 2733 C CA . GLU B 1 112 ? 12.844 -17.641 -15.617 1 95 112 GLU B CA 1
ATOM 2734 C C . GLU B 1 112 ? 13.508 -18.062 -14.305 1 95 112 GLU B C 1
ATOM 2736 O O . GLU B 1 112 ? 13.031 -17.703 -13.227 1 95 112 GLU B O 1
ATOM 2741 N N . PRO B 1 113 ? 14.609 -18.734 -14.398 1 96.5 113 PRO B N 1
ATOM 2742 C CA . PRO B 1 113 ? 15.336 -19.078 -13.172 1 96.5 113 PRO B CA 1
ATOM 2743 C C . PRO B 1 113 ? 15.766 -17.844 -12.383 1 96.5 113 PRO B C 1
ATOM 2745 O O . PRO B 1 113 ? 16.125 -16.828 -12.977 1 96.5 113 PRO B O 1
ATOM 2748 N N . TYR B 1 114 ? 15.734 -18.016 -11.102 1 96.94 114 TYR B N 1
ATOM 2749 C CA . TYR B 1 114 ? 16.141 -16.906 -10.227 1 96.94 114 TYR B CA 1
ATOM 2750 C C . TYR B 1 114 ? 17.641 -16.656 -10.336 1 96.94 114 TYR B C 1
ATOM 2752 O O . TYR B 1 114 ? 18.438 -17.578 -10.25 1 96.94 114 TYR B O 1
ATOM 2760 N N . PRO B 1 115 ? 18.062 -15.414 -10.578 1 97.69 115 PRO B N 1
ATOM 2761 C CA . PRO B 1 115 ? 19.484 -15.117 -10.758 1 97.69 115 PRO B CA 1
ATOM 2762 C C . PRO B 1 115 ? 20.328 -15.531 -9.555 1 97.69 115 PRO B C 1
ATOM 2764 O O . PRO B 1 115 ? 19.844 -15.492 -8.422 1 97.69 115 PRO B O 1
ATOM 2767 N N . ASP B 1 116 ? 21.594 -15.828 -9.766 1 98 116 ASP B N 1
ATOM 2768 C CA . ASP B 1 116 ? 22.5 -16.312 -8.727 1 98 116 ASP B CA 1
ATOM 2769 C C . ASP B 1 116 ? 22.625 -15.305 -7.594 1 98 116 ASP B C 1
ATOM 2771 O O . ASP B 1 116 ? 22.609 -15.68 -6.418 1 98 116 ASP B O 1
ATOM 2775 N N . ILE B 1 117 ? 22.766 -14.094 -7.98 1 98.25 117 ILE B N 1
ATOM 2776 C CA . ILE B 1 117 ? 22.969 -13.055 -6.977 1 98.25 117 ILE B CA 1
ATOM 2777 C C . ILE B 1 117 ? 21.75 -12.977 -6.055 1 98.25 117 ILE B C 1
ATOM 2779 O O . ILE B 1 117 ? 21.891 -12.742 -4.852 1 98.25 117 ILE B O 1
ATOM 2783 N N . ASN B 1 118 ? 20.578 -13.156 -6.617 1 98.62 118 ASN B N 1
ATOM 2784 C CA . ASN B 1 118 ? 19.359 -13.156 -5.816 1 98.62 118 ASN B CA 1
ATOM 2785 C C . ASN B 1 118 ? 19.266 -14.391 -4.93 1 98.62 118 ASN B C 1
ATOM 2787 O O . ASN B 1 118 ? 18.859 -14.305 -3.77 1 98.62 118 ASN B O 1
ATOM 2791 N N . MET B 1 119 ? 19.672 -15.516 -5.453 1 98.56 119 MET B N 1
ATOM 2792 C CA . MET B 1 119 ? 19.672 -16.75 -4.668 1 98.56 119 MET B CA 1
ATOM 2793 C C . MET B 1 119 ? 20.625 -16.641 -3.48 1 98.56 119 MET B C 1
ATOM 2795 O O . MET B 1 119 ? 20.297 -17.094 -2.381 1 98.56 119 MET B O 1
ATOM 2799 N N . GLU B 1 120 ? 21.75 -16.062 -3.709 1 98.44 120 GLU B N 1
ATOM 2800 C CA . GLU B 1 120 ? 22.703 -15.844 -2.623 1 98.44 120 GLU B CA 1
ATOM 2801 C C . GLU B 1 120 ? 22.125 -14.945 -1.54 1 98.44 120 GLU B C 1
ATOM 2803 O O . GLU B 1 120 ? 22.281 -15.211 -0.348 1 98.44 120 GLU B O 1
ATOM 2808 N N . PHE B 1 121 ? 21.5 -13.914 -1.997 1 98.62 121 PHE B N 1
ATOM 2809 C CA . PHE B 1 121 ? 20.844 -13.016 -1.061 1 98.62 121 PHE B CA 1
ATOM 2810 C C . PHE B 1 121 ? 19.828 -13.773 -0.21 1 98.62 121 PHE B C 1
ATOM 2812 O O . PHE B 1 121 ? 19.781 -13.609 1.011 1 98.62 121 PHE B O 1
ATOM 2819 N N . LEU B 1 122 ? 18.969 -14.609 -0.851 1 98.75 122 LEU B N 1
ATOM 2820 C CA . LEU B 1 122 ? 17.953 -15.383 -0.134 1 98.75 122 LEU B CA 1
ATOM 2821 C C . LEU B 1 122 ? 18.609 -16.312 0.888 1 98.75 122 LEU B C 1
ATOM 2823 O O . LEU B 1 122 ? 18.172 -16.375 2.041 1 98.75 122 LEU B O 1
ATOM 2827 N N . LYS B 1 123 ? 19.609 -17 0.516 1 98.38 123 LYS B N 1
ATOM 2828 C CA . LYS B 1 123 ? 20.312 -17.938 1.393 1 98.38 123 LYS B CA 1
ATOM 2829 C C . LYS B 1 123 ? 20.922 -17.219 2.594 1 98.38 123 LYS B C 1
ATOM 2831 O O . LYS B 1 123 ? 20.75 -17.656 3.734 1 98.38 123 LYS B O 1
ATOM 2836 N N . SER B 1 124 ? 21.516 -16.094 2.307 1 98.31 124 SER B N 1
ATOM 2837 C CA . SER B 1 124 ? 22.203 -15.359 3.35 1 98.31 124 SER B CA 1
ATOM 2838 C C . SER B 1 124 ? 21.234 -14.758 4.355 1 98.31 124 SER B C 1
ATOM 2840 O O . SER B 1 124 ? 21.609 -14.445 5.484 1 98.31 124 SER B O 1
ATOM 2842 N N . ASN B 1 125 ? 20 -14.625 3.982 1 98.19 125 ASN B N 1
ATOM 2843 C CA . ASN B 1 125 ? 19.031 -13.992 4.863 1 98.19 125 ASN B CA 1
ATOM 2844 C C . ASN B 1 125 ? 17.953 -14.977 5.312 1 98.19 125 ASN B C 1
ATOM 2846 O O . ASN B 1 125 ? 16.969 -14.586 5.934 1 98.19 125 ASN B O 1
ATOM 2850 N N . GLY B 1 126 ? 18.094 -16.234 4.973 1 98.44 126 GLY B N 1
ATOM 2851 C CA . GLY B 1 126 ? 17.172 -17.266 5.41 1 98.44 126 GLY B CA 1
ATOM 2852 C C . GLY B 1 126 ? 15.781 -17.109 4.82 1 98.44 126 GLY B C 1
ATOM 2853 O O . GLY B 1 126 ? 14.781 -17.375 5.5 1 98.44 126 GLY B O 1
ATOM 2854 N N . ILE B 1 127 ? 15.711 -16.688 3.576 1 98.81 127 ILE B N 1
ATOM 2855 C CA . ILE B 1 127 ? 14.438 -16.438 2.924 1 98.81 127 ILE B CA 1
ATOM 2856 C C . ILE B 1 127 ? 14.07 -17.625 2.033 1 98.81 127 ILE B C 1
ATOM 2858 O O . ILE B 1 127 ? 14.875 -18.078 1.217 1 98.81 127 ILE B O 1
ATOM 2862 N N . ARG B 1 128 ? 12.844 -18.125 2.139 1 98.81 128 ARG B N 1
ATOM 2863 C CA . ARG B 1 128 ? 12.359 -19.219 1.315 1 98.81 128 ARG B CA 1
ATOM 2864 C C . ARG B 1 128 ? 11.75 -18.703 0.015 1 98.81 128 ARG B C 1
ATOM 2866 O O . ARG B 1 128 ? 10.953 -17.766 0.025 1 98.81 128 ARG B O 1
ATOM 2873 N N . LEU B 1 129 ? 12.164 -19.359 -1.081 1 98.81 129 LEU B N 1
ATOM 2874 C CA . LEU B 1 129 ? 11.633 -18.984 -2.387 1 98.81 129 LEU B CA 1
ATOM 2875 C C . LEU B 1 129 ? 10.523 -19.938 -2.824 1 98.81 129 LEU B C 1
ATOM 2877 O O . LEU B 1 129 ? 10.695 -21.156 -2.787 1 98.81 129 LEU B O 1
ATOM 2881 N N . PHE B 1 130 ? 9.383 -19.391 -3.211 1 98.75 130 PHE B N 1
ATOM 2882 C CA . PHE B 1 130 ? 8.32 -20.078 -3.932 1 98.75 130 PHE B CA 1
ATOM 2883 C C . PHE B 1 130 ? 8.195 -19.547 -5.355 1 98.75 130 PHE B C 1
ATOM 2885 O O . PHE B 1 130 ? 7.793 -18.406 -5.562 1 98.75 130 PHE B O 1
ATOM 2892 N N . GLN B 1 131 ? 8.523 -20.359 -6.305 1 97.94 131 GLN B N 1
ATOM 2893 C CA . GLN B 1 131 ? 8.453 -19.891 -7.68 1 97.94 131 GLN B CA 1
ATOM 2894 C C . GLN B 1 131 ? 7.273 -20.531 -8.414 1 97.94 131 GLN B C 1
ATOM 2896 O O . GLN B 1 131 ? 7.168 -21.75 -8.5 1 97.94 131 GLN B O 1
ATOM 2901 N N . PHE B 1 132 ? 6.379 -19.688 -8.891 1 96.56 132 PHE B N 1
ATOM 2902 C CA . PHE B 1 132 ? 5.234 -20.062 -9.711 1 96.56 132 PHE B CA 1
ATOM 2903 C C . PHE B 1 132 ? 5.32 -19.391 -11.078 1 96.56 132 PHE B C 1
ATOM 2905 O O . PHE B 1 132 ? 4.707 -18.344 -11.305 1 96.56 132 PHE B O 1
ATOM 2912 N N . GLY B 1 133 ? 5.992 -20.016 -11.953 1 93.88 133 GLY B N 1
ATOM 2913 C CA . GLY B 1 133 ? 6.266 -19.422 -13.242 1 93.88 133 GLY B CA 1
ATOM 2914 C C . GLY B 1 133 ? 5.031 -19.297 -14.117 1 93.88 133 GLY B C 1
ATOM 2915 O O . GLY B 1 133 ? 4.355 -20.281 -14.406 1 93.88 133 GLY B O 1
ATOM 2916 N N . ILE B 1 134 ? 4.746 -18.016 -14.438 1 92.5 134 ILE B N 1
ATOM 2917 C CA . ILE B 1 134 ? 3.672 -17.703 -15.375 1 92.5 134 ILE B CA 1
ATOM 2918 C C . ILE B 1 134 ? 4.246 -17.031 -16.609 1 92.5 134 ILE B C 1
ATOM 2920 O O . ILE B 1 134 ? 4.93 -16 -16.516 1 92.5 134 ILE B O 1
ATOM 2924 N N . GLU B 1 135 ? 4.012 -17.594 -17.75 1 87.69 135 GLU B N 1
ATOM 2925 C CA . GLU B 1 135 ? 4.551 -17.047 -19 1 87.69 135 GLU B CA 1
ATOM 29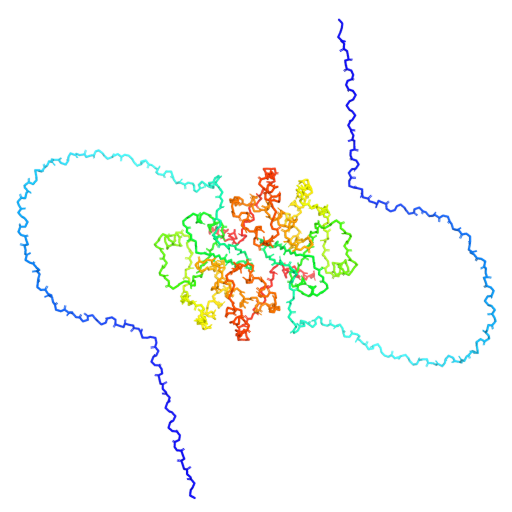26 C C . GLU B 1 135 ? 3.887 -15.711 -19.344 1 87.69 135 GLU B C 1
ATOM 2928 O O . GLU B 1 135 ? 2.695 -15.523 -19.078 1 87.69 135 GLU B O 1
ATOM 2933 N N . SER B 1 136 ? 4.75 -14.773 -19.75 1 77.25 136 SER B N 1
ATOM 2934 C CA . SER B 1 136 ? 4.242 -13.469 -20.156 1 77.25 136 SER B CA 1
ATOM 2935 C C . SER B 1 136 ? 3.561 -13.539 -21.516 1 77.25 136 SER B C 1
ATOM 2937 O O . SER B 1 136 ? 4.145 -14.031 -22.484 1 77.25 136 SER B O 1
ATOM 2939 N N . ASN B 1 137 ? 2.328 -13.828 -21.594 1 65.31 137 ASN B N 1
ATOM 2940 C CA . ASN B 1 137 ? 1.705 -13.836 -22.906 1 65.31 137 ASN B CA 1
ATOM 2941 C C . ASN B 1 137 ? 1.207 -12.453 -23.297 1 65.31 137 ASN B C 1
ATOM 2943 O O . ASN B 1 137 ? 0.835 -11.648 -22.438 1 65.31 137 ASN B O 1
ATOM 2947 N N . LYS B 1 138 ? 1.652 -12.062 -24.516 1 61.53 138 LYS B N 1
ATOM 2948 C CA . LYS B 1 138 ? 1.152 -10.805 -25.047 1 61.53 138 LYS B CA 1
ATOM 2949 C C . LYS B 1 138 ? -0.34 -10.891 -25.359 1 61.53 138 LYS B C 1
ATOM 2951 O O . LYS B 1 138 ? -0.854 -11.961 -25.672 1 61.53 138 LYS B O 1
ATOM 2956 N N . GLU B 1 139 ? -1.152 -9.836 -24.969 1 60.78 139 GLU B N 1
ATOM 2957 C CA . GLU B 1 139 ? -2.537 -9.766 -25.422 1 60.78 139 GLU B CA 1
ATOM 2958 C C . GLU B 1 139 ? -2.643 -10.109 -26.906 1 60.78 139 GLU B C 1
ATOM 2960 O O . GLU B 1 139 ? -1.728 -9.82 -27.688 1 60.78 139 GLU B O 1
ATOM 2965 N N . PRO B 1 140 ? -3.707 -10.781 -27.281 1 57.53 140 PRO B N 1
ATOM 2966 C CA . PRO B 1 140 ? -4.98 -11.031 -26.594 1 57.53 140 PRO B CA 1
ATOM 2967 C C . PRO B 1 140 ? -4.996 -12.352 -25.828 1 57.53 140 PRO B C 1
ATOM 2969 O O . PRO B 1 140 ? -5.977 -12.664 -25.156 1 57.53 140 PRO B O 1
ATOM 2972 N N . PHE B 1 141 ? -3.951 -13.148 -25.953 1 52.69 141 PHE B N 1
ATOM 2973 C CA . PHE B 1 141 ? -3.982 -14.523 -25.469 1 52.69 141 PHE B CA 1
ATOM 2974 C C . PHE B 1 141 ? -3.344 -14.617 -24.078 1 52.69 141 PHE B C 1
ATOM 2976 O O . PHE B 1 141 ? -2.494 -15.484 -23.844 1 52.69 141 PHE B O 1
ATOM 2983 N N . VAL B 1 142 ? -3.621 -13.688 -23.188 1 60.78 142 VAL B N 1
ATOM 2984 C CA . VAL B 1 142 ? -3.021 -13.766 -21.859 1 60.78 142 VAL B CA 1
ATOM 2985 C C . VAL B 1 142 ? -3.742 -14.828 -21.031 1 60.78 142 VAL B C 1
ATOM 2987 O O . VAL B 1 142 ? -4.965 -14.789 -20.891 1 60.78 142 VAL B O 1
ATOM 2990 N N . ASN B 1 143 ? -3.172 -16.125 -21.031 1 70.62 143 ASN B N 1
ATOM 2991 C CA . ASN B 1 143 ? -3.744 -17.156 -20.188 1 70.62 143 ASN B CA 1
ATOM 2992 C C . ASN B 1 143 ? -3.031 -17.234 -18.844 1 70.62 143 ASN B C 1
ATOM 2994 O O . ASN B 1 143 ? -1.908 -17.734 -18.75 1 70.62 143 ASN B O 1
ATOM 2998 N N . ILE B 1 144 ? -3.57 -16.406 -17.922 1 77.75 144 ILE B N 1
ATOM 2999 C CA . ILE B 1 144 ? -3.088 -16.594 -16.562 1 77.75 144 ILE B CA 1
ATOM 3000 C C . ILE B 1 144 ? -3.621 -17.922 -16 1 77.75 144 ILE B C 1
ATOM 3002 O O . ILE B 1 144 ? -4.836 -18.109 -15.898 1 77.75 144 ILE B O 1
ATOM 3006 N N . PRO B 1 145 ? -2.758 -18.859 -15.766 1 88.94 145 PRO B N 1
ATOM 3007 C CA . PRO B 1 145 ? -3.234 -20.141 -15.25 1 88.94 145 PRO B CA 1
ATOM 3008 C C . PRO B 1 145 ? -3.881 -20.031 -13.875 1 88.94 145 PRO B C 1
ATOM 3010 O O . PRO B 1 145 ? -3.201 -19.719 -12.898 1 88.94 145 PRO B O 1
ATOM 3013 N N . GLU B 1 146 ? -5.094 -20.344 -13.82 1 90.81 146 GLU B N 1
ATOM 3014 C CA . GLU B 1 146 ? -5.859 -20.219 -12.578 1 90.81 146 GLU B CA 1
ATOM 3015 C C . GLU B 1 146 ? -5.273 -21.094 -11.477 1 90.81 146 GLU B C 1
ATOM 3017 O O . GLU B 1 146 ? -5.195 -20.656 -10.32 1 90.81 146 GLU B O 1
ATOM 3022 N N . ASP B 1 147 ? -4.836 -22.281 -11.859 1 92.31 147 ASP B N 1
ATOM 3023 C CA . ASP B 1 147 ? -4.312 -23.203 -10.867 1 92.31 147 ASP B CA 1
ATOM 3024 C C . ASP B 1 147 ? -3.021 -22.688 -10.25 1 92.31 147 ASP B C 1
ATOM 3026 O O . ASP B 1 147 ? -2.807 -22.812 -9.039 1 92.31 147 ASP B O 1
ATOM 3030 N N . THR B 1 148 ? -2.215 -22.109 -11.078 1 94.5 148 THR B N 1
ATOM 3031 C CA . THR B 1 148 ? -0.961 -21.547 -10.586 1 94.5 148 THR B CA 1
ATOM 3032 C C . THR B 1 148 ? -1.225 -20.406 -9.602 1 94.5 148 THR B C 1
ATOM 3034 O O . THR B 1 148 ? -0.597 -20.328 -8.547 1 94.5 148 THR B O 1
ATOM 3037 N N . ILE B 1 149 ? -2.141 -19.578 -9.906 1 95.44 149 ILE B N 1
ATOM 3038 C CA . ILE B 1 149 ? -2.502 -18.453 -9.047 1 95.44 149 ILE B CA 1
ATOM 3039 C C . ILE B 1 149 ? -3.113 -18.984 -7.75 1 95.44 149 ILE B C 1
ATOM 3041 O O . ILE B 1 149 ? -2.846 -18.453 -6.672 1 95.44 149 ILE B O 1
ATOM 3045 N N . ARG B 1 150 ? -3.861 -20.016 -7.875 1 94.75 150 ARG B N 1
ATOM 3046 C CA . ARG B 1 150 ? -4.469 -20.609 -6.688 1 94.75 150 ARG B CA 1
ATOM 3047 C C . ARG B 1 150 ? -3.408 -21.156 -5.738 1 94.75 150 ARG B C 1
ATOM 3049 O O . ARG B 1 150 ? -3.49 -20.953 -4.527 1 94.75 150 ARG B O 1
ATOM 3056 N N . GLU B 1 151 ? -2.465 -21.781 -6.281 1 95.5 151 GLU B N 1
ATOM 3057 C CA . GLU B 1 151 ? -1.373 -22.297 -5.469 1 95.5 151 GLU B CA 1
ATOM 3058 C C . GLU B 1 151 ? -0.584 -21.172 -4.812 1 95.5 151 GLU B C 1
ATOM 3060 O O . GLU B 1 151 ? -0.246 -21.25 -3.629 1 95.5 151 GLU B O 1
ATOM 3065 N N . ALA B 1 152 ? -0.296 -20.156 -5.566 1 97.56 152 ALA B N 1
ATOM 3066 C CA . ALA B 1 152 ? 0.411 -19 -5.02 1 97.56 152 ALA B CA 1
ATOM 3067 C C . ALA B 1 152 ? -0.39 -18.344 -3.898 1 97.56 152 ALA B C 1
ATOM 3069 O O . ALA B 1 152 ? 0.173 -17.953 -2.875 1 97.56 152 ALA B O 1
ATOM 3070 N N . LEU B 1 153 ? -1.651 -18.266 -4.125 1 96.88 153 LEU B N 1
ATOM 3071 C CA . LEU B 1 153 ? -2.539 -17.672 -3.133 1 96.88 153 LEU B CA 1
ATOM 3072 C C . LEU B 1 153 ? -2.51 -18.469 -1.828 1 96.88 153 LEU B C 1
ATOM 3074 O O . LEU B 1 153 ? -2.502 -17.875 -0.743 1 96.88 153 LEU B O 1
ATOM 3078 N N . GLN B 1 154 ? -2.449 -19.75 -1.91 1 95.56 154 GLN B N 1
ATOM 3079 C CA . GLN B 1 154 ? -2.371 -20.578 -0.719 1 95.56 154 GLN B CA 1
ATOM 3080 C C . GLN B 1 154 ? -1.094 -20.297 0.068 1 95.56 154 GLN B C 1
ATOM 3082 O O . GLN B 1 154 ? -1.112 -20.266 1.3 1 95.56 154 GLN B O 1
ATOM 3087 N N . VAL B 1 155 ? -0.045 -20.078 -0.614 1 97.38 155 VAL B N 1
ATOM 3088 C CA . VAL B 1 155 ? 1.225 -19.781 0.036 1 97.38 155 VAL B CA 1
ATOM 3089 C C . VAL B 1 155 ? 1.142 -18.406 0.715 1 97.38 155 VAL B C 1
ATOM 3091 O O . VAL B 1 155 ? 1.58 -18.25 1.856 1 97.38 155 VAL B O 1
ATOM 3094 N N . VAL B 1 156 ? 0.545 -17.422 0.06 1 97.5 156 VAL B N 1
ATOM 3095 C CA . VAL B 1 156 ? 0.437 -16.062 0.578 1 97.5 156 VAL B CA 1
ATOM 3096 C C . VAL B 1 156 ? -0.422 -16.062 1.841 1 97.5 156 VAL B C 1
ATOM 3098 O O . VAL B 1 156 ? -0.135 -15.328 2.791 1 97.5 156 VAL B O 1
ATOM 3101 N N . LEU B 1 157 ? -1.396 -16.875 1.846 1 94.56 157 LEU B N 1
ATOM 3102 C CA . LEU B 1 157 ? -2.385 -16.844 2.918 1 94.56 157 LEU B CA 1
ATOM 3103 C C . LEU B 1 157 ? -1.884 -17.578 4.148 1 94.56 157 LEU B C 1
ATOM 3105 O O . LEU B 1 157 ? -2.439 -17.438 5.242 1 94.56 157 LEU B O 1
ATOM 3109 N N . ASP B 1 158 ? -0.912 -18.422 3.998 1 96 158 ASP B N 1
ATOM 3110 C CA . ASP B 1 158 ? -0.318 -19.125 5.129 1 96 158 ASP B CA 1
ATOM 3111 C C . ASP B 1 158 ? 0.602 -18.203 5.93 1 96 158 ASP B C 1
ATOM 3113 O O . ASP B 1 158 ? 1.703 -17.875 5.48 1 96 158 ASP B O 1
ATOM 3117 N N . VAL B 1 159 ? 0.228 -17.875 7.129 1 95.25 159 VAL B N 1
ATOM 3118 C CA . VAL B 1 159 ? 0.908 -16.891 7.953 1 95.25 159 VAL B CA 1
ATOM 3119 C C . VAL B 1 159 ? 2.311 -17.375 8.305 1 95.25 159 VAL B C 1
ATOM 3121 O O . VAL B 1 159 ? 3.188 -16.578 8.648 1 95.25 159 VAL B O 1
ATOM 3124 N N . LYS B 1 160 ? 2.559 -18.594 8.18 1 96.69 160 LYS B N 1
ATOM 3125 C CA . LYS B 1 160 ? 3.883 -19.141 8.445 1 96.69 160 LYS B CA 1
ATOM 3126 C C . LYS B 1 160 ? 4.906 -18.625 7.438 1 96.69 160 LYS B C 1
ATOM 3128 O O . LYS B 1 160 ? 6.113 -18.688 7.684 1 96.69 160 LYS B O 1
ATOM 3133 N N . ASN B 1 161 ? 4.379 -18.109 6.359 1 98.25 161 ASN B N 1
ATOM 3134 C CA . ASN B 1 161 ? 5.262 -17.609 5.312 1 98.25 161 ASN B CA 1
ATOM 3135 C C . ASN B 1 161 ? 5.488 -16.109 5.43 1 98.25 161 ASN B C 1
ATOM 3137 O O . ASN B 1 161 ? 6.25 -15.523 4.652 1 98.25 161 ASN B O 1
ATOM 3141 N N . HIS B 1 162 ? 4.863 -15.492 6.402 1 97.75 162 HIS B N 1
ATOM 3142 C CA . HIS B 1 162 ? 4.961 -14.047 6.551 1 97.75 162 HIS B CA 1
ATOM 3143 C C . HIS B 1 162 ? 6.164 -13.656 7.402 1 97.75 162 HIS B C 1
ATOM 3145 O O . HIS B 1 162 ? 6.531 -14.391 8.328 1 97.75 162 HIS B O 1
ATOM 3151 N N . PRO B 1 163 ? 6.742 -12.57 7.047 1 98.31 163 PRO B N 1
ATOM 3152 C CA . PRO B 1 163 ? 6.445 -11.641 5.957 1 98.31 163 PRO B CA 1
ATOM 3153 C C . PRO B 1 163 ? 6.82 -12.195 4.586 1 98.31 163 PRO B C 1
ATOM 3155 O O . PRO B 1 163 ? 7.832 -12.891 4.453 1 98.31 163 PRO B O 1
ATOM 3158 N N . VAL B 1 164 ? 5.988 -11.898 3.576 1 98.81 164 VAL B N 1
ATOM 3159 C CA . VAL B 1 164 ? 6.18 -12.469 2.244 1 98.81 164 VAL B CA 1
ATOM 3160 C C . VAL B 1 164 ? 6.152 -11.352 1.201 1 98.81 164 VAL B C 1
ATOM 3162 O O . VAL B 1 164 ? 5.34 -10.422 1.292 1 98.81 164 VAL B O 1
ATOM 3165 N N . LEU B 1 165 ? 7.066 -11.398 0.226 1 98.94 165 LEU B N 1
ATOM 3166 C CA . LEU B 1 165 ? 7.082 -10.508 -0.926 1 98.94 165 LEU B CA 1
ATOM 3167 C C . LEU B 1 165 ? 6.633 -11.234 -2.188 1 98.94 165 LEU B C 1
ATOM 3169 O O . LEU B 1 165 ? 7.191 -12.273 -2.539 1 98.94 165 LEU B O 1
ATOM 3173 N N . ILE B 1 166 ? 5.617 -10.719 -2.807 1 98.94 166 ILE B N 1
ATOM 3174 C CA . ILE B 1 166 ? 5.16 -11.188 -4.109 1 98.94 166 ILE B CA 1
ATOM 3175 C C . ILE B 1 166 ? 5.781 -10.336 -5.215 1 98.94 166 ILE B C 1
ATOM 3177 O O . ILE B 1 166 ? 5.715 -9.102 -5.164 1 98.94 166 ILE B O 1
ATOM 3181 N N . HIS B 1 167 ? 6.418 -11.023 -6.211 1 98.81 167 HIS B N 1
ATOM 3182 C CA . HIS B 1 167 ? 6.918 -10.164 -7.281 1 98.81 167 HIS B CA 1
ATOM 3183 C C . HIS B 1 167 ? 6.879 -10.875 -8.625 1 98.81 167 HIS B C 1
ATOM 3185 O O . HIS B 1 167 ? 6.789 -12.102 -8.68 1 98.81 167 HIS B O 1
ATOM 3191 N N . CYS B 1 168 ? 6.82 -10.156 -9.703 1 97.94 168 CYS B N 1
ATOM 3192 C CA . CYS B 1 168 ? 7.082 -10.586 -11.07 1 97.94 168 CYS B CA 1
ATOM 3193 C C . CYS B 1 168 ? 8.109 -9.688 -11.742 1 97.94 168 CYS B C 1
ATOM 3195 O O . CYS B 1 168 ? 9.078 -9.258 -11.102 1 97.94 168 CYS B O 1
ATOM 3197 N N . LYS B 1 169 ? 7.957 -9.438 -13.016 1 96.94 169 LYS B N 1
ATOM 3198 C CA . LYS B 1 169 ? 8.984 -8.656 -13.695 1 96.94 169 LYS B CA 1
ATOM 3199 C C . LYS B 1 169 ? 8.898 -7.184 -13.312 1 96.94 169 LYS B C 1
ATOM 3201 O O . LYS B 1 169 ? 9.898 -6.59 -12.891 1 96.94 169 LYS B O 1
ATOM 3206 N N . ARG B 1 170 ? 7.73 -6.648 -13.352 1 97.44 170 ARG B N 1
ATOM 3207 C CA . ARG B 1 170 ? 7.574 -5.219 -13.102 1 97.44 170 ARG B CA 1
ATOM 3208 C C . ARG B 1 170 ? 6.578 -4.961 -11.977 1 97.44 170 ARG B C 1
ATOM 3210 O O . ARG B 1 170 ? 6.348 -3.814 -11.594 1 97.44 170 ARG B O 1
ATOM 3217 N N . GLY B 1 171 ? 5.926 -5.988 -11.477 1 97.94 171 GLY B N 1
ATOM 3218 C CA . GLY B 1 171 ? 4.934 -5.824 -10.422 1 97.94 171 GLY B CA 1
ATOM 3219 C C . GLY B 1 171 ? 3.613 -5.273 -10.93 1 97.94 171 GLY B C 1
ATOM 3220 O O . GLY B 1 171 ? 2.85 -4.68 -10.164 1 97.94 171 GLY B O 1
ATOM 3221 N N . LYS B 1 172 ? 3.305 -5.488 -12.219 1 97.25 172 LYS B N 1
ATOM 3222 C CA . LYS B 1 172 ? 2.135 -4.848 -12.812 1 97.25 172 LYS B CA 1
ATOM 3223 C C . LYS B 1 172 ? 1.033 -5.863 -13.086 1 97.25 172 LYS B C 1
ATOM 3225 O O . LYS B 1 172 ? -0.086 -5.727 -12.594 1 97.25 172 LYS B O 1
ATOM 3230 N N . HIS B 1 173 ? 1.34 -6.953 -13.828 1 95.25 173 HIS B N 1
ATOM 3231 C CA . HIS B 1 173 ? 0.295 -7.809 -14.375 1 95.25 173 HIS B CA 1
ATOM 3232 C C . HIS B 1 173 ? 0.106 -9.062 -13.523 1 95.25 173 HIS B C 1
ATOM 3234 O O . HIS B 1 173 ? -0.889 -9.18 -12.805 1 95.25 173 HIS B O 1
ATOM 3240 N N . ARG B 1 174 ? 1.182 -9.953 -13.523 1 96.56 174 ARG B N 1
ATOM 3241 C CA . ARG B 1 174 ? 1.057 -11.195 -12.766 1 96.56 174 ARG B CA 1
ATOM 3242 C C . ARG B 1 174 ? 0.865 -10.914 -11.281 1 96.56 174 ARG B C 1
ATOM 3244 O O . ARG B 1 174 ? -0.027 -11.477 -10.648 1 96.56 174 ARG B O 1
ATOM 3251 N N . THR B 1 175 ? 1.725 -9.969 -10.773 1 97.75 175 THR B N 1
ATOM 3252 C CA . THR B 1 175 ? 1.587 -9.555 -9.383 1 97.75 175 THR B CA 1
ATOM 3253 C C . THR B 1 175 ? 0.218 -8.93 -9.141 1 97.75 175 THR B C 1
ATOM 3255 O O . THR B 1 175 ? -0.443 -9.234 -8.141 1 97.75 175 THR B O 1
ATOM 3258 N N . GLY B 1 176 ? -0.213 -8.078 -10.062 1 97.88 176 GLY B N 1
ATOM 3259 C CA . GLY B 1 176 ? -1.515 -7.438 -9.961 1 97.88 176 GLY B CA 1
ATOM 3260 C C . GLY B 1 176 ? -2.662 -8.43 -9.906 1 97.88 176 GLY B C 1
ATOM 3261 O O . GLY B 1 176 ? -3.615 -8.242 -9.141 1 97.88 176 GLY B O 1
ATOM 3262 N N . CYS B 1 177 ? -2.559 -9.469 -10.656 1 96.81 177 CYS B N 1
ATOM 3263 C CA . CYS B 1 177 ? -3.605 -10.484 -10.688 1 96.81 177 CYS B CA 1
ATOM 3264 C C . CYS B 1 177 ? -3.68 -11.227 -9.359 1 96.81 177 CYS B C 1
ATOM 3266 O O . CYS B 1 177 ? -4.77 -11.438 -8.82 1 96.81 177 CYS B O 1
ATOM 3268 N N . LEU B 1 178 ? -2.539 -11.609 -8.844 1 98 178 LEU B N 1
ATOM 3269 C CA . LEU B 1 178 ? -2.531 -12.312 -7.566 1 98 178 LEU B CA 1
ATOM 3270 C C . LEU B 1 178 ? -3.074 -11.422 -6.453 1 98 178 LEU B C 1
ATOM 3272 O O . LEU B 1 178 ? -3.9 -11.859 -5.648 1 98 178 LEU B O 1
ATOM 3276 N N . VAL B 1 179 ? -2.658 -10.164 -6.398 1 98.56 179 VAL B N 1
ATOM 3277 C CA . VAL B 1 179 ? -3.127 -9.211 -5.398 1 98.56 179 VAL B CA 1
ATOM 3278 C C . VAL B 1 179 ? -4.621 -8.969 -5.582 1 98.56 179 VAL B C 1
ATOM 3280 O O . VAL B 1 179 ? -5.363 -8.852 -4.605 1 98.56 179 VAL B O 1
ATOM 3283 N N . GLY B 1 180 ? -5.035 -8.852 -6.867 1 98.25 180 GLY B N 1
ATOM 3284 C CA . GLY B 1 180 ? -6.461 -8.711 -7.129 1 98.25 180 GLY B CA 1
ATOM 3285 C C . GLY B 1 180 ? -7.281 -9.859 -6.566 1 98.25 180 GLY B C 1
ATOM 3286 O O . GLY B 1 180 ? -8.375 -9.648 -6.039 1 98.25 180 GLY B O 1
ATOM 3287 N N . CYS B 1 181 ? -6.773 -11.055 -6.625 1 97.19 181 CYS B N 1
ATOM 3288 C CA . CYS B 1 181 ? -7.453 -12.219 -6.066 1 97.19 181 CYS B CA 1
ATOM 3289 C C . CYS B 1 181 ? -7.492 -12.148 -4.543 1 97.19 181 CYS B C 1
ATOM 3291 O O . CYS B 1 181 ? -8.461 -12.578 -3.922 1 97.19 181 CYS B O 1
ATOM 3293 N N . ILE B 1 182 ? -6.453 -11.617 -3.939 1 97.56 182 ILE B N 1
ATOM 3294 C CA . ILE B 1 182 ? -6.453 -11.383 -2.498 1 97.56 182 ILE B CA 1
ATOM 3295 C C . ILE B 1 182 ? -7.578 -10.422 -2.127 1 97.56 182 ILE B C 1
ATOM 3297 O O . ILE B 1 182 ? -8.32 -10.664 -1.171 1 97.56 182 ILE B O 1
ATOM 3301 N N . ARG B 1 183 ? -7.738 -9.328 -2.928 1 98 183 ARG B N 1
ATOM 3302 C CA . ARG B 1 183 ? -8.773 -8.336 -2.654 1 98 183 ARG B CA 1
ATOM 3303 C C . ARG B 1 183 ? -10.164 -8.945 -2.795 1 98 183 ARG B C 1
ATOM 3305 O O . ARG B 1 183 ? -11.07 -8.617 -2.023 1 98 183 ARG B O 1
ATOM 3312 N N . LYS B 1 184 ? -10.289 -9.82 -3.781 1 95.69 184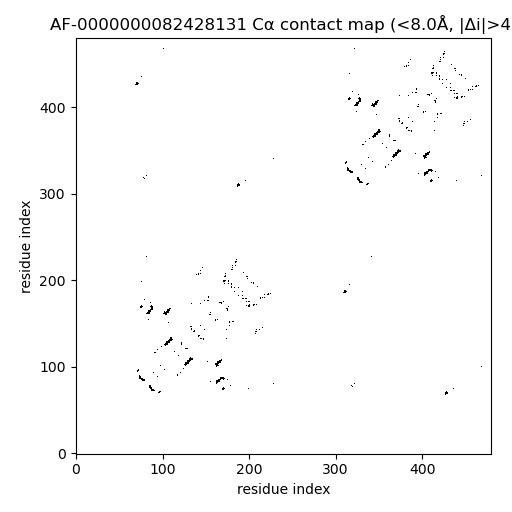 LYS B N 1
ATOM 3313 C CA . LYS B 1 184 ? -11.562 -10.523 -3.926 1 95.69 184 LYS B CA 1
ATOM 3314 C C . LYS B 1 184 ? -11.875 -11.367 -2.693 1 95.69 184 LYS B C 1
ATOM 3316 O O . LYS B 1 184 ? -13.008 -11.383 -2.213 1 95.69 184 LYS B O 1
ATOM 3321 N N . LEU B 1 185 ? -10.922 -12.031 -2.279 1 94.75 185 LEU B N 1
ATOM 3322 C CA . LEU B 1 185 ? -11.078 -12.836 -1.071 1 94.75 185 LEU B CA 1
ATOM 3323 C C . LEU B 1 185 ? -11.469 -11.961 0.115 1 94.75 185 LEU B C 1
ATOM 3325 O O . LEU B 1 185 ? -12.211 -12.391 0.997 1 94.75 185 LEU B O 1
ATOM 3329 N N . GLN B 1 186 ? -10.984 -10.742 0.129 1 94.88 186 GLN B N 1
ATOM 3330 C CA . GLN B 1 186 ? -11.273 -9.773 1.181 1 94.88 186 GLN B CA 1
ATOM 3331 C C . GLN B 1 186 ? -12.617 -9.086 0.949 1 94.88 186 GLN B C 1
ATOM 3333 O O . GLN B 1 186 ? -12.961 -8.133 1.648 1 94.88 186 GLN B O 1
ATOM 3338 N N . ARG B 1 187 ? -13.281 -9.391 -0.153 1 95.62 187 ARG B N 1
ATOM 3339 C CA . ARG B 1 187 ? -14.641 -8.984 -0.488 1 95.62 187 ARG B CA 1
ATOM 3340 C C . ARG B 1 187 ? -14.688 -7.523 -0.917 1 95.62 187 ARG B C 1
ATOM 3342 O O . ARG B 1 187 ? -15.656 -6.816 -0.641 1 95.62 187 ARG B O 1
ATOM 3349 N N . TRP B 1 188 ? -13.602 -7.051 -1.541 1 97.19 188 TRP B N 1
ATOM 3350 C CA . TRP B 1 188 ? -13.68 -5.75 -2.203 1 97.19 188 TRP B CA 1
ATOM 3351 C C . TRP B 1 188 ? -14.633 -5.801 -3.393 1 97.19 188 TRP B C 1
ATOM 3353 O O . TRP B 1 188 ? -14.727 -6.816 -4.082 1 97.19 188 TRP B O 1
ATOM 3363 N N . CYS B 1 189 ? -15.289 -4.754 -3.621 1 96.62 189 CYS B N 1
ATOM 3364 C CA . CYS B 1 189 ? -16.047 -4.707 -4.871 1 96.62 189 CYS B CA 1
ATOM 3365 C C . CYS B 1 189 ? -15.102 -4.688 -6.07 1 96.62 189 CYS B C 1
ATOM 3367 O O . CYS B 1 189 ? -13.969 -4.227 -5.969 1 96.62 189 CYS B O 1
ATOM 3369 N N . LEU B 1 190 ? -15.57 -5.133 -7.219 1 97.44 190 LEU B N 1
ATOM 3370 C CA . LEU B 1 190 ? -14.727 -5.34 -8.391 1 97.44 190 LEU B CA 1
ATOM 3371 C C . LEU B 1 190 ? -14.148 -4.016 -8.883 1 97.44 190 LEU B C 1
ATOM 3373 O O . LEU B 1 190 ? -13 -3.961 -9.32 1 97.44 190 LEU B O 1
ATOM 3377 N N . SER B 1 191 ? -14.93 -2.973 -8.836 1 97.94 191 SER B N 1
ATOM 3378 C CA . SER B 1 191 ? -14.438 -1.681 -9.305 1 97.94 191 SER B CA 1
ATOM 3379 C C . SER B 1 191 ? -13.219 -1.233 -8.508 1 97.94 191 SER B C 1
ATOM 3381 O O . SER B 1 191 ? -12.273 -0.68 -9.07 1 97.94 191 SER B O 1
ATOM 3383 N N . SER B 1 192 ? -13.219 -1.497 -7.172 1 98.19 192 SER B N 1
ATOM 3384 C CA . SER B 1 192 ? -12.086 -1.142 -6.324 1 98.19 192 SER B CA 1
ATOM 3385 C C . SER B 1 192 ? -10.891 -2.047 -6.594 1 98.19 192 SER B C 1
ATOM 3387 O O . SER B 1 192 ? -9.742 -1.596 -6.566 1 98.19 192 SER B O 1
ATOM 3389 N N . VAL B 1 193 ? -11.156 -3.307 -6.875 1 98.38 193 VAL B N 1
ATOM 3390 C CA . VAL B 1 193 ? -10.094 -4.242 -7.227 1 98.38 193 VAL B CA 1
ATOM 3391 C C . VAL B 1 193 ? -9.391 -3.773 -8.5 1 98.38 193 VAL B C 1
ATOM 3393 O O . VAL B 1 193 ? -8.156 -3.715 -8.547 1 98.38 193 VAL B O 1
ATOM 3396 N N . PHE B 1 194 ? -10.172 -3.381 -9.453 1 98.5 194 PHE B N 1
ATOM 3397 C CA . PHE B 1 194 ? -9.633 -2.932 -10.727 1 98.5 194 PHE B CA 1
ATOM 3398 C C . PHE B 1 194 ? -8.875 -1.617 -10.57 1 98.5 194 PHE B C 1
ATOM 3400 O O . PHE B 1 194 ? -7.84 -1.407 -11.203 1 98.5 194 PHE B O 1
ATOM 3407 N N . ASP B 1 195 ? -9.406 -0.8 -9.727 1 98.06 195 ASP B N 1
ATOM 3408 C CA . ASP B 1 195 ? -8.758 0.488 -9.5 1 98.06 195 ASP B CA 1
ATOM 3409 C C . ASP B 1 195 ? -7.355 0.302 -8.922 1 98.06 195 ASP B C 1
ATOM 3411 O O . ASP B 1 195 ? -6.41 0.954 -9.367 1 98.06 195 ASP B O 1
ATOM 3415 N N . GLU B 1 196 ? -7.246 -0.547 -7.969 1 98.5 196 GLU B N 1
ATOM 3416 C CA . GLU B 1 196 ? -5.93 -0.815 -7.406 1 98.5 196 GLU B CA 1
ATOM 3417 C C . GLU B 1 196 ? -4.996 -1.426 -8.445 1 98.5 196 GLU B C 1
ATOM 3419 O O . GLU B 1 196 ? -3.832 -1.033 -8.555 1 98.5 196 GLU B O 1
ATOM 3424 N N . TYR B 1 197 ? -5.488 -2.373 -9.227 1 98.38 197 TYR B N 1
ATOM 3425 C CA . TYR B 1 197 ? -4.699 -2.971 -10.297 1 98.38 197 TYR B CA 1
ATOM 3426 C C . TYR B 1 197 ? -4.18 -1.904 -11.258 1 98.38 197 TYR B C 1
ATOM 3428 O O . TYR B 1 197 ? -2.994 -1.89 -11.594 1 98.38 197 TYR B O 1
ATOM 3436 N N . GLN B 1 198 ? -5.035 -1.033 -11.609 1 98.06 198 GLN B N 1
ATOM 3437 C CA . GLN B 1 198 ? -4.711 -0.01 -12.594 1 98.06 198 GLN B CA 1
ATOM 3438 C C . GLN B 1 198 ? -3.707 0.996 -12.039 1 98.06 198 GLN B C 1
ATOM 3440 O O . GLN B 1 198 ? -2.902 1.556 -12.781 1 98.06 198 GLN B O 1
ATOM 3445 N N . ARG B 1 199 ? -3.705 1.183 -10.734 1 97.62 199 ARG B N 1
ATOM 3446 C CA . ARG B 1 199 ? -2.742 2.092 -10.117 1 97.62 199 ARG B CA 1
ATOM 3447 C C . ARG B 1 199 ? -1.313 1.611 -10.344 1 97.62 199 ARG B C 1
ATOM 3449 O O . ARG B 1 199 ? -0.405 2.422 -10.539 1 97.62 199 ARG B O 1
ATOM 3456 N N . PHE B 1 200 ? -1.14 0.364 -10.43 1 98.19 200 PHE B N 1
ATOM 3457 C CA . PHE B 1 200 ? 0.198 -0.186 -10.609 1 98.19 200 PHE B CA 1
ATOM 3458 C C . PHE B 1 200 ? 0.483 -0.43 -12.086 1 98.19 200 PHE B C 1
ATOM 3460 O O . PHE B 1 200 ? 1.595 -0.184 -12.562 1 98.19 200 PHE B O 1
ATOM 3467 N N . ALA B 1 201 ? -0.533 -0.932 -12.789 1 96.75 201 ALA B N 1
ATOM 3468 C CA . ALA B 1 201 ? -0.347 -1.234 -14.203 1 96.75 201 ALA B CA 1
ATOM 3469 C C . ALA B 1 201 ? -0.339 0.042 -15.039 1 96.75 201 ALA B C 1
ATOM 3471 O O . ALA B 1 201 ? 0.312 0.103 -16.078 1 96.75 201 ALA B O 1
ATOM 3472 N N . ALA B 1 202 ? -1.121 1.049 -14.562 1 94.88 202 ALA B N 1
ATOM 3473 C CA . ALA B 1 202 ? -1.206 2.357 -15.211 1 94.88 202 ALA B CA 1
ATOM 3474 C C . ALA B 1 202 ? -1.522 2.221 -16.688 1 94.88 202 ALA B C 1
ATOM 3476 O O . ALA B 1 202 ? -2.527 1.611 -17.062 1 94.88 202 ALA B O 1
ATOM 3477 N N . ALA B 1 203 ? -0.647 2.717 -17.594 1 92 203 ALA B N 1
ATOM 3478 C CA . ALA B 1 203 ? -0.893 2.75 -19.031 1 92 203 ALA B CA 1
ATOM 3479 C C . ALA B 1 203 ? -0.83 1.35 -19.625 1 92 203 ALA B C 1
ATOM 3481 O O . ALA B 1 203 ? -1.26 1.134 -20.766 1 92 203 ALA B O 1
ATOM 3482 N N . LYS B 1 204 ? -0.427 0.364 -18.906 1 92.62 204 LYS B N 1
ATOM 3483 C CA . LYS B 1 204 ? -0.256 -0.988 -19.422 1 92.62 204 LYS B CA 1
ATOM 3484 C C . LYS B 1 204 ? -1.342 -1.923 -18.906 1 92.62 204 LYS B C 1
ATOM 3486 O O . LYS B 1 204 ? -1.213 -3.145 -18.984 1 92.62 204 LYS B O 1
ATOM 3491 N N . ALA B 1 205 ? -2.354 -1.384 -18.344 1 94.88 205 ALA B N 1
ATOM 3492 C CA . ALA B 1 205 ? -3.453 -2.195 -17.828 1 94.88 205 ALA B CA 1
ATOM 3493 C C . ALA B 1 205 ? -4.078 -3.037 -18.938 1 94.88 205 ALA B C 1
ATOM 3495 O O . ALA B 1 205 ? -4.258 -2.562 -20.062 1 94.88 205 ALA B O 1
ATOM 3496 N N . ARG B 1 206 ? -4.41 -4.27 -18.578 1 93.75 206 ARG B N 1
ATOM 3497 C CA . ARG B 1 206 ? -4.965 -5.211 -19.547 1 93.75 206 ARG B CA 1
ATOM 3498 C C . ARG B 1 206 ? -6.387 -5.613 -19.156 1 93.75 206 ARG B C 1
ATOM 3500 O O . ARG B 1 206 ? -6.648 -5.961 -18 1 93.75 206 ARG B O 1
ATOM 3507 N N . VAL B 1 207 ? -7.234 -5.637 -20.141 1 93.56 207 VAL B N 1
ATOM 3508 C CA . VAL B 1 207 ? -8.609 -6.082 -19.922 1 93.56 207 VAL B CA 1
ATOM 3509 C C . VAL B 1 207 ? -8.617 -7.562 -19.547 1 93.56 207 VAL B C 1
ATOM 3511 O O . VAL B 1 207 ? -9.422 -7.988 -18.719 1 93.56 207 VAL B O 1
ATOM 3514 N N . SER B 1 208 ? -7.715 -8.328 -20.125 1 93.25 208 SER B N 1
ATOM 3515 C CA . SER B 1 208 ? -7.648 -9.766 -19.859 1 93.25 208 SER B CA 1
ATOM 3516 C C . SER B 1 208 ? -7.316 -10.039 -18.406 1 93.25 208 SER B C 1
ATOM 3518 O O . SER B 1 208 ? -7.855 -10.969 -17.797 1 93.25 208 SER B O 1
ATOM 3520 N N . ASP B 1 209 ? -6.418 -9.273 -17.781 1 94.69 209 ASP B N 1
ATOM 3521 C CA . ASP B 1 209 ? -6.105 -9.414 -16.375 1 94.69 209 ASP B CA 1
ATOM 3522 C C . ASP B 1 209 ? -7.336 -9.133 -15.508 1 94.69 209 ASP B C 1
ATOM 3524 O O . ASP B 1 209 ? -7.605 -9.859 -14.547 1 94.69 209 ASP B O 1
ATOM 3528 N N . GLN B 1 210 ? -8.039 -8.086 -15.852 1 95.62 210 GLN B N 1
ATOM 3529 C CA . GLN B 1 210 ? -9.227 -7.707 -15.102 1 95.62 210 GLN B CA 1
ATOM 3530 C C . GLN B 1 210 ? -10.312 -8.773 -15.211 1 95.62 210 GLN B C 1
ATOM 3532 O O . GLN B 1 210 ? -10.953 -9.117 -14.219 1 95.62 210 GLN B O 1
ATOM 3537 N N . ARG B 1 211 ? -10.461 -9.312 -16.391 1 94.5 211 ARG B N 1
ATOM 3538 C CA . ARG B 1 211 ? -11.406 -10.406 -16.578 1 94.5 211 ARG B CA 1
ATOM 3539 C C . ARG B 1 211 ? -11.008 -11.633 -15.758 1 94.5 211 ARG B C 1
ATOM 3541 O O . ARG B 1 211 ? -11.867 -12.305 -15.188 1 94.5 211 ARG B O 1
ATOM 3548 N N . PHE B 1 212 ? -9.734 -11.914 -15.727 1 94.62 212 PHE B N 1
ATOM 3549 C CA . PHE B 1 212 ? -9.242 -13.031 -14.938 1 94.62 212 PHE B CA 1
ATOM 3550 C C . PHE B 1 212 ? -9.625 -12.867 -13.469 1 94.62 212 PHE B C 1
ATOM 3552 O O . PHE B 1 212 ? -10.172 -13.789 -12.859 1 94.62 212 PHE B O 1
ATOM 3559 N N . MET B 1 213 ? -9.375 -11.703 -12.906 1 96.19 213 MET B N 1
ATOM 3560 C CA . MET B 1 213 ? -9.695 -11.438 -11.508 1 96.19 213 MET B CA 1
ATOM 3561 C C . MET B 1 213 ? -11.195 -11.555 -11.266 1 96.19 213 MET B C 1
ATOM 3563 O O . MET B 1 213 ? -11.625 -12.117 -10.258 1 96.19 213 MET B O 1
ATOM 3567 N N . GLU B 1 214 ? -11.906 -11.047 -12.195 1 96.12 214 GLU B N 1
ATOM 3568 C CA . GLU B 1 214 ? -13.367 -11.094 -12.094 1 96.12 214 GLU B CA 1
ATOM 3569 C C . GLU B 1 214 ? -13.867 -12.531 -12.016 1 96.12 214 GLU B C 1
ATOM 3571 O O . GLU B 1 214 ? -14.734 -12.844 -11.203 1 96.12 214 GLU B O 1
ATOM 3576 N N . LEU B 1 215 ? -13.258 -13.406 -12.75 1 94.38 215 LEU B N 1
ATOM 3577 C CA . LEU B 1 215 ? -13.789 -14.758 -12.93 1 94.38 215 LEU B CA 1
ATOM 3578 C C . LEU B 1 215 ? -13.164 -15.719 -11.922 1 94.38 215 LEU B C 1
ATOM 3580 O O . LEU B 1 215 ? -13.672 -16.828 -11.719 1 94.38 215 LEU B O 1
ATOM 3584 N N . PHE B 1 216 ? -12.094 -15.32 -11.328 1 94.62 216 PHE B N 1
ATOM 3585 C CA . PHE B 1 216 ? -11.406 -16.203 -10.391 1 94.62 216 PHE B CA 1
ATOM 3586 C C . PHE B 1 216 ? -12.336 -16.594 -9.25 1 94.62 216 PHE B C 1
ATOM 3588 O O . PHE B 1 216 ? -12.891 -15.734 -8.562 1 94.62 216 PHE B O 1
ATOM 3595 N N . ASP B 1 217 ? -12.414 -17.859 -9 1 91.88 217 ASP B N 1
ATOM 3596 C CA . ASP B 1 217 ? -13.32 -18.359 -7.977 1 91.88 217 ASP B CA 1
ATOM 3597 C C . ASP B 1 217 ? -12.617 -18.469 -6.625 1 91.88 217 ASP B C 1
ATOM 3599 O O . ASP B 1 217 ? -11.711 -19.281 -6.449 1 91.88 217 ASP B O 1
ATOM 3603 N N . VAL B 1 218 ? -13.094 -17.672 -5.695 1 90.12 218 VAL B N 1
ATOM 3604 C CA . VAL B 1 218 ? -12.453 -17.641 -4.383 1 90.12 218 VAL B CA 1
ATOM 3605 C C . VAL B 1 218 ? -13.281 -18.453 -3.387 1 90.12 218 VAL B C 1
ATOM 3607 O O . VAL B 1 218 ? -12.969 -18.484 -2.195 1 90.12 218 VAL B O 1
ATOM 3610 N N . SER B 1 219 ? -14.328 -19.094 -3.727 1 85.5 219 SER B N 1
ATOM 3611 C CA . SER B 1 219 ? -15.273 -19.75 -2.832 1 85.5 219 SER B CA 1
ATOM 3612 C C . SER B 1 219 ? -14.625 -20.922 -2.105 1 85.5 219 SER B C 1
ATOM 3614 O O . SER B 1 219 ? -15.008 -21.25 -0.98 1 85.5 219 SER B O 1
ATOM 3616 N N . SER B 1 220 ? -13.672 -21.531 -2.709 1 80.75 220 SER B N 1
ATOM 3617 C CA . SER B 1 220 ? -13.047 -22.703 -2.119 1 80.75 220 SER B CA 1
ATOM 3618 C C . SER B 1 220 ? -11.914 -22.312 -1.176 1 80.75 220 SER B C 1
ATOM 3620 O O . SER B 1 220 ? -11.352 -23.172 -0.485 1 80.75 220 SER B O 1
ATOM 3622 N N . LEU B 1 221 ? -11.586 -21.078 -1.113 1 80.44 221 LEU B N 1
ATOM 3623 C CA . LEU B 1 221 ? -10.461 -20.641 -0.302 1 80.44 221 LEU B CA 1
ATOM 3624 C C . LEU B 1 221 ? -10.945 -20.094 1.043 1 80.44 221 LEU B C 1
ATOM 3626 O O . LEU B 1 221 ? -11.992 -19.453 1.121 1 80.44 221 LEU B O 1
ATOM 3630 N N . LYS B 1 222 ? -10.633 -20.75 2.16 1 63.09 222 LYS B N 1
ATOM 3631 C CA . LYS B 1 222 ? -11 -20.297 3.502 1 63.09 222 LYS B CA 1
ATOM 3632 C C . LYS B 1 222 ? -10.336 -18.969 3.84 1 63.09 222 LYS B C 1
ATOM 3634 O O . LYS B 1 222 ? -9.133 -18.812 3.658 1 63.09 222 LYS B O 1
ATOM 3639 N N . HIS B 1 223 ? -11.102 -17.938 3.598 1 56.47 223 HIS B N 1
ATOM 3640 C CA . HIS B 1 223 ? -10.531 -16.656 3.992 1 56.47 223 HIS B CA 1
ATOM 3641 C C . HIS B 1 223 ? -10.508 -16.516 5.512 1 56.47 223 HIS B C 1
ATOM 3643 O O . HIS B 1 223 ? -11.508 -16.766 6.18 1 56.47 223 HIS B O 1
ATOM 3649 N N . GLN B 1 224 ? -9.508 -16.828 6.238 1 48.38 224 GLN B N 1
ATOM 3650 C CA . GLN B 1 224 ? -9.469 -16.234 7.57 1 48.38 224 GLN B CA 1
ATOM 3651 C C . GLN B 1 224 ? -9.25 -14.727 7.496 1 48.38 224 GLN B C 1
ATOM 3653 O O . GLN B 1 224 ? -8.266 -14.266 6.918 1 48.38 224 GLN B O 1
ATOM 3658 N N . PRO B 1 225 ? -10.312 -13.961 7.574 1 45.97 225 PRO B N 1
ATOM 3659 C CA . PRO B 1 225 ? -10.094 -12.516 7.59 1 45.97 225 PRO B CA 1
ATOM 3660 C C . PRO B 1 225 ? -8.844 -12.109 8.367 1 45.97 225 PRO B C 1
ATOM 3662 O O . PRO B 1 225 ? -8.562 -12.688 9.422 1 45.97 225 PRO B O 1
ATOM 3665 N N . MET B 1 226 ? -7.859 -11.867 7.805 1 42.66 226 MET B N 1
ATOM 3666 C CA . MET B 1 226 ? -6.723 -11.352 8.562 1 42.66 226 MET B CA 1
ATOM 3667 C C . MET B 1 226 ? -7.172 -10.289 9.562 1 42.66 226 MET B C 1
ATOM 3669 O O . MET B 1 226 ? -7.73 -9.266 9.172 1 42.66 226 MET B O 1
ATOM 3673 N N . SER B 1 227 ? -7.902 -10.727 10.586 1 41.56 227 SER B N 1
ATOM 3674 C CA . SER B 1 227 ? -8.18 -9.766 11.648 1 41.56 227 SER B CA 1
ATOM 3675 C C . SER B 1 227 ? -6.988 -8.852 11.891 1 41.56 227 SER B C 1
ATOM 3677 O O . SER B 1 227 ? -5.84 -9.281 11.805 1 41.56 227 SER B O 1
ATOM 3679 N N . PHE B 1 228 ? -7.102 -7.684 11.5 1 40.34 228 PHE B N 1
ATOM 3680 C CA . PHE B 1 228 ? -6.105 -6.789 12.078 1 40.34 228 PHE B CA 1
ATOM 3681 C C . PHE B 1 228 ? -5.828 -7.152 13.531 1 40.34 228 PHE B C 1
ATOM 3683 O O . PHE B 1 228 ? -6.746 -7.195 14.352 1 40.34 228 PHE B O 1
ATOM 3690 N N . SER B 1 229 ? -5.113 -8.07 13.742 1 37.5 229 SER B N 1
ATOM 3691 C CA . SER B 1 229 ? -4.734 -8.656 15.023 1 37.5 229 SER B CA 1
ATOM 3692 C C . SER B 1 229 ? -4.641 -7.586 16.109 1 37.5 229 SER B C 1
ATOM 3694 O O . SER B 1 229 ? -4.262 -7.879 17.25 1 37.5 229 SER B O 1
ATOM 3696 N N . CYS B 1 230 ? -4.883 -6.285 15.922 1 35 230 CYS B N 1
ATOM 3697 C CA . CYS B 1 230 ? -4.746 -5.551 17.172 1 35 230 CYS B CA 1
ATOM 3698 C C . CYS B 1 230 ? -5.887 -5.879 18.125 1 35 230 CYS B C 1
ATOM 3700 O O . CYS B 1 230 ? -5.91 -5.402 19.266 1 35 230 CYS B O 1
ATOM 3702 N N . SER B 1 231 ? -7.062 -6.258 17.75 1 31.59 231 SER B N 1
ATOM 3703 C CA . SER B 1 231 ? -8.211 -6.094 18.641 1 31.59 231 SER B CA 1
ATOM 3704 C C . SER B 1 231 ? -8.125 -7.047 19.828 1 31.59 231 SER B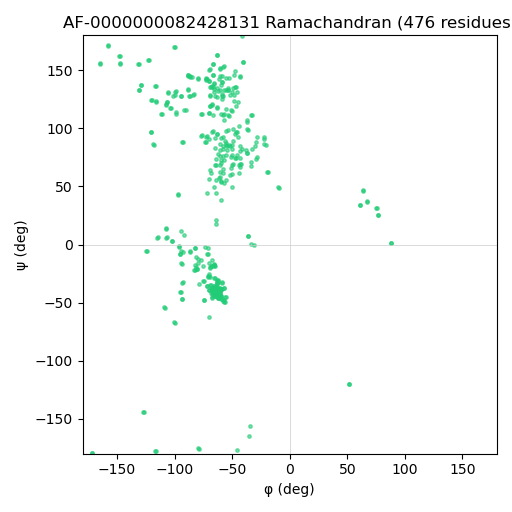 C 1
ATOM 3706 O O . SER B 1 231 ? -8.578 -6.715 20.922 1 31.59 231 SER B O 1
ATOM 3708 N N . LYS B 1 232 ? -8.133 -8.352 19.625 1 34.78 232 LYS B N 1
ATOM 3709 C CA . LYS B 1 232 ? -8.852 -9.172 20.594 1 34.78 232 LYS B CA 1
ATOM 3710 C C . LYS B 1 232 ? -8.039 -9.352 21.875 1 34.78 232 LYS B C 1
ATOM 3712 O O . LYS B 1 232 ? -8.438 -10.094 22.766 1 34.78 232 LYS B O 1
ATOM 3717 N N . LYS B 1 233 ? -6.801 -9.031 21.891 1 32.19 233 LYS B N 1
ATOM 3718 C CA . LYS B 1 233 ? -6.332 -9.578 23.156 1 32.19 233 LYS B CA 1
ATOM 3719 C C . LYS B 1 233 ? -6.961 -8.844 24.328 1 32.19 233 LYS B C 1
ATOM 3721 O O . LYS B 1 233 ? -6.641 -9.125 25.484 1 32.19 233 LYS B O 1
ATOM 3726 N N . CYS B 1 234 ? -7.629 -7.664 24.156 1 31.33 234 CYS B N 1
ATOM 3727 C CA . CYS B 1 234 ? -7.902 -7.039 25.438 1 31.33 234 CYS B CA 1
ATOM 3728 C C . CYS B 1 234 ? -9.039 -7.75 26.172 1 31.33 234 CYS B C 1
ATOM 3730 O O . CYS B 1 234 ? -9.375 -7.402 27.297 1 31.33 234 CYS B O 1
ATOM 3732 N N . ASN B 1 235 ? -9.898 -8.539 25.609 1 29.39 235 ASN B N 1
ATOM 3733 C CA . ASN B 1 235 ? -11.07 -8.773 26.453 1 29.39 235 ASN B CA 1
ATOM 3734 C C . ASN B 1 235 ? -10.781 -9.812 27.531 1 29.39 235 ASN B C 1
ATOM 3736 O O . ASN B 1 235 ? -11.695 -10.25 28.234 1 29.39 235 ASN B O 1
ATOM 3740 N N . ASN B 1 236 ? -9.727 -10.57 27.516 1 29.81 236 ASN B N 1
ATOM 3741 C CA . ASN B 1 236 ? -9.891 -11.656 28.469 1 29.81 236 ASN B CA 1
ATOM 3742 C C . ASN B 1 236 ? -9.75 -11.164 29.906 1 29.81 236 ASN B C 1
ATOM 3744 O O . ASN B 1 236 ? -9.539 -11.953 30.828 1 29.81 236 ASN B O 1
ATOM 3748 N N . ASN B 1 237 ? -9.461 -9.906 30.312 1 28.62 237 ASN B N 1
ATOM 3749 C CA . ASN B 1 237 ? -9.398 -9.773 31.766 1 28.62 237 ASN B CA 1
ATOM 3750 C C . ASN B 1 237 ? -10.781 -9.93 32.406 1 28.62 237 ASN B C 1
ATOM 3752 O O . ASN B 1 237 ? -11.633 -9.047 32.25 1 28.62 237 ASN B O 1
ATOM 3756 N N . GLN B 1 238 ? -11.531 -11.062 32.375 1 24.81 238 GLN B N 1
ATOM 3757 C CA . GLN B 1 238 ? -12.57 -11.453 33.312 1 24.81 238 GLN B CA 1
ATOM 3758 C C . GLN B 1 238 ? -12.125 -11.203 34.75 1 24.81 238 GLN B C 1
ATOM 3760 O O . GLN B 1 238 ? -11.102 -11.742 35.188 1 24.81 238 GLN B O 1
ATOM 3765 N N . CYS B 1 239 ? -12.578 -10.125 35.438 1 25.92 239 CYS B N 1
ATOM 3766 C CA . CYS B 1 239 ? -12.742 -9.789 36.844 1 25.92 239 CYS B CA 1
ATOM 3767 C C . CYS B 1 239 ? -13.344 -10.961 37.625 1 25.92 239 CYS B C 1
ATOM 3769 O O . CYS B 1 239 ? -14.453 -11.406 37.312 1 25.92 239 CYS B O 1
ATOM 3771 N N . SER B 1 240 ? -12.578 -12.008 37.906 1 22.84 240 SER B N 1
ATOM 3772 C CA . SER B 1 240 ? -12.906 -12.734 39.125 1 22.84 240 SER B CA 1
ATOM 3773 C C . SER B 1 240 ? -12.766 -11.844 40.344 1 22.84 240 SER B C 1
ATOM 3775 O O . SER B 1 240 ? -11.867 -11 40.406 1 22.84 240 SER B O 1
#

pLDDT: mean 70.52, std 33.04, range [19.27, 98.94]

InterPro domains:
  IPR004861 Atypical dual-specificity phosphatase Siw14-like [PF03162] (72-226)
  IPR016130 Protein-tyrosine phosphatase, active site [PS00383] (166-176)
  IPR020422 Dual specificity protein phosphatase domain [PS50054] (76-227)
  IPR020428 Atypical dual-specificity phosphatase Siw14-like, plant and fungi [PR01911] (71-88)
  IPR020428 Atypical dual-specificity phosphatase Siw14-like, plant and fungi [PR01911] (108-121)
  IPR020428 Atypical dual-specificity phosphatase Siw14-like, plant and fungi [PR01911] (127-141)
  IPR020428 Atypical dual-specificity phosphatase Siw14-like, plant and fungi [PR01911] (144-158)
  IPR029021 Protein-tyrosine phosphatase-like [G3DSA:3.90.190.10] (70-220)
  IPR029021 Protein-tyrosine phosphatase-like [SSF52799] (72-217)

Organism: Cannabis sativa (NCBI:txid3483)